Protein AF-A0A925XWY0-F1 (afdb_monomer_lite)

Radius of gyration: 43.87 Å; chains: 1; bounding box: 144×49×118 Å

Foldseek 3Di:
DDDDDDDDDDDDDDDDDDDDDDDDDDDDDDDDDDDDPDQWADAWAPWDWDAALFKIKTFTDDRPQFQAKWKWKAWAPRDTHTDDDPRHHDRIDIDGHPHLQTKMKMKMKTAHPVRDIYIDDIDIDRHDDADFWPPWDWDAPEAQKIKTFTDDDGQFQWKFKDWAPADPVGDIGRDRMDIDHPGDAAKMKMWMWGAHPPRDIDPPPTDMDIFGHFYQDDADDFLQPPAGLDDLVLLVLLLLLVLVVLDDPDPDPDLFCSLVSVCSVDQVPFPDVPSVVPVDPPWDWFWFWFAQLLFQQWTKTKTKTWDQDPPFGIKIKMKIWTFFDAAPDPNRSPRARRQVRRVQVHRTAKMWMWMQTPVAIGIFIWGQAPDDDDGRPSSRIHTPQWDRRHPVGTGGPPSSVCQQQPADQDSVSSHGPLGADFQDQLQSTGFDPDCRDSVNRQLSSLVRLVSRLVSVGQPLSVQVNCQQQVNCSVPGPGGGDHLDDQPLCPVPSVLCSLACVRFNQRRLSSYDPQRSPSHLVSVLSCLVVCLCCCQPNNCPPNGPSSSCCLRGPCPDNDNNQCVSQVSNVHRGRD

Structure (mmCIF, N/CA/C/O backbone):
data_AF-A0A925XWY0-F1
#
_entry.id   AF-A0A925XWY0-F1
#
loop_
_atom_site.group_PDB
_atom_site.id
_atom_site.type_symbol
_atom_site.label_atom_id
_atom_site.label_alt_id
_atom_site.label_comp_id
_atom_site.label_asym_id
_atom_site.label_entity_id
_atom_site.label_seq_id
_atom_site.pdbx_PDB_ins_code
_atom_site.Cartn_x
_atom_site.Cartn_y
_atom_site.Cartn_z
_atom_site.occupancy
_atom_site.B_iso_or_equiv
_atom_site.auth_seq_id
_atom_site.auth_comp_id
_atom_site.auth_asym_id
_atom_site.auth_atom_id
_atom_site.pdbx_PDB_model_num
ATOM 1 N N . SER A 1 1 ? 74.855 10.775 -7.266 1.00 40.25 1 SER A N 1
ATOM 2 C CA . SER A 1 1 ? 76.285 11.132 -7.312 1.00 40.25 1 SER A CA 1
ATOM 3 C C . SER A 1 1 ? 76.887 10.555 -8.585 1.00 40.25 1 SER A C 1
ATOM 5 O O . SER A 1 1 ? 77.003 9.343 -8.674 1.00 40.25 1 SER A O 1
ATOM 7 N N . LEU A 1 2 ? 77.170 11.389 -9.592 1.00 43.62 2 LEU A N 1
ATOM 8 C CA . LEU A 1 2 ? 78.105 11.065 -10.691 1.00 43.62 2 LEU A CA 1
ATOM 9 C C . LEU A 1 2 ? 79.550 11.180 -10.157 1.00 43.62 2 LEU A C 1
ATOM 11 O O . LEU A 1 2 ? 79.733 11.899 -9.169 1.00 43.62 2 LEU A O 1
ATOM 15 N N . PRO A 1 3 ? 80.549 10.481 -10.737 1.00 46.50 3 PRO A N 1
ATOM 16 C CA . PRO A 1 3 ? 81.458 11.111 -11.731 1.00 46.50 3 PRO A CA 1
ATOM 17 C C . PRO A 1 3 ? 81.876 10.152 -12.891 1.00 46.50 3 PRO A C 1
ATOM 19 O O . PRO A 1 3 ? 81.766 8.943 -12.733 1.00 46.50 3 PRO A O 1
ATOM 22 N N . VAL A 1 4 ? 82.129 10.554 -14.152 1.00 35.38 4 VAL A N 1
ATOM 23 C CA . VAL A 1 4 ? 83.161 11.397 -14.838 1.00 35.38 4 VAL A CA 1
ATOM 24 C C . VAL A 1 4 ? 84.404 10.627 -15.374 1.00 35.38 4 VAL A C 1
ATOM 26 O O . VAL A 1 4 ? 85.178 10.069 -14.610 1.00 35.38 4 VAL A O 1
ATOM 29 N N . LEU A 1 5 ? 84.524 10.671 -16.719 1.00 38.75 5 LEU A N 1
ATOM 30 C CA . LEU A 1 5 ? 85.652 10.706 -17.695 1.00 38.75 5 LEU A CA 1
ATOM 31 C C . LEU A 1 5 ? 87.136 10.539 -17.272 1.00 38.75 5 LEU A C 1
ATOM 33 O O . LEU A 1 5 ? 87.562 11.165 -16.310 1.00 38.75 5 LEU A O 1
ATOM 37 N N . ALA A 1 6 ? 87.964 9.922 -18.150 1.00 33.78 6 ALA A N 1
ATOM 38 C CA . ALA A 1 6 ? 88.954 10.603 -19.038 1.00 33.78 6 ALA A CA 1
ATOM 39 C C . ALA A 1 6 ? 89.940 9.645 -19.783 1.00 33.78 6 ALA A C 1
ATOM 41 O O . ALA A 1 6 ? 90.215 8.540 -19.330 1.00 33.78 6 ALA A O 1
ATOM 42 N N . VAL A 1 7 ? 90.456 10.111 -20.935 1.00 41.44 7 VAL A N 1
ATOM 43 C CA . VAL A 1 7 ? 91.384 9.498 -21.937 1.00 41.44 7 VAL A CA 1
ATOM 44 C C . VAL A 1 7 ? 92.865 9.846 -21.621 1.00 41.44 7 VAL A C 1
ATOM 46 O O . VAL A 1 7 ? 93.070 10.782 -20.847 1.00 41.44 7 VAL A O 1
ATOM 49 N N . PRO A 1 8 ? 93.905 9.163 -22.177 1.00 46.50 8 PRO A N 1
ATOM 50 C CA . PRO A 1 8 ? 94.731 9.764 -23.264 1.00 46.50 8 PRO A CA 1
ATOM 51 C C . PRO A 1 8 ? 95.393 8.775 -24.289 1.00 46.50 8 PRO A C 1
ATOM 53 O O . PRO A 1 8 ? 95.435 7.567 -24.076 1.00 46.50 8 PRO A O 1
ATOM 56 N N . ALA A 1 9 ? 95.927 9.318 -25.405 1.00 35.44 9 ALA A N 1
ATOM 57 C CA . ALA A 1 9 ? 96.818 8.702 -26.436 1.00 35.44 9 ALA A CA 1
ATOM 58 C C . ALA A 1 9 ? 98.334 8.886 -26.066 1.00 35.44 9 ALA A C 1
ATOM 60 O O . ALA A 1 9 ? 98.522 9.535 -25.032 1.00 35.44 9 ALA A O 1
ATOM 61 N N . PRO A 1 10 ? 99.418 8.429 -26.792 1.00 46.53 10 PRO A N 1
ATOM 62 C CA . PRO A 1 10 ? 99.744 8.736 -28.222 1.00 46.53 10 PRO A CA 1
ATOM 63 C C . PRO A 1 10 ? 100.681 7.771 -29.065 1.00 46.53 10 PRO A C 1
ATOM 65 O O . PRO A 1 10 ? 101.366 6.908 -28.536 1.00 46.53 10 PRO A O 1
ATOM 68 N N . VAL A 1 11 ? 100.696 7.993 -30.404 1.00 32.97 11 VAL A N 1
ATOM 69 C CA . VAL A 1 11 ? 101.787 8.095 -31.447 1.00 32.97 11 VAL A CA 1
ATOM 70 C C . VAL A 1 11 ? 102.965 7.090 -31.587 1.00 32.97 11 VAL A C 1
ATOM 72 O O . VAL A 1 11 ? 103.704 6.934 -30.631 1.00 32.97 11 VAL A O 1
ATOM 75 N N . VAL A 1 12 ? 103.263 6.633 -32.839 1.00 33.75 12 VAL A N 1
ATOM 76 C CA . VAL A 1 12 ? 104.601 6.619 -33.540 1.00 33.75 12 VAL A CA 1
ATOM 77 C C . VAL A 1 12 ? 104.445 6.583 -35.097 1.00 33.75 12 VAL A C 1
ATOM 79 O O . VAL A 1 12 ? 103.547 5.928 -35.618 1.00 33.75 12 VAL A O 1
ATOM 82 N N . THR A 1 13 ? 105.325 7.304 -35.818 1.00 32.78 13 THR A N 1
ATOM 83 C CA . THR A 1 13 ? 105.519 7.550 -37.285 1.00 32.78 13 THR A CA 1
ATOM 84 C C . THR A 1 13 ? 106.698 6.706 -37.877 1.00 32.78 13 THR A C 1
ATOM 86 O O . THR A 1 13 ? 107.512 6.237 -37.095 1.00 32.78 13 THR A O 1
ATOM 89 N N . LEU A 1 14 ? 106.869 6.365 -39.181 1.00 34.25 14 LEU A N 1
ATOM 90 C CA . LEU A 1 14 ? 107.403 7.145 -40.339 1.00 34.25 14 LEU A CA 1
ATOM 91 C C . LEU A 1 14 ? 107.574 6.262 -41.635 1.00 34.25 14 LEU A C 1
ATOM 93 O O . LEU A 1 14 ? 108.108 5.166 -41.528 1.00 34.25 14 LEU A O 1
ATOM 97 N N . ALA A 1 15 ? 107.146 6.792 -42.808 1.00 32.31 15 ALA A N 1
ATOM 98 C CA . ALA A 1 15 ? 107.682 6.884 -44.217 1.00 32.31 15 ALA A CA 1
ATOM 99 C C . ALA A 1 15 ? 108.723 5.887 -44.857 1.00 32.31 15 ALA A C 1
ATOM 101 O O . ALA A 1 15 ? 109.374 5.173 -44.105 1.00 32.31 15 ALA A O 1
ATOM 102 N N . PRO A 1 16 ? 109.073 5.931 -46.193 1.00 47.94 16 PRO A N 1
ATOM 103 C CA . PRO A 1 16 ? 108.448 6.508 -47.425 1.00 47.94 16 PRO A CA 1
ATOM 104 C C . PRO A 1 16 ? 108.480 5.642 -48.748 1.00 47.94 16 PRO A C 1
ATOM 106 O O . PRO A 1 16 ? 109.242 4.697 -48.883 1.00 47.94 16 PRO A O 1
ATOM 109 N N . SER A 1 17 ? 107.654 6.068 -49.731 1.00 39.12 17 SER A N 1
ATOM 110 C CA . SER A 1 17 ? 107.714 6.121 -51.236 1.00 39.12 17 SER A CA 1
ATOM 111 C C . SER A 1 17 ? 108.791 5.390 -52.096 1.00 39.12 17 SER A C 1
ATOM 113 O O . SER A 1 17 ? 109.926 5.249 -51.652 1.00 39.12 17 SER A O 1
ATOM 115 N N . PRO A 1 18 ? 108.506 5.047 -53.388 1.00 42.56 18 PRO A N 1
ATOM 116 C CA . PRO A 1 18 ? 108.578 6.054 -54.476 1.00 42.56 18 PRO A CA 1
ATOM 117 C C . PRO A 1 18 ? 107.593 5.903 -55.670 1.00 42.56 18 PRO A C 1
ATOM 119 O O . PRO A 1 18 ? 106.987 4.859 -55.892 1.00 42.56 18 PRO A O 1
ATOM 122 N N . ALA A 1 19 ? 107.498 6.972 -56.474 1.00 41.66 19 ALA A N 1
ATOM 123 C CA . ALA A 1 19 ? 106.891 7.040 -57.817 1.00 41.66 19 ALA A CA 1
ATOM 124 C C . ALA A 1 19 ? 107.981 7.210 -58.907 1.00 41.66 19 ALA A C 1
ATOM 126 O O . ALA A 1 19 ? 109.112 7.567 -58.562 1.00 41.66 19 ALA A O 1
ATOM 127 N N . PRO A 1 20 ? 107.664 7.022 -60.211 1.00 45.75 20 PRO A N 1
ATOM 128 C CA . PRO A 1 20 ? 107.614 8.200 -61.098 1.00 45.75 20 PRO A CA 1
ATOM 129 C C . PRO A 1 20 ? 106.542 8.196 -62.232 1.00 45.75 20 PRO A C 1
ATOM 131 O O . PRO A 1 20 ? 105.929 7.189 -62.561 1.00 45.75 20 PRO A O 1
ATOM 134 N N . ASN A 1 21 ? 106.364 9.408 -62.779 1.00 35.00 21 ASN A N 1
ATOM 135 C CA . ASN A 1 21 ? 105.441 10.033 -63.768 1.00 35.00 21 ASN A CA 1
ATOM 136 C C . ASN A 1 21 ? 105.652 9.620 -65.268 1.00 35.00 21 ASN A C 1
ATOM 138 O O . ASN A 1 21 ? 106.578 8.843 -65.493 1.00 35.00 21 ASN A O 1
ATOM 142 N N . PRO A 1 22 ? 105.022 10.225 -66.331 1.00 50.53 22 PRO A N 1
ATOM 143 C CA . PRO A 1 22 ? 103.818 11.095 -66.459 1.00 50.53 22 PRO A CA 1
ATOM 144 C C . PRO A 1 22 ? 102.896 10.890 -67.726 1.00 50.53 22 PRO A C 1
ATOM 146 O O . PRO A 1 22 ? 103.255 10.242 -68.701 1.00 50.53 22 PRO A O 1
ATOM 149 N N . ALA A 1 23 ? 101.757 11.616 -67.728 1.00 32.19 23 ALA A N 1
ATOM 150 C CA . ALA A 1 23 ? 101.014 12.272 -68.841 1.00 32.19 23 ALA A CA 1
ATOM 151 C C . ALA A 1 23 ? 100.272 11.479 -69.957 1.00 32.19 23 ALA A C 1
ATOM 153 O O . ALA A 1 23 ? 100.897 10.937 -70.859 1.00 32.19 23 ALA A O 1
ATOM 154 N N . ARG A 1 24 ? 98.935 11.664 -70.065 1.00 32.84 24 ARG A N 1
ATOM 155 C CA . ARG A 1 24 ? 98.267 12.570 -71.046 1.00 32.84 24 ARG A CA 1
ATOM 156 C C . ARG A 1 24 ? 96.738 12.652 -70.837 1.00 32.84 24 ARG A C 1
ATOM 158 O O . ARG A 1 24 ? 96.097 11.692 -70.441 1.00 32.84 24 ARG A O 1
ATOM 165 N N . SER A 1 25 ? 96.199 13.838 -71.119 1.00 39.72 25 SER A N 1
ATOM 166 C CA . SER A 1 25 ? 94.800 14.293 -71.013 1.00 39.72 25 SER A CA 1
ATOM 167 C C . SER A 1 25 ? 93.788 13.506 -71.863 1.00 39.72 25 SER A C 1
ATOM 169 O O . SER A 1 25 ? 94.098 13.187 -73.009 1.00 39.72 25 SER A O 1
ATOM 171 N N . THR A 1 26 ? 92.562 13.293 -71.354 1.00 34.44 26 THR A N 1
ATOM 172 C CA . THR A 1 26 ? 91.295 13.706 -72.014 1.00 34.44 26 THR A CA 1
ATOM 173 C C . THR A 1 26 ? 90.043 13.428 -71.157 1.00 34.44 26 THR A C 1
ATOM 175 O O . THR A 1 26 ? 89.883 12.352 -70.599 1.00 34.44 26 THR A O 1
ATOM 178 N N . ALA A 1 27 ? 89.163 14.437 -71.124 1.00 35.53 27 ALA A N 1
ATOM 179 C CA . ALA A 1 27 ? 87.696 14.411 -71.006 1.00 35.53 27 ALA A CA 1
ATOM 180 C C . ALA A 1 27 ? 86.997 13.693 -69.825 1.00 35.53 27 ALA A C 1
ATOM 182 O O . ALA A 1 27 ? 86.885 12.475 -69.750 1.00 35.53 27 ALA A O 1
ATOM 183 N N . THR A 1 28 ? 86.374 14.509 -68.973 1.00 43.28 28 THR A N 1
ATOM 184 C CA . THR A 1 28 ? 85.329 14.157 -68.001 1.00 43.28 28 THR A CA 1
ATOM 185 C C . THR A 1 28 ? 84.065 13.641 -68.696 1.00 43.28 28 THR A C 1
ATOM 187 O O . THR A 1 28 ? 83.592 14.314 -69.605 1.00 43.28 28 THR A O 1
ATOM 190 N N . LEU A 1 29 ? 83.457 12.549 -68.206 1.00 38.84 29 LEU A N 1
ATOM 191 C CA . LEU A 1 29 ? 82.004 12.305 -68.262 1.00 38.84 29 LEU A CA 1
ATOM 192 C C . LEU A 1 29 ? 81.562 11.199 -67.273 1.00 38.84 29 LEU A C 1
ATOM 194 O O . LEU A 1 29 ? 82.117 10.108 -67.255 1.00 38.84 29 LEU A O 1
ATOM 198 N N . ALA A 1 30 ? 80.507 11.536 -66.520 1.00 37.22 30 ALA A N 1
ATOM 199 C CA . ALA A 1 30 ? 79.507 10.696 -65.844 1.00 37.22 30 ALA A CA 1
ATOM 200 C C . ALA A 1 30 ? 79.929 9.754 -64.691 1.00 37.22 30 ALA A C 1
ATOM 202 O O . ALA A 1 30 ? 80.356 8.623 -64.888 1.00 37.22 30 ALA A O 1
ATOM 203 N N . ASN A 1 31 ? 79.628 10.196 -63.463 1.00 38.28 31 ASN A N 1
ATOM 204 C CA . ASN A 1 31 ? 79.498 9.347 -62.280 1.00 38.28 31 ASN A CA 1
ATOM 205 C C . ASN A 1 31 ? 77.997 9.078 -62.043 1.00 38.28 31 ASN A C 1
ATOM 207 O O . ASN A 1 31 ? 77.262 9.983 -61.644 1.00 38.28 31 ASN A O 1
ATOM 211 N N . THR A 1 32 ? 77.513 7.869 -62.331 1.00 42.22 32 THR A N 1
ATOM 212 C CA . THR A 1 32 ? 76.154 7.425 -61.975 1.00 42.22 32 THR A CA 1
ATOM 213 C C . THR A 1 32 ? 76.103 7.045 -60.499 1.00 42.22 32 THR A C 1
ATOM 215 O O . THR A 1 32 ? 76.713 6.064 -60.079 1.00 42.22 32 THR A O 1
ATOM 218 N N . ALA A 1 33 ? 75.356 7.825 -59.717 1.00 45.09 33 ALA A N 1
ATOM 219 C CA . ALA A 1 33 ? 74.984 7.499 -58.345 1.00 45.09 33 ALA A CA 1
ATOM 220 C C . ALA A 1 33 ? 74.021 6.287 -58.297 1.00 45.09 33 ALA A C 1
ATOM 222 O O . ALA A 1 33 ? 73.229 6.102 -59.226 1.00 45.09 33 ALA A O 1
ATOM 223 N N . PRO A 1 34 ? 74.045 5.472 -57.224 1.00 45.91 34 PRO A N 1
ATOM 224 C CA . PRO A 1 34 ? 73.106 4.368 -57.043 1.00 45.91 34 PRO A CA 1
ATOM 225 C C . PRO A 1 34 ? 71.670 4.888 -56.846 1.00 45.91 34 PRO A C 1
ATOM 227 O O . PRO A 1 34 ? 71.439 5.865 -56.134 1.00 45.91 34 PRO A O 1
ATOM 230 N N . LEU A 1 35 ? 70.703 4.227 -57.488 1.00 37.91 35 LEU A N 1
ATOM 231 C CA . LEU A 1 35 ? 69.275 4.561 -57.461 1.00 37.91 35 LEU A CA 1
ATOM 232 C C . LEU A 1 35 ? 68.711 4.556 -56.025 1.00 37.91 35 LEU A C 1
ATOM 234 O O . LEU A 1 35 ? 68.699 3.520 -55.362 1.00 37.91 35 LEU A O 1
ATOM 238 N N . GLN A 1 36 ? 68.181 5.695 -55.567 1.00 49.84 36 GLN A N 1
ATOM 239 C CA . GLN A 1 36 ? 67.268 5.745 -54.419 1.00 49.84 36 GLN A CA 1
ATOM 240 C C . GLN A 1 36 ? 65.910 5.115 -54.790 1.00 49.84 36 GLN A C 1
ATOM 242 O O . GLN A 1 36 ? 65.443 5.300 -55.919 1.00 49.84 36 GLN A O 1
ATOM 247 N N . PRO A 1 37 ? 65.231 4.407 -53.865 1.00 42.88 37 PRO A N 1
ATOM 248 C CA . PRO A 1 37 ? 63.886 3.901 -54.107 1.00 42.88 37 PRO A CA 1
ATOM 249 C C . PRO A 1 37 ? 62.904 5.060 -54.331 1.00 42.88 37 PRO A C 1
ATOM 251 O O . PRO A 1 37 ? 62.885 6.047 -53.597 1.00 42.88 37 PRO A O 1
ATOM 254 N N . ARG A 1 38 ? 62.086 4.921 -55.377 1.00 50.34 38 ARG A N 1
ATOM 255 C CA . ARG A 1 38 ? 61.114 5.912 -55.854 1.00 50.34 38 ARG A CA 1
ATOM 256 C C . ARG A 1 38 ? 60.092 6.257 -54.746 1.00 50.34 38 ARG A C 1
ATOM 258 O O . ARG A 1 38 ? 59.419 5.345 -54.259 1.00 50.34 38 ARG A O 1
ATOM 265 N N . PRO A 1 39 ? 59.932 7.533 -54.343 1.00 51.91 39 PRO A N 1
ATOM 266 C CA . PRO A 1 39 ? 58.926 7.935 -53.361 1.00 51.91 39 PRO A CA 1
ATOM 267 C C . PRO A 1 39 ? 57.525 7.849 -53.988 1.00 51.91 39 PRO A C 1
ATOM 269 O O . PRO A 1 39 ? 57.146 8.728 -54.751 1.00 51.91 39 PRO A O 1
ATOM 272 N N . GLY A 1 40 ? 56.767 6.787 -53.689 1.00 57.59 40 GLY A N 1
ATOM 273 C CA . GLY A 1 40 ? 55.387 6.640 -54.187 1.00 57.59 40 GLY A CA 1
ATOM 274 C C . GLY A 1 40 ? 54.778 5.232 -54.193 1.00 57.59 40 GLY A C 1
ATOM 275 O O . GLY A 1 40 ? 53.647 5.080 -54.608 1.00 57.59 40 GLY A O 1
ATOM 276 N N . THR A 1 41 ? 55.460 4.172 -53.748 1.00 67.75 41 THR A N 1
ATOM 277 C CA . THR A 1 41 ? 54.960 2.787 -53.959 1.00 67.75 41 THR A CA 1
ATOM 278 C C . THR A 1 41 ? 54.714 1.981 -52.682 1.00 67.75 41 THR A C 1
ATOM 280 O O . THR A 1 41 ? 54.603 0.757 -52.729 1.00 67.75 41 THR A O 1
ATOM 283 N N . ARG A 1 42 ? 54.621 2.626 -51.513 1.00 86.38 42 ARG A N 1
ATOM 284 C CA . ARG A 1 42 ? 54.481 1.900 -50.241 1.00 86.38 42 ARG A CA 1
ATOM 285 C C . ARG A 1 42 ? 53.013 1.602 -49.929 1.00 86.38 42 ARG A C 1
ATOM 287 O O . ARG A 1 42 ? 52.201 2.512 -49.870 1.00 86.38 42 ARG A O 1
ATOM 294 N N . ALA A 1 43 ? 52.677 0.341 -49.676 1.00 89.50 43 ALA A N 1
ATOM 295 C CA . ALA A 1 43 ? 51.334 -0.025 -49.229 1.00 89.50 43 ALA A CA 1
ATOM 296 C C . ALA A 1 43 ? 51.020 0.566 -47.836 1.00 89.50 43 ALA A C 1
ATOM 298 O O . ALA A 1 43 ? 51.944 0.680 -47.019 1.00 89.50 43 ALA A O 1
ATOM 299 N N . PRO A 1 44 ? 49.751 0.915 -47.542 1.00 94.38 44 PRO A N 1
ATOM 300 C CA . PRO A 1 44 ? 49.324 1.307 -46.201 1.00 94.38 44 PRO A CA 1
ATOM 301 C C . PRO A 1 44 ? 49.753 0.308 -45.119 1.00 94.38 44 PRO A C 1
ATOM 303 O O . PRO A 1 44 ? 49.621 -0.904 -45.295 1.00 94.38 44 PRO A O 1
ATOM 306 N N . THR A 1 45 ? 50.258 0.814 -43.993 1.00 93.94 45 THR A N 1
ATOM 307 C CA . THR A 1 45 ? 50.604 0.016 -42.804 1.00 93.94 45 THR A CA 1
ATOM 308 C C . THR A 1 45 ? 49.622 0.269 -41.665 1.00 93.94 45 THR A C 1
ATOM 310 O O . THR A 1 45 ? 48.780 1.165 -41.749 1.00 93.94 45 THR A O 1
ATOM 313 N N . GLY A 1 46 ? 49.684 -0.559 -40.617 1.00 93.50 46 GLY A N 1
ATOM 314 C CA . GLY A 1 46 ? 48.832 -0.392 -39.436 1.00 93.50 46 GLY A CA 1
ATOM 315 C C . GLY A 1 46 ? 47.340 -0.592 -39.717 1.00 93.50 46 GLY A C 1
ATOM 316 O O . GLY A 1 46 ? 46.511 -0.108 -38.951 1.00 93.50 46 GLY A O 1
ATOM 317 N N . VAL A 1 47 ? 46.988 -1.271 -40.818 1.00 96.12 47 VAL A N 1
ATOM 318 C CA . VAL A 1 47 ? 45.592 -1.534 -41.180 1.00 96.12 47 VAL A CA 1
ATOM 319 C C . VAL A 1 47 ? 44.970 -2.444 -40.124 1.00 96.12 47 VAL A C 1
ATOM 321 O O . VAL A 1 47 ? 45.369 -3.597 -39.970 1.00 96.12 47 VAL A O 1
ATOM 324 N N . ALA A 1 48 ? 43.978 -1.921 -39.414 1.00 96.19 48 ALA A N 1
ATOM 325 C CA . ALA A 1 48 ? 43.206 -2.646 -38.418 1.00 96.19 48 ALA A CA 1
ATOM 326 C C . ALA A 1 48 ? 41.713 -2.474 -38.698 1.00 96.19 48 ALA A C 1
ATOM 328 O O . ALA A 1 48 ? 41.275 -1.420 -39.165 1.00 96.19 48 ALA A O 1
ATOM 329 N N . VAL A 1 49 ? 40.935 -3.514 -38.396 1.00 96.69 49 VAL A N 1
ATOM 330 C CA . VAL A 1 49 ? 39.476 -3.483 -38.481 1.00 96.69 49 VAL A CA 1
ATOM 331 C C . VAL A 1 49 ? 38.867 -4.023 -37.190 1.00 96.69 49 VAL A C 1
ATOM 333 O O . VAL A 1 49 ? 39.242 -5.084 -36.697 1.00 96.69 49 VAL A O 1
ATOM 336 N N . SER A 1 50 ? 37.949 -3.257 -36.616 1.00 94.88 50 SER A N 1
ATOM 337 C CA . SER A 1 50 ? 37.121 -3.620 -35.459 1.00 94.88 50 SER A CA 1
ATOM 338 C C . SER A 1 50 ? 35.752 -2.965 -35.627 1.00 94.88 50 SER A C 1
ATOM 340 O O . SER A 1 50 ? 35.524 -2.322 -36.645 1.00 94.88 50 SER A O 1
ATOM 342 N N . GLY A 1 51 ? 34.804 -3.116 -34.704 1.00 93.44 51 GLY A N 1
ATOM 343 C CA . GLY A 1 51 ? 33.521 -2.444 -34.891 1.00 93.44 51 GLY A CA 1
ATOM 344 C C . GLY A 1 51 ? 32.384 -2.941 -34.022 1.00 93.44 51 GLY A C 1
ATOM 345 O O . GLY A 1 51 ? 32.585 -3.690 -33.070 1.00 93.44 51 GLY A O 1
ATOM 346 N N . THR A 1 52 ? 31.184 -2.499 -34.380 1.00 94.06 52 THR A N 1
ATOM 347 C CA . THR A 1 52 ? 29.914 -3.004 -33.847 1.00 94.06 52 THR A CA 1
ATOM 348 C C . THR A 1 52 ? 29.350 -4.046 -34.820 1.00 94.06 52 THR A C 1
ATOM 350 O O . THR A 1 52 ? 29.900 -4.214 -35.911 1.00 94.06 52 THR A O 1
ATOM 353 N N . PRO A 1 53 ? 28.256 -4.755 -34.491 1.00 94.62 53 PRO A N 1
ATOM 354 C CA . PRO A 1 53 ? 27.728 -5.799 -35.369 1.00 94.62 53 PRO A CA 1
ATOM 355 C C . PRO A 1 53 ? 27.454 -5.348 -36.815 1.00 94.62 53 PRO A C 1
ATOM 357 O O . PRO A 1 53 ? 27.675 -6.116 -37.749 1.00 94.62 53 PRO A O 1
ATOM 360 N N . LEU A 1 54 ? 27.013 -4.101 -37.018 1.00 94.31 54 LEU A N 1
ATOM 361 C CA . LEU A 1 54 ? 26.635 -3.562 -38.334 1.00 94.31 54 LEU A CA 1
ATOM 362 C C . LEU A 1 54 ? 27.582 -2.460 -38.841 1.00 94.31 54 LEU A C 1
ATOM 364 O O . LEU A 1 54 ? 27.350 -1.924 -39.921 1.00 94.31 54 LEU A O 1
ATOM 368 N N . VAL A 1 55 ? 28.641 -2.110 -38.102 1.00 93.19 55 VAL A N 1
ATOM 369 C CA . VAL A 1 55 ? 29.584 -1.051 -38.501 1.00 93.19 55 VAL A CA 1
ATOM 370 C C . VAL A 1 55 ? 31.020 -1.523 -38.325 1.00 93.19 55 VAL A C 1
ATOM 372 O O . VAL A 1 55 ? 31.475 -1.703 -37.196 1.00 93.19 55 VAL A O 1
ATOM 375 N N . ALA A 1 56 ? 31.746 -1.653 -39.435 1.00 95.56 56 ALA A N 1
ATOM 376 C CA . ALA A 1 56 ? 33.181 -1.899 -39.461 1.00 95.56 56 ALA A CA 1
ATOM 377 C C . ALA A 1 56 ? 33.946 -0.568 -39.402 1.00 95.56 56 ALA A C 1
ATOM 379 O O . ALA A 1 56 ? 33.802 0.292 -40.269 1.00 95.56 56 ALA A O 1
ATOM 380 N N . ARG A 1 57 ? 34.786 -0.404 -38.386 1.00 96.19 57 ARG A N 1
ATOM 381 C CA . ARG A 1 57 ? 35.733 0.696 -38.211 1.00 96.19 57 ARG A CA 1
ATOM 382 C C . ARG A 1 57 ? 37.105 0.264 -38.706 1.00 96.19 57 ARG A C 1
ATOM 384 O O . ARG A 1 57 ? 37.780 -0.538 -38.060 1.00 96.19 57 ARG A O 1
ATOM 391 N N . LEU A 1 58 ? 37.516 0.819 -39.839 1.00 97.62 58 LEU A N 1
ATOM 392 C CA . LEU A 1 58 ? 38.846 0.635 -40.405 1.00 97.62 58 LEU A CA 1
ATOM 393 C C . LEU A 1 58 ? 39.746 1.798 -40.029 1.00 97.62 58 LEU A C 1
ATOM 395 O O . LEU A 1 58 ? 39.328 2.944 -40.158 1.00 97.62 58 LEU A O 1
ATOM 399 N N . THR A 1 59 ? 40.984 1.509 -39.639 1.00 97.75 59 THR A N 1
ATOM 400 C CA . THR A 1 59 ? 42.024 2.515 -39.374 1.00 97.75 59 THR A CA 1
ATOM 401 C C . THR A 1 59 ? 43.345 2.106 -40.007 1.00 97.75 59 THR A C 1
ATOM 403 O O . THR A 1 59 ? 43.632 0.913 -40.080 1.00 97.75 59 THR A O 1
ATOM 406 N N . TRP A 1 60 ? 44.151 3.074 -40.446 1.00 97.25 60 TRP A N 1
ATOM 407 C CA . TRP A 1 60 ? 45.486 2.838 -41.009 1.00 97.25 60 TRP A CA 1
ATOM 408 C C . TRP A 1 60 ? 46.434 4.017 -40.764 1.00 97.25 60 TRP A C 1
ATOM 410 O O . TRP A 1 60 ? 46.007 5.136 -40.464 1.00 97.25 60 TRP A O 1
ATOM 420 N N . ASP A 1 61 ? 47.734 3.769 -40.912 1.00 95.69 61 ASP A N 1
ATOM 421 C CA . ASP A 1 61 ? 48.761 4.794 -40.748 1.00 95.69 61 ASP A CA 1
ATOM 422 C C . ASP A 1 61 ? 48.743 5.814 -41.895 1.00 95.69 61 ASP A C 1
ATOM 424 O O . ASP A 1 61 ? 48.402 5.511 -43.041 1.00 95.69 61 ASP A O 1
ATOM 428 N N . ALA A 1 62 ? 49.173 7.045 -41.602 1.00 92.69 62 ALA A N 1
ATOM 429 C CA . ALA A 1 62 ? 49.399 8.037 -42.648 1.00 92.69 62 ALA A CA 1
ATOM 430 C C . ALA A 1 62 ? 50.563 7.611 -43.551 1.00 92.69 62 ALA A C 1
ATOM 432 O O . ALA A 1 62 ? 51.684 7.418 -43.080 1.00 92.69 62 ALA A O 1
ATOM 433 N N . MET A 1 63 ? 50.315 7.560 -44.855 1.00 92.75 63 MET A N 1
ATOM 434 C CA . MET A 1 63 ? 51.337 7.275 -45.852 1.00 92.75 63 MET A CA 1
ATOM 435 C C . MET A 1 63 ? 51.965 8.573 -46.376 1.00 92.75 63 MET A C 1
ATOM 437 O O . MET A 1 63 ? 51.237 9.453 -46.845 1.00 92.75 63 MET A O 1
ATOM 441 N N . PRO A 1 64 ? 53.305 8.714 -46.340 1.00 90.12 64 PRO A N 1
ATOM 442 C CA . PRO A 1 64 ? 53.980 9.882 -46.896 1.00 90.12 64 PRO A CA 1
ATOM 443 C C . PRO A 1 64 ? 53.625 10.082 -48.371 1.00 90.12 64 PRO A C 1
ATOM 445 O O . PRO A 1 64 ? 53.722 9.140 -49.152 1.00 90.12 64 PRO A O 1
ATOM 448 N N . ASN A 1 65 ? 53.252 11.307 -48.748 1.00 89.00 65 ASN A N 1
ATOM 449 C CA . ASN A 1 65 ? 52.902 11.721 -50.115 1.00 89.00 65 ASN A CA 1
ATOM 450 C C . ASN A 1 65 ? 51.643 11.070 -50.726 1.00 89.00 65 ASN A C 1
ATOM 452 O O . ASN A 1 65 ? 51.370 11.296 -51.910 1.00 89.00 65 ASN A O 1
ATOM 456 N N . ALA A 1 66 ? 50.865 10.296 -49.959 1.00 92.38 66 ALA A N 1
ATOM 457 C CA . ALA A 1 66 ? 49.582 9.783 -50.431 1.00 92.38 66 ALA A CA 1
ATOM 458 C C . ALA A 1 66 ? 48.584 10.937 -50.613 1.00 92.38 66 ALA A C 1
ATOM 460 O O . ALA A 1 66 ? 48.383 11.747 -49.710 1.00 92.38 66 ALA A O 1
ATOM 461 N N . GLN A 1 67 ? 47.965 11.004 -51.789 1.00 94.38 67 GLN A N 1
ATOM 462 C CA . GLN A 1 67 ? 46.998 12.042 -52.155 1.00 94.38 67 GLN A CA 1
ATOM 463 C C . GLN A 1 67 ? 45.572 11.665 -51.750 1.00 94.38 67 GLN A C 1
ATOM 465 O O . GLN A 1 67 ? 44.764 12.534 -51.445 1.00 94.38 67 GLN A O 1
ATOM 470 N N . ARG A 1 68 ? 45.259 10.366 -51.749 1.00 95.31 68 ARG A N 1
ATOM 471 C CA . ARG A 1 68 ? 43.970 9.810 -51.321 1.00 95.31 68 ARG A CA 1
ATOM 472 C C . ARG A 1 68 ? 44.118 8.338 -50.948 1.00 95.31 68 ARG A C 1
ATOM 474 O O . ARG A 1 68 ? 45.070 7.674 -51.368 1.00 95.31 68 ARG A O 1
ATOM 481 N N . TYR A 1 69 ? 43.124 7.827 -50.238 1.00 97.06 69 TYR A N 1
ATOM 482 C CA . TYR A 1 69 ? 42.949 6.411 -49.954 1.00 97.06 69 TYR A CA 1
ATOM 483 C C . TYR A 1 69 ? 41.683 5.887 -50.632 1.00 97.06 69 TYR A C 1
ATOM 485 O O . TYR A 1 69 ? 40.676 6.590 -50.715 1.00 97.06 69 TYR A O 1
ATOM 493 N N . ALA A 1 70 ? 41.741 4.641 -51.092 1.00 97.12 70 ALA A N 1
ATOM 494 C CA . ALA A 1 70 ? 40.585 3.873 -51.519 1.00 97.12 70 ALA A CA 1
ATOM 495 C C . ALA A 1 70 ? 40.430 2.652 -50.610 1.00 97.12 70 ALA A C 1
ATOM 497 O O . ALA A 1 70 ? 41.304 1.786 -50.577 1.00 97.12 70 ALA A O 1
ATOM 498 N N . VAL A 1 71 ? 39.325 2.569 -49.867 1.00 97.75 71 VAL A N 1
ATOM 499 C CA . VAL A 1 71 ? 38.989 1.354 -49.107 1.00 97.75 71 VAL A CA 1
ATOM 500 C C . VAL A 1 71 ? 38.096 0.489 -49.975 1.00 97.75 71 VAL A C 1
ATOM 502 O O . VAL A 1 71 ? 37.042 0.949 -50.416 1.00 97.75 71 VAL A O 1
ATOM 505 N N . ARG A 1 72 ? 38.491 -0.762 -50.217 1.00 97.31 72 ARG A N 1
ATOM 506 C CA . ARG A 1 72 ? 37.683 -1.725 -50.975 1.00 97.31 72 ARG A CA 1
ATOM 507 C C . ARG A 1 72 ? 37.213 -2.856 -50.073 1.00 97.31 72 ARG A C 1
ATOM 509 O O . ARG A 1 72 ? 37.994 -3.360 -49.271 1.00 97.31 72 ARG A O 1
ATOM 516 N N . ARG A 1 73 ? 35.953 -3.266 -50.232 1.00 97.25 73 ARG A N 1
ATOM 517 C CA . ARG A 1 73 ? 35.297 -4.337 -49.472 1.00 97.25 73 ARG A CA 1
ATOM 518 C C . ARG A 1 73 ? 34.779 -5.435 -50.387 1.00 97.25 73 ARG A C 1
ATOM 520 O O . ARG A 1 73 ? 34.156 -5.140 -51.402 1.00 97.25 73 ARG A O 1
ATOM 527 N N . GLY A 1 74 ? 34.983 -6.684 -49.993 1.00 95.94 74 GLY A N 1
ATOM 528 C CA . GLY A 1 74 ? 34.386 -7.868 -50.598 1.00 95.94 74 GLY A CA 1
ATOM 529 C C . GLY A 1 74 ? 33.489 -8.567 -49.585 1.00 95.94 74 GLY A C 1
ATOM 530 O O . GLY A 1 74 ? 33.885 -8.760 -48.434 1.00 95.94 74 GLY A O 1
ATOM 531 N N . ASP A 1 75 ? 32.294 -8.951 -50.016 1.00 93.31 75 ASP A N 1
ATOM 532 C CA . ASP A 1 75 ? 31.281 -9.575 -49.162 1.00 93.31 75 ASP A CA 1
ATOM 533 C C . ASP A 1 75 ? 31.455 -11.101 -49.269 1.00 93.31 75 ASP A C 1
ATOM 535 O O . ASP A 1 75 ? 31.234 -11.683 -50.334 1.00 93.31 75 ASP A O 1
ATOM 539 N N . GLY A 1 76 ? 31.951 -11.760 -48.216 1.00 88.44 76 GLY A N 1
ATOM 540 C CA . GLY A 1 76 ? 32.344 -13.171 -48.281 1.00 88.44 76 GLY A CA 1
ATOM 541 C C . GLY A 1 76 ? 33.491 -13.401 -49.271 1.00 88.44 76 GLY A C 1
ATOM 542 O O . GLY A 1 76 ? 34.581 -12.859 -49.089 1.00 88.44 76 GLY A O 1
ATOM 543 N N . ALA A 1 77 ? 33.241 -14.180 -50.332 1.00 87.06 77 ALA A N 1
ATOM 544 C CA . ALA A 1 77 ? 34.185 -14.441 -51.429 1.00 87.06 77 ALA A CA 1
ATOM 545 C C . ALA A 1 77 ? 34.012 -13.494 -52.644 1.00 87.06 77 ALA A C 1
ATOM 547 O O . ALA A 1 77 ? 34.851 -13.477 -53.546 1.00 87.06 77 ALA A O 1
ATOM 548 N N . ASN A 1 78 ? 32.997 -12.619 -52.649 1.00 91.56 78 ASN A N 1
ATOM 549 C CA . ASN A 1 78 ? 32.683 -11.716 -53.772 1.00 91.56 78 ASN A CA 1
ATOM 550 C C . ASN A 1 78 ? 33.728 -10.619 -53.979 1.00 91.56 78 ASN A C 1
ATOM 552 O O . ASN A 1 78 ? 34.267 -10.131 -52.994 1.00 91.56 78 ASN A O 1
ATOM 556 N N . ALA A 1 79 ? 33.986 -10.200 -55.221 1.00 92.12 79 ALA A N 1
ATOM 557 C CA . ALA A 1 79 ? 35.033 -9.232 -55.573 1.00 92.12 79 ALA A CA 1
ATOM 558 C C . ALA A 1 79 ? 35.054 -7.947 -54.710 1.00 92.12 79 ALA A C 1
ATOM 560 O O . ALA A 1 79 ? 34.022 -7.470 -54.241 1.00 92.12 79 ALA A O 1
ATOM 561 N N . LEU A 1 80 ? 36.254 -7.384 -54.524 1.00 94.12 80 LEU A N 1
ATOM 562 C CA . LEU A 1 80 ? 36.489 -6.156 -53.759 1.00 94.12 80 LEU A CA 1
ATOM 563 C C . LEU A 1 80 ? 35.955 -4.927 -54.519 1.00 94.12 80 LEU A C 1
ATOM 565 O O . LEU A 1 80 ? 36.391 -4.657 -55.636 1.00 94.12 80 LEU A O 1
ATOM 569 N N . VAL A 1 81 ? 35.062 -4.157 -53.894 1.00 96.19 81 VAL A N 1
ATOM 570 C CA . VAL A 1 81 ? 34.460 -2.928 -54.440 1.00 96.19 81 VAL A CA 1
ATOM 571 C C . VAL A 1 81 ? 34.787 -1.736 -53.545 1.00 96.19 81 VAL A C 1
ATOM 573 O O . VAL A 1 81 ? 34.731 -1.844 -52.322 1.00 96.19 81 VAL A O 1
ATOM 576 N N . GLU A 1 82 ? 35.124 -0.593 -54.141 1.00 96.69 82 GLU A N 1
ATOM 577 C CA . GLU A 1 82 ? 35.465 0.635 -53.411 1.00 96.69 82 GLU A CA 1
ATOM 578 C C . GLU A 1 82 ? 34.268 1.206 -52.622 1.00 96.69 82 GLU A C 1
ATOM 580 O O . GLU A 1 82 ? 33.141 1.240 -53.117 1.00 96.69 82 GLU A O 1
ATOM 585 N N . ARG A 1 83 ? 34.511 1.624 -51.372 1.00 96.62 83 ARG A N 1
ATOM 586 C CA . ARG A 1 83 ? 33.517 2.174 -50.425 1.00 96.62 83 ARG A CA 1
ATOM 587 C C . ARG A 1 83 ? 33.748 3.644 -50.079 1.00 96.62 83 ARG A C 1
ATOM 589 O O . ARG A 1 83 ? 32.869 4.294 -49.525 1.00 96.62 83 ARG A O 1
ATOM 596 N N . THR A 1 84 ? 34.917 4.174 -50.406 1.00 96.69 84 THR A N 1
ATOM 597 C CA . THR A 1 84 ? 35.288 5.571 -50.172 1.00 96.69 84 THR A CA 1
ATOM 598 C C . THR A 1 84 ? 34.921 6.469 -51.356 1.00 96.69 84 THR A C 1
ATOM 600 O O . THR A 1 84 ? 34.983 6.021 -52.500 1.00 96.69 84 THR A O 1
ATOM 603 N N . PRO A 1 85 ? 34.624 7.759 -51.126 1.00 94.38 85 PRO A N 1
ATOM 604 C CA . PRO A 1 85 ? 34.548 8.757 -52.191 1.00 94.38 85 PRO A CA 1
ATOM 605 C C . PRO A 1 85 ? 35.877 8.942 -52.945 1.00 94.38 85 PRO A C 1
ATOM 607 O O . PRO A 1 85 ? 36.960 8.670 -52.422 1.00 94.38 85 PRO A O 1
ATOM 610 N N . ALA A 1 86 ? 35.806 9.518 -54.149 1.00 90.06 86 ALA A N 1
ATOM 611 C CA . ALA A 1 86 ? 36.957 9.685 -55.042 1.00 90.06 86 ALA A CA 1
ATOM 612 C C . ALA A 1 86 ? 38.120 10.523 -54.467 1.00 90.06 86 ALA A C 1
ATOM 614 O O . ALA A 1 86 ? 39.246 10.334 -54.896 1.00 90.06 86 ALA A O 1
ATOM 615 N N . ASN A 1 87 ? 37.897 11.397 -53.479 1.00 92.56 87 ASN A N 1
ATOM 616 C CA . ASN A 1 87 ? 38.938 12.250 -52.875 1.00 92.56 87 ASN A CA 1
ATOM 617 C C . ASN A 1 87 ? 39.099 12.006 -51.365 1.00 92.56 87 ASN A C 1
ATOM 619 O O . ASN A 1 87 ? 39.346 12.929 -50.594 1.00 92.56 87 ASN A O 1
ATOM 623 N N . PHE A 1 88 ? 38.890 10.770 -50.912 1.00 96.25 88 PHE A N 1
ATOM 624 C CA . PHE A 1 88 ? 38.939 10.434 -49.493 1.00 96.25 88 PHE A CA 1
ATOM 625 C C . PHE A 1 88 ? 40.372 10.476 -48.935 1.00 96.25 88 PHE A C 1
ATOM 627 O O . PHE A 1 88 ? 41.233 9.709 -49.359 1.00 96.25 88 PHE A O 1
ATOM 634 N N . THR A 1 89 ? 40.635 11.360 -47.971 1.00 95.75 89 THR A N 1
ATOM 635 C CA . THR A 1 89 ? 41.970 11.566 -47.367 1.00 95.75 89 THR A CA 1
ATOM 636 C C . THR A 1 89 ? 42.044 11.198 -45.886 1.00 95.75 89 THR A C 1
ATOM 638 O O . THR A 1 89 ? 43.131 11.201 -45.305 1.00 95.75 89 THR A O 1
ATOM 641 N N . ALA A 1 90 ? 40.908 10.870 -45.264 1.00 96.50 90 ALA A N 1
ATOM 642 C CA . ALA A 1 90 ? 40.875 10.436 -43.874 1.00 96.50 90 ALA A CA 1
ATOM 643 C C . ALA A 1 90 ? 41.601 9.092 -43.693 1.00 96.50 90 ALA A C 1
ATOM 645 O O . ALA A 1 90 ? 41.837 8.355 -44.647 1.00 96.50 90 ALA A O 1
ATOM 646 N N . ARG A 1 91 ? 41.963 8.795 -42.443 1.00 95.75 91 ARG A N 1
ATOM 647 C CA . ARG A 1 91 ? 42.694 7.578 -42.031 1.00 95.75 91 ARG A CA 1
ATOM 648 C C . ARG A 1 91 ? 41.821 6.591 -41.263 1.00 95.75 91 ARG A C 1
ATOM 650 O O . ARG A 1 91 ? 42.310 5.671 -40.614 1.00 95.75 91 ARG A O 1
ATOM 657 N N . GLU A 1 92 ? 40.525 6.852 -41.298 1.00 97.12 92 GLU A N 1
ATOM 658 C CA . GLU A 1 92 ? 39.500 6.072 -40.647 1.00 97.12 92 GLU A CA 1
ATOM 659 C C . GLU A 1 92 ? 38.280 6.028 -41.556 1.00 97.12 92 GLU A C 1
ATOM 661 O O . GLU A 1 92 ? 37.877 7.067 -42.078 1.00 97.12 92 GLU A O 1
ATOM 666 N N . LEU A 1 93 ? 37.681 4.849 -41.710 1.00 97.12 93 LEU A N 1
ATOM 667 C CA . LEU A 1 93 ? 36.384 4.677 -42.354 1.00 97.12 93 LEU A CA 1
ATOM 668 C C . LEU A 1 93 ? 35.451 3.897 -41.427 1.00 97.12 93 LEU A C 1
ATOM 670 O O . LEU A 1 93 ? 35.815 2.826 -40.945 1.00 97.12 93 LEU A O 1
ATOM 674 N N . LEU A 1 94 ? 34.236 4.412 -41.235 1.00 95.44 94 LEU A N 1
ATOM 675 C CA . LEU A 1 94 ? 33.118 3.663 -40.667 1.00 95.44 94 LEU A CA 1
ATOM 676 C C . LEU A 1 94 ? 32.253 3.152 -41.821 1.00 95.44 94 LEU A C 1
ATOM 678 O O . LEU A 1 94 ? 31.537 3.928 -42.451 1.00 95.44 94 LEU A O 1
ATOM 682 N N . ASP A 1 95 ? 32.346 1.861 -42.120 1.00 94.69 95 ASP A N 1
ATOM 683 C CA . ASP A 1 95 ? 31.560 1.209 -43.165 1.00 94.69 95 ASP A CA 1
ATOM 684 C C . ASP A 1 95 ? 30.383 0.448 -42.545 1.00 94.69 95 ASP A C 1
ATOM 686 O O . ASP A 1 95 ? 30.576 -0.440 -41.714 1.00 94.69 95 ASP A O 1
ATOM 690 N N . THR A 1 96 ? 29.155 0.790 -42.944 1.00 92.25 96 THR A N 1
ATOM 691 C CA . THR A 1 96 ? 27.966 0.028 -42.534 1.00 92.25 96 THR A CA 1
ATOM 692 C C . THR A 1 96 ? 27.864 -1.230 -43.388 1.00 92.25 96 THR A C 1
ATOM 694 O O . THR A 1 96 ? 27.793 -1.158 -44.620 1.00 92.25 96 THR A O 1
ATOM 697 N N . VAL A 1 97 ? 27.849 -2.391 -42.741 1.00 93.00 97 VAL A N 1
ATOM 698 C CA . VAL A 1 97 ? 27.771 -3.680 -43.431 1.00 93.00 97 VAL A CA 1
ATOM 699 C C . VAL A 1 97 ? 26.314 -4.136 -43.586 1.00 93.00 97 VAL A C 1
ATOM 701 O O . VAL A 1 97 ? 25.518 -3.898 -42.682 1.00 93.00 97 VAL A O 1
ATOM 704 N N . PRO A 1 98 ? 25.921 -4.777 -44.705 1.00 90.62 98 PRO A N 1
ATOM 705 C CA . PRO A 1 98 ? 24.517 -5.143 -44.932 1.00 90.62 98 PRO A CA 1
ATOM 706 C C . PRO A 1 98 ? 23.988 -6.281 -44.050 1.00 90.62 98 PRO A C 1
ATOM 708 O O . PRO A 1 98 ? 22.797 -6.322 -43.757 1.00 90.62 98 PRO A O 1
ATOM 711 N N . ASP A 1 99 ? 24.849 -7.228 -43.670 1.00 91.69 99 ASP A N 1
ATOM 712 C CA . ASP A 1 99 ? 24.467 -8.428 -42.918 1.00 91.69 99 ASP A CA 1
ATOM 713 C C . ASP A 1 99 ? 25.573 -8.820 -41.917 1.00 91.69 99 ASP A C 1
ATOM 715 O O . ASP A 1 99 ? 26.693 -9.114 -42.350 1.00 91.69 99 ASP A O 1
ATOM 719 N N . PRO A 1 100 ? 25.301 -8.865 -40.598 1.00 92.12 100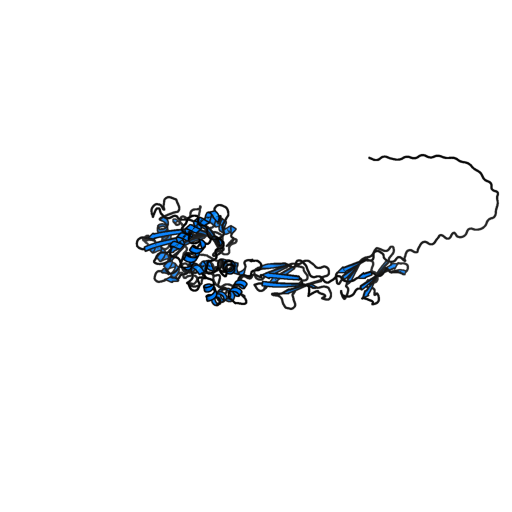 PRO A N 1
ATOM 720 C CA . PRO A 1 100 ? 26.294 -9.243 -39.588 1.00 92.12 100 PRO A CA 1
ATOM 721 C C . PRO A 1 100 ? 26.719 -10.718 -39.642 1.00 92.12 100 PRO A C 1
ATOM 723 O O . PRO A 1 100 ? 27.650 -11.120 -38.955 1.00 92.12 100 PRO A O 1
ATOM 726 N N . ARG A 1 101 ? 26.041 -11.567 -40.420 1.00 90.00 101 ARG A N 1
ATOM 727 C CA . ARG A 1 101 ? 26.357 -13.004 -40.520 1.00 90.00 101 ARG A CA 1
ATOM 728 C C . ARG A 1 101 ? 27.435 -13.301 -41.561 1.00 90.00 101 ARG A C 1
ATOM 730 O O . ARG A 1 101 ? 27.878 -14.441 -41.677 1.00 90.00 101 ARG A O 1
ATOM 737 N N . VAL A 1 102 ? 27.831 -12.296 -42.338 1.00 93.06 102 VAL A N 1
ATOM 738 C CA . VAL A 1 102 ? 28.832 -12.414 -43.399 1.00 93.06 102 VAL A CA 1
ATOM 739 C C . VAL A 1 102 ? 30.174 -11.903 -42.884 1.00 93.06 102 VAL A C 1
ATOM 741 O O . VAL A 1 102 ? 30.253 -10.823 -42.308 1.00 93.06 102 VAL A O 1
ATOM 744 N N . THR A 1 103 ? 31.251 -12.652 -43.127 1.00 95.19 103 THR A N 1
ATOM 745 C CA . THR A 1 103 ? 32.615 -12.136 -42.948 1.00 95.19 103 THR A CA 1
ATOM 746 C C . THR A 1 103 ? 33.004 -11.314 -44.172 1.00 95.19 103 THR A C 1
ATOM 748 O O . THR A 1 103 ? 32.955 -11.795 -45.307 1.00 95.19 103 THR A O 1
ATOM 751 N N . TYR A 1 104 ? 33.413 -10.072 -43.944 1.00 96.06 104 TYR A N 1
ATOM 752 C CA . TYR A 1 104 ? 33.839 -9.144 -44.986 1.00 96.06 104 TYR A CA 1
ATOM 753 C C . TYR A 1 104 ? 35.356 -9.120 -45.080 1.00 96.06 104 TYR A C 1
ATOM 755 O O . TYR A 1 104 ? 36.053 -9.251 -44.076 1.00 96.06 104 TYR A O 1
ATOM 763 N N . ARG A 1 105 ? 35.880 -8.904 -46.284 1.00 96.50 105 ARG A N 1
ATOM 764 C CA . ARG A 1 105 ? 37.307 -8.652 -46.496 1.00 96.50 105 ARG A CA 1
ATOM 765 C C . ARG A 1 105 ? 37.520 -7.223 -46.948 1.00 96.50 105 ARG A C 1
ATOM 767 O O . ARG A 1 105 ? 36.835 -6.764 -47.860 1.00 96.50 105 ARG A O 1
ATOM 774 N N . TYR A 1 106 ? 38.477 -6.545 -46.336 1.00 97.31 106 TYR A N 1
ATOM 775 C CA . TYR A 1 106 ? 38.814 -5.168 -46.649 1.00 97.31 106 TYR A CA 1
ATOM 776 C C . TYR A 1 106 ? 40.272 -5.029 -47.036 1.00 97.31 106 TYR A C 1
ATOM 778 O O . TYR A 1 106 ? 41.136 -5.688 -46.472 1.00 97.31 106 TYR A O 1
ATOM 786 N N . THR A 1 107 ? 40.539 -4.112 -47.951 1.00 96.62 107 THR A N 1
ATOM 787 C CA . THR A 1 107 ? 41.885 -3.661 -48.294 1.00 96.62 107 THR A CA 1
ATOM 788 C C . THR A 1 107 ? 41.906 -2.140 -48.395 1.00 96.62 107 THR A C 1
ATOM 790 O O . THR A 1 107 ? 40.888 -1.517 -48.720 1.00 96.62 107 THR A O 1
ATOM 793 N N . VAL A 1 108 ? 43.061 -1.542 -48.111 1.00 97.69 108 VAL A N 1
ATOM 794 C CA . VAL A 1 108 ? 43.284 -0.099 -48.229 1.00 97.69 108 VAL A CA 1
ATOM 795 C C . VAL A 1 108 ? 44.334 0.135 -49.305 1.00 97.69 108 VAL A C 1
ATOM 797 O O . VAL A 1 108 ? 45.435 -0.412 -49.244 1.00 97.69 108 VAL A O 1
ATOM 800 N N . VAL A 1 109 ? 43.996 0.970 -50.283 1.00 96.25 109 VAL A N 1
ATOM 801 C CA . VAL A 1 109 ? 44.878 1.369 -51.379 1.00 96.25 109 VAL A CA 1
ATOM 802 C C . VAL A 1 109 ? 45.275 2.829 -51.180 1.00 96.25 109 VAL A C 1
ATOM 804 O O . VAL A 1 109 ? 44.405 3.690 -51.068 1.00 96.25 109 VAL A O 1
ATOM 807 N N . ALA A 1 110 ? 46.573 3.127 -51.146 1.00 96.12 110 ALA A N 1
ATOM 808 C CA . ALA A 1 110 ? 47.074 4.500 -51.217 1.00 96.12 110 ALA A CA 1
ATOM 809 C C . ALA A 1 110 ? 47.320 4.884 -52.678 1.00 96.12 110 ALA A C 1
ATOM 811 O O . ALA A 1 110 ? 47.954 4.125 -53.411 1.00 96.12 110 ALA A O 1
ATOM 812 N N . HIS A 1 111 ? 46.847 6.062 -53.088 1.00 94.50 111 HIS A N 1
ATOM 813 C CA . HIS A 1 111 ? 47.126 6.640 -54.405 1.00 94.50 111 HIS A CA 1
ATOM 814 C C . HIS A 1 111 ? 48.029 7.868 -54.274 1.00 94.50 111 HIS A C 1
ATOM 816 O O . HIS A 1 111 ? 47.827 8.703 -53.386 1.00 94.50 111 HIS A O 1
ATOM 822 N N . TYR A 1 112 ? 48.992 7.999 -55.183 1.00 93.06 112 TYR A N 1
ATOM 823 C CA . TYR A 1 112 ? 50.058 8.997 -55.131 1.00 93.06 112 TYR A CA 1
ATOM 824 C C . TYR A 1 112 ? 49.990 9.982 -56.300 1.00 93.06 112 TYR A C 1
ATOM 826 O O . TYR A 1 112 ? 49.382 9.716 -57.336 1.00 93.06 112 TYR A O 1
ATOM 834 N N . GLY A 1 113 ? 50.621 11.147 -56.124 1.00 87.06 113 GLY A N 1
ATOM 835 C CA . GLY A 1 113 ? 50.590 12.235 -57.109 1.00 87.06 113 GLY A CA 1
ATOM 836 C C . GLY A 1 113 ? 51.312 11.917 -58.423 1.00 87.06 113 GLY A C 1
ATOM 837 O O . GLY A 1 113 ? 51.071 12.582 -59.423 1.00 87.06 113 GLY A O 1
ATOM 838 N N . ASP A 1 114 ? 52.157 10.886 -58.439 1.00 85.94 114 ASP A N 1
ATOM 839 C CA . ASP A 1 114 ? 52.840 10.382 -59.636 1.00 85.94 114 ASP A CA 1
ATOM 840 C C . ASP A 1 114 ? 51.994 9.368 -60.436 1.00 85.94 114 ASP A C 1
ATOM 842 O O . ASP A 1 114 ? 52.489 8.757 -61.384 1.00 85.94 114 ASP A O 1
ATOM 846 N N . GLY A 1 115 ? 50.727 9.176 -60.050 1.00 86.00 115 GLY A N 1
ATOM 847 C CA . GLY A 1 115 ? 49.787 8.249 -60.678 1.00 86.00 115 GLY A CA 1
ATOM 848 C C . GLY A 1 115 ? 49.925 6.798 -60.213 1.00 86.00 115 GLY A C 1
ATOM 849 O O . GLY A 1 115 ? 49.155 5.948 -60.658 1.00 86.00 115 GLY A O 1
ATOM 850 N N . THR A 1 116 ? 50.871 6.490 -59.320 1.00 90.31 116 THR A N 1
ATOM 851 C CA . THR A 1 116 ? 51.041 5.134 -58.784 1.00 90.31 116 THR A CA 1
ATOM 852 C C . THR A 1 116 ? 50.096 4.855 -57.610 1.00 90.31 116 THR A C 1
ATOM 854 O O . THR A 1 116 ? 49.530 5.763 -56.991 1.00 90.31 116 THR A O 1
ATOM 857 N N . SER A 1 117 ? 49.890 3.572 -57.305 1.00 92.88 117 SER A N 1
ATOM 858 C CA . SER A 1 117 ? 49.111 3.132 -56.147 1.00 92.88 117 SER A CA 1
ATOM 859 C C . SER A 1 117 ? 49.683 1.864 -55.533 1.00 92.88 117 SER A C 1
ATOM 861 O O . SER A 1 117 ? 50.225 1.025 -56.254 1.00 92.88 117 SER A O 1
ATOM 863 N N . ALA A 1 118 ? 49.504 1.696 -54.227 1.00 93.19 118 ALA A N 1
ATOM 864 C CA . ALA A 1 118 ? 49.924 0.502 -53.504 1.00 93.19 118 ALA A CA 1
ATOM 865 C C . ALA A 1 118 ? 48.816 0.009 -52.568 1.00 93.19 118 ALA A C 1
ATOM 867 O O . ALA A 1 118 ? 48.183 0.800 -51.867 1.00 93.19 118 ALA A O 1
ATOM 868 N N . GLU A 1 119 ? 48.590 -1.302 -52.570 1.00 95.12 119 GLU A N 1
ATOM 869 C CA . GLU A 1 119 ? 47.505 -1.973 -51.853 1.00 95.12 119 GLU A CA 1
ATOM 870 C C . GLU A 1 119 ? 48.045 -2.741 -50.640 1.00 95.12 119 GLU A C 1
ATOM 872 O O . GLU A 1 119 ? 49.047 -3.451 -50.740 1.00 95.12 119 GLU A O 1
ATOM 877 N N . ALA A 1 120 ? 47.396 -2.580 -49.488 1.00 96.00 120 ALA A N 1
ATOM 878 C CA . ALA A 1 120 ? 47.720 -3.326 -48.277 1.00 96.00 120 ALA A CA 1
ATOM 879 C C . ALA A 1 120 ? 47.193 -4.775 -48.336 1.00 96.00 120 ALA A C 1
ATOM 881 O O . ALA A 1 120 ? 46.229 -5.055 -49.048 1.00 96.00 120 ALA A O 1
ATOM 882 N N . PRO A 1 121 ? 47.769 -5.715 -47.564 1.00 94.31 121 PRO A N 1
ATOM 883 C CA . PRO A 1 121 ? 47.167 -7.031 -47.378 1.00 94.31 121 PRO A CA 1
ATOM 884 C C . PRO A 1 121 ? 45.724 -6.923 -46.871 1.00 94.31 121 PRO A C 1
ATOM 886 O O . PRO A 1 121 ? 45.411 -6.068 -46.040 1.00 94.31 121 PRO A O 1
ATOM 889 N N . ALA A 1 122 ? 44.853 -7.809 -47.355 1.00 93.88 122 ALA A N 1
ATOM 890 C CA . ALA A 1 122 ? 43.458 -7.802 -46.944 1.00 93.88 122 ALA A CA 1
ATOM 891 C C . ALA A 1 122 ? 43.302 -8.216 -45.470 1.00 93.88 122 ALA A C 1
ATOM 893 O O . ALA A 1 122 ? 43.905 -9.190 -45.019 1.00 93.88 122 ALA A O 1
ATOM 894 N N . VAL A 1 123 ? 42.437 -7.509 -44.746 1.00 96.06 123 VAL A N 1
ATOM 895 C CA . VAL A 1 123 ? 42.010 -7.843 -43.382 1.00 96.06 123 VAL A CA 1
ATOM 896 C C . VAL A 1 123 ? 40.572 -8.351 -43.398 1.00 96.06 123 VAL A C 1
ATOM 898 O O . VAL A 1 123 ? 39.737 -7.866 -44.165 1.00 96.06 123 VAL A O 1
ATOM 901 N N . ALA A 1 124 ? 40.272 -9.343 -42.562 1.00 96.00 124 ALA A N 1
ATOM 902 C CA . ALA A 1 124 ? 38.923 -9.873 -42.413 1.00 96.00 124 ALA A CA 1
ATOM 903 C C . ALA A 1 124 ? 38.196 -9.179 -41.255 1.00 96.00 124 ALA A C 1
ATOM 905 O O . ALA A 1 124 ? 38.761 -9.000 -40.178 1.00 96.00 124 ALA A O 1
ATOM 906 N N . PHE A 1 125 ? 36.931 -8.834 -41.469 1.00 96.44 125 PHE A N 1
ATOM 907 C CA . PHE A 1 125 ? 36.012 -8.365 -40.444 1.00 96.44 125 PHE A CA 1
ATOM 908 C C . PHE A 1 125 ? 34.871 -9.366 -40.301 1.00 96.44 125 PHE A C 1
ATOM 910 O O . PHE A 1 125 ? 34.036 -9.510 -41.196 1.00 96.44 125 PHE A O 1
ATOM 917 N N . THR A 1 126 ? 34.842 -10.049 -39.164 1.00 94.88 126 THR A N 1
ATOM 918 C CA . THR A 1 126 ? 33.678 -10.814 -38.721 1.00 94.88 126 THR A CA 1
ATOM 919 C C . THR A 1 126 ? 32.941 -9.962 -37.706 1.00 94.88 126 THR A C 1
ATOM 921 O O . THR A 1 126 ? 33.533 -9.560 -36.701 1.00 94.88 126 THR A O 1
ATOM 924 N N . SER A 1 127 ? 31.671 -9.671 -37.974 1.00 94.31 127 SER A N 1
ATOM 925 C CA . SER A 1 127 ? 30.860 -8.866 -37.069 1.00 94.31 127 SER A CA 1
ATOM 926 C C . SER A 1 127 ? 30.791 -9.502 -35.678 1.00 94.31 127 SER A C 1
ATOM 928 O O . SER A 1 127 ? 30.581 -10.714 -35.562 1.00 94.31 127 SER A O 1
ATOM 930 N N . PRO A 1 128 ? 30.924 -8.702 -34.607 1.00 93.88 128 PRO A N 1
ATOM 931 C CA . PRO A 1 128 ? 30.580 -9.155 -33.268 1.00 93.88 128 PRO A CA 1
ATOM 932 C C . PRO A 1 128 ? 29.117 -9.611 -33.193 1.00 93.88 128 PRO A C 1
ATOM 934 O O . PRO A 1 128 ? 28.273 -9.164 -33.974 1.00 93.88 128 PRO A O 1
ATOM 937 N N . ALA A 1 129 ? 28.805 -10.470 -32.220 1.00 92.56 129 ALA A N 1
ATOM 938 C CA . ALA A 1 129 ? 27.433 -10.896 -31.967 1.00 92.56 129 ALA A CA 1
ATOM 939 C C . ALA A 1 129 ? 26.527 -9.704 -31.612 1.00 92.56 129 ALA A C 1
ATOM 941 O O . ALA A 1 129 ? 26.969 -8.729 -30.999 1.00 92.56 129 ALA A O 1
ATOM 942 N N . LEU A 1 130 ? 25.244 -9.803 -31.969 1.00 95.00 130 LEU A N 1
ATOM 943 C CA . LEU A 1 130 ? 24.228 -8.858 -31.513 1.00 95.00 130 LEU A CA 1
ATOM 944 C C . LEU A 1 130 ? 24.088 -8.990 -29.994 1.00 95.00 130 LEU A C 1
ATOM 946 O O . LEU A 1 130 ? 23.913 -10.091 -29.480 1.00 95.00 130 LEU A O 1
ATOM 950 N N . VAL A 1 131 ? 24.167 -7.870 -29.281 1.00 95.38 131 VAL A N 1
ATOM 951 C CA . VAL A 1 131 ? 24.020 -7.834 -27.821 1.00 95.38 131 VAL A CA 1
ATOM 952 C C . VAL A 1 131 ? 22.832 -6.968 -27.421 1.00 95.38 131 VAL A C 1
ATOM 954 O O . VAL A 1 131 ? 22.542 -5.964 -28.076 1.00 95.38 131 VAL A O 1
ATOM 957 N N . ASN A 1 132 ? 22.147 -7.357 -26.346 1.00 96.88 132 ASN A N 1
ATOM 958 C CA . ASN A 1 132 ? 21.046 -6.597 -25.756 1.00 96.88 132 ASN A CA 1
ATOM 959 C C . ASN A 1 132 ? 21.507 -5.772 -24.543 1.00 96.88 132 ASN A C 1
ATOM 961 O O . ASN A 1 132 ? 22.564 -6.056 -23.974 1.00 96.88 132 ASN A O 1
ATOM 965 N N . PRO A 1 133 ? 20.739 -4.743 -24.137 1.00 96.88 133 PRO A N 1
ATOM 966 C CA . PRO A 1 133 ? 21.142 -3.834 -23.067 1.00 96.88 133 PRO A CA 1
ATOM 967 C C . PRO A 1 133 ? 21.257 -4.526 -21.715 1.00 96.88 133 PRO A C 1
ATOM 969 O O . PRO A 1 133 ? 20.319 -5.175 -21.257 1.00 96.88 133 PRO A O 1
ATOM 972 N N . THR A 1 134 ? 22.363 -4.327 -21.014 1.00 96.62 134 THR A N 1
ATOM 973 C CA . THR A 1 134 ? 22.490 -4.713 -19.606 1.00 96.62 134 THR A CA 1
ATOM 974 C C . THR A 1 134 ? 21.899 -3.646 -18.681 1.00 96.62 134 THR A C 1
ATOM 976 O O . THR A 1 134 ? 21.677 -2.497 -19.073 1.00 96.62 134 THR A O 1
ATOM 979 N N . GLY A 1 135 ? 21.620 -4.027 -17.431 1.00 95.75 135 GLY A N 1
ATOM 980 C CA . GLY A 1 135 ? 21.138 -3.092 -16.410 1.00 95.75 135 GLY A CA 1
ATOM 981 C C . GLY A 1 135 ? 19.722 -2.560 -16.647 1.00 95.75 135 GLY A C 1
ATOM 982 O O . GLY A 1 135 ? 19.422 -1.462 -16.189 1.00 95.75 135 GLY A O 1
ATOM 983 N N . LEU A 1 136 ? 18.867 -3.305 -17.360 1.00 97.81 136 LEU A N 1
ATOM 984 C CA . LEU A 1 136 ? 17.448 -2.970 -17.472 1.00 97.81 136 LEU A CA 1
ATOM 985 C C . LEU A 1 136 ? 16.805 -2.974 -16.081 1.00 97.81 136 LEU A C 1
ATOM 987 O O . LEU A 1 136 ? 16.695 -4.018 -15.439 1.00 97.81 136 LEU A O 1
ATOM 991 N N . ALA A 1 137 ? 16.350 -1.806 -15.647 1.00 97.06 137 ALA A N 1
ATOM 992 C CA . ALA A 1 137 ? 15.633 -1.610 -14.400 1.00 97.06 137 ALA A CA 1
ATOM 993 C C . ALA A 1 137 ? 14.258 -0.999 -14.676 1.00 97.06 137 ALA A C 1
ATOM 995 O O . ALA A 1 137 ? 14.118 -0.133 -15.542 1.00 97.06 137 ALA A O 1
ATOM 996 N N . ALA A 1 138 ? 13.260 -1.431 -13.909 1.00 96.06 138 ALA A N 1
ATOM 997 C CA . ALA A 1 138 ? 11.922 -0.861 -13.885 1.00 96.06 138 ALA A CA 1
ATOM 998 C C . ALA A 1 138 ? 11.641 -0.341 -12.476 1.00 96.06 138 ALA A C 1
ATOM 1000 O O . ALA A 1 138 ? 11.846 -1.049 -11.491 1.00 96.06 138 ALA A O 1
ATOM 1001 N N . LYS A 1 139 ? 11.177 0.901 -12.382 1.00 94.19 139 LYS A N 1
ATOM 1002 C CA . LYS A 1 139 ? 10.805 1.550 -11.130 1.00 94.19 139 LYS A CA 1
ATOM 1003 C C . LYS A 1 139 ? 9.348 1.974 -11.204 1.00 94.19 139 LYS A C 1
ATOM 1005 O O . LYS A 1 139 ? 8.995 2.801 -12.044 1.00 94.19 139 LYS A O 1
ATOM 1010 N N . ASP A 1 140 ? 8.525 1.426 -10.318 1.00 92.06 140 ASP A N 1
ATOM 1011 C CA . ASP A 1 140 ? 7.166 1.923 -10.107 1.00 92.06 140 ASP A CA 1
ATOM 1012 C C . ASP A 1 140 ? 7.228 3.348 -9.535 1.00 92.06 140 ASP A C 1
ATOM 1014 O O . ASP A 1 140 ? 8.020 3.642 -8.635 1.00 92.06 140 ASP A O 1
ATOM 1018 N N . LEU A 1 141 ? 6.445 4.247 -10.122 1.00 89.75 141 LEU A N 1
ATOM 1019 C CA . LEU A 1 141 ? 6.314 5.639 -9.698 1.00 89.75 141 LEU A CA 1
ATOM 1020 C C . LEU A 1 141 ? 4.919 5.925 -9.116 1.00 89.75 141 LEU A C 1
ATOM 1022 O O . LEU A 1 141 ? 4.583 7.091 -8.917 1.00 89.75 141 LEU A O 1
ATOM 1026 N N . GLY A 1 142 ? 4.114 4.886 -8.867 1.00 85.88 142 GLY A N 1
ATOM 1027 C CA . GLY A 1 142 ? 2.709 4.998 -8.495 1.00 85.88 142 GLY A CA 1
ATOM 1028 C C . GLY A 1 142 ? 1.792 5.408 -9.653 1.00 85.88 142 GLY A C 1
ATOM 1029 O O . GLY A 1 142 ? 2.235 5.807 -10.732 1.00 85.88 142 GLY A O 1
ATOM 1030 N N . GLU A 1 143 ? 0.481 5.294 -9.424 1.00 84.62 143 GLU A N 1
ATOM 1031 C CA . GLU A 1 143 ? -0.576 5.678 -10.378 1.00 84.62 143 GLU A CA 1
ATOM 1032 C C . GLU A 1 143 ? -0.433 5.027 -11.768 1.00 84.62 143 GLU A C 1
ATOM 1034 O O . GLU A 1 143 ? -0.782 5.618 -12.792 1.00 84.62 143 GLU A O 1
ATOM 1039 N N . GLY A 1 144 ? 0.117 3.810 -11.826 1.00 89.50 144 GLY A N 1
ATOM 1040 C CA . GLY A 1 144 ? 0.316 3.096 -13.091 1.00 89.50 144 GLY A CA 1
ATOM 1041 C C . GLY A 1 144 ? 1.413 3.705 -13.967 1.00 89.50 144 GLY A C 1
ATOM 1042 O O . GLY A 1 144 ? 1.412 3.503 -15.185 1.00 89.50 144 GLY A O 1
ATOM 1043 N N . LYS A 1 145 ? 2.333 4.476 -13.374 1.00 93.00 145 LYS A N 1
ATOM 1044 C CA . LYS A 1 145 ? 3.518 5.017 -14.044 1.00 93.00 145 LYS A CA 1
ATOM 1045 C C . LYS A 1 145 ? 4.734 4.160 -13.718 1.00 93.00 145 LYS A C 1
ATOM 1047 O O . LYS A 1 145 ? 5.029 3.905 -12.553 1.00 93.00 145 LYS A O 1
ATOM 1052 N N . VAL A 1 146 ? 5.484 3.762 -14.742 1.00 96.25 146 VAL A N 1
ATOM 1053 C CA . VAL A 1 146 ? 6.699 2.947 -14.582 1.00 96.25 146 VAL A CA 1
ATOM 1054 C C . VAL A 1 146 ? 7.837 3.577 -15.364 1.00 96.25 146 VAL A C 1
ATOM 1056 O O . VAL A 1 146 ? 7.720 3.806 -16.567 1.00 96.25 146 VAL A O 1
ATOM 1059 N N . ARG A 1 147 ? 8.951 3.853 -14.686 1.00 97.00 147 ARG A N 1
ATOM 1060 C CA . ARG A 1 147 ? 10.178 4.346 -15.314 1.00 97.00 147 ARG A CA 1
ATOM 1061 C C . ARG A 1 147 ? 11.129 3.200 -15.594 1.00 97.00 147 ARG A C 1
ATOM 1063 O O . ARG A 1 147 ? 11.499 2.468 -14.682 1.00 97.00 147 ARG A O 1
ATOM 1070 N N . PHE A 1 148 ? 11.580 3.122 -16.834 1.00 98.12 148 PHE A N 1
ATOM 1071 C CA . PHE A 1 148 ? 12.582 2.180 -17.299 1.00 98.12 148 PHE A CA 1
ATOM 1072 C C . PHE A 1 148 ? 13.898 2.899 -17.560 1.00 98.12 148 PHE A C 1
ATOM 1074 O O . PHE A 1 148 ? 13.902 4.031 -18.050 1.00 98.12 148 PHE A O 1
ATOM 1081 N N . GLN A 1 149 ? 15.005 2.238 -17.236 1.00 98.31 149 GLN A N 1
ATOM 1082 C CA . GLN A 1 149 ? 16.364 2.696 -17.528 1.00 98.31 149 GLN A CA 1
ATOM 1083 C C . GLN A 1 149 ? 17.243 1.499 -17.894 1.00 98.31 149 GLN A C 1
ATOM 1085 O O . GLN A 1 149 ? 17.057 0.414 -17.345 1.00 98.31 149 GLN A O 1
ATOM 1090 N N . TRP A 1 150 ? 18.182 1.690 -18.820 1.00 98.38 150 TRP A N 1
ATOM 1091 C CA . TRP A 1 150 ? 19.139 0.665 -19.248 1.00 98.38 150 TRP A CA 1
ATOM 1092 C C . TRP A 1 150 ? 20.454 1.283 -19.733 1.00 98.38 150 TRP A C 1
ATOM 1094 O O . TRP A 1 150 ? 20.570 2.497 -19.904 1.00 98.38 150 TRP A O 1
ATOM 1104 N N . GLN A 1 151 ? 21.471 0.448 -19.949 1.00 98.25 151 GLN A N 1
ATOM 1105 C CA . GLN A 1 151 ? 22.754 0.889 -20.497 1.00 98.25 151 GLN A CA 1
ATOM 1106 C C . GLN A 1 151 ? 22.712 0.970 -22.027 1.00 98.25 151 GLN A C 1
ATOM 1108 O O . GLN A 1 151 ? 22.132 0.110 -22.691 1.00 98.25 151 GLN A O 1
ATOM 1113 N N . ALA A 1 152 ? 23.350 1.998 -22.595 1.00 97.25 152 ALA A N 1
ATOM 1114 C CA . ALA A 1 152 ? 23.487 2.126 -24.042 1.00 97.25 152 ALA A CA 1
ATOM 1115 C C . ALA A 1 152 ? 24.291 0.952 -24.621 1.00 97.25 152 ALA A C 1
ATOM 1117 O O . ALA A 1 152 ? 25.272 0.495 -24.037 1.00 97.25 152 ALA A O 1
ATOM 1118 N N . VAL A 1 153 ? 23.889 0.507 -25.807 1.00 96.88 153 VAL A N 1
ATOM 1119 C CA . VAL A 1 153 ? 24.520 -0.591 -26.543 1.00 96.88 153 VAL A CA 1
ATOM 1120 C C . VAL A 1 153 ? 25.229 -0.021 -27.770 1.00 96.88 153 VAL A C 1
ATOM 1122 O O . VAL A 1 153 ? 24.562 0.579 -28.617 1.00 96.88 153 VAL A O 1
ATOM 1125 N N . PRO A 1 154 ? 26.555 -0.203 -27.908 1.00 93.88 154 PRO A N 1
ATOM 1126 C CA . PRO A 1 154 ? 27.289 0.267 -29.076 1.00 93.88 154 PRO A CA 1
ATOM 1127 C C . PRO A 1 154 ? 26.720 -0.281 -30.391 1.00 93.88 154 PRO A C 1
ATOM 1129 O O . PRO A 1 154 ? 26.627 -1.489 -30.592 1.00 93.88 154 PRO A O 1
ATOM 1132 N N . GLY A 1 155 ? 26.371 0.620 -31.311 1.00 92.31 155 GLY A N 1
ATOM 1133 C CA . GLY A 1 155 ? 25.842 0.272 -32.634 1.00 92.31 155 GLY A CA 1
ATOM 1134 C C . GLY A 1 155 ? 24.331 0.036 -32.695 1.00 92.31 155 GLY A C 1
ATOM 1135 O O . GLY A 1 155 ? 23.811 -0.123 -33.798 1.00 92.31 155 GLY A O 1
ATOM 1136 N N . ALA A 1 156 ? 23.623 0.048 -31.562 1.00 95.81 156 ALA A N 1
ATOM 1137 C CA . ALA A 1 156 ? 22.165 0.081 -31.561 1.00 95.81 156 ALA A CA 1
ATOM 1138 C C . ALA A 1 156 ? 21.667 1.466 -32.010 1.00 95.81 156 ALA A C 1
ATOM 1140 O O . ALA A 1 156 ? 22.224 2.489 -31.614 1.00 95.81 156 ALA A O 1
ATOM 1141 N N . VAL A 1 157 ? 20.619 1.492 -32.831 1.00 95.12 157 VAL A N 1
ATOM 1142 C CA . VAL A 1 157 ? 19.971 2.725 -33.315 1.00 95.12 157 VAL A CA 1
ATOM 1143 C C . VAL A 1 157 ? 18.701 3.065 -32.539 1.00 95.12 157 VAL A C 1
ATOM 1145 O O . VAL A 1 157 ? 18.305 4.224 -32.506 1.00 95.12 157 VAL A O 1
ATOM 1148 N N . GLN A 1 158 ? 18.074 2.066 -31.915 1.00 97.06 158 GLN A N 1
ATOM 1149 C CA . GLN A 1 158 ? 16.937 2.213 -31.006 1.00 97.06 158 GLN A CA 1
ATOM 1150 C C . GLN A 1 158 ? 16.759 0.935 -30.179 1.00 97.06 158 GLN A C 1
ATOM 1152 O O . GLN A 1 158 ? 17.421 -0.081 -30.417 1.00 97.06 158 GLN A O 1
ATOM 1157 N N . TYR A 1 159 ? 15.826 0.970 -29.236 1.00 97.94 159 TYR A N 1
ATOM 1158 C CA . TYR A 1 159 ? 15.441 -0.169 -28.415 1.00 97.94 159 TYR A CA 1
ATOM 1159 C C . TYR A 1 159 ? 13.958 -0.461 -28.572 1.00 97.94 159 TYR A C 1
ATOM 1161 O O . TYR A 1 159 ? 13.144 0.454 -28.637 1.00 97.94 159 TYR A O 1
ATOM 1169 N N . ARG A 1 160 ? 13.602 -1.741 -28.599 1.00 97.12 160 ARG A N 1
ATOM 1170 C CA . ARG A 1 160 ? 12.214 -2.192 -28.574 1.00 97.12 160 ARG A CA 1
ATOM 1171 C C . ARG A 1 160 ? 11.881 -2.698 -27.179 1.00 97.12 160 ARG A C 1
ATOM 1173 O O . ARG A 1 160 ? 12.530 -3.629 -26.703 1.00 97.12 160 ARG A O 1
ATOM 1180 N N . LEU A 1 161 ? 10.884 -2.088 -26.551 1.00 97.81 161 LEU A N 1
ATOM 1181 C CA . LEU A 1 161 ? 10.309 -2.515 -25.282 1.00 97.81 161 LEU A CA 1
ATOM 1182 C C . LEU A 1 161 ? 8.986 -3.245 -25.550 1.00 97.81 161 LEU A C 1
ATOM 1184 O O . LEU A 1 161 ? 8.082 -2.696 -26.176 1.00 97.81 161 LEU A O 1
ATOM 1188 N N . ASP A 1 162 ? 8.859 -4.471 -25.059 1.00 96.88 162 ASP A N 1
ATOM 1189 C CA . ASP A 1 162 ? 7.640 -5.281 -25.117 1.00 96.88 162 ASP A CA 1
ATOM 1190 C C . ASP A 1 162 ? 7.214 -5.653 -23.692 1.00 96.88 162 ASP A C 1
ATOM 1192 O O . ASP A 1 162 ? 8.066 -5.835 -22.823 1.00 96.88 162 ASP A O 1
ATOM 1196 N N . GLY A 1 163 ? 5.916 -5.807 -23.423 1.00 95.75 163 GLY A N 1
ATOM 1197 C CA . GLY A 1 163 ? 5.439 -6.282 -22.120 1.00 95.75 163 GLY A CA 1
ATOM 1198 C C . GLY A 1 163 ? 4.069 -5.751 -21.715 1.00 95.75 163 GLY A C 1
ATOM 1199 O O . GLY A 1 163 ? 3.304 -5.254 -22.540 1.00 95.75 163 GLY A O 1
ATOM 1200 N N . THR A 1 164 ? 3.752 -5.873 -20.426 1.00 94.69 164 THR A N 1
ATOM 1201 C CA . THR A 1 164 ? 2.460 -5.452 -19.865 1.00 94.69 164 THR A CA 1
ATOM 1202 C C . THR A 1 164 ? 2.181 -3.970 -20.134 1.00 94.69 164 THR A C 1
ATOM 1204 O O . THR A 1 164 ? 3.038 -3.114 -19.916 1.00 94.69 164 THR A O 1
ATOM 1207 N N . GLY A 1 165 ? 0.962 -3.654 -20.579 1.00 91.19 165 GLY A N 1
ATOM 1208 C CA . GLY A 1 165 ? 0.539 -2.279 -20.869 1.00 91.19 165 GLY A CA 1
ATOM 1209 C C . GLY A 1 165 ? 1.033 -1.717 -22.208 1.00 91.19 165 GLY A C 1
ATOM 1210 O O . GLY A 1 165 ? 0.741 -0.566 -22.509 1.00 91.19 165 GLY A O 1
ATOM 1211 N N . LEU A 1 166 ? 1.745 -2.509 -23.017 1.00 95.19 166 LEU A N 1
ATOM 1212 C CA . LEU A 1 166 ? 2.232 -2.114 -24.340 1.00 95.19 166 LEU A CA 1
ATOM 1213 C C . LEU A 1 166 ? 1.495 -2.861 -25.464 1.00 95.19 166 LEU A C 1
ATOM 1215 O O . LEU A 1 166 ? 0.998 -3.970 -25.246 1.00 95.19 166 LEU A O 1
ATOM 1219 N N . PRO A 1 167 ? 1.421 -2.286 -26.679 1.00 92.94 167 PRO A N 1
ATOM 1220 C CA . PRO A 1 167 ? 0.889 -2.992 -27.839 1.00 92.94 167 PRO A CA 1
ATOM 1221 C C . PRO A 1 167 ? 1.790 -4.172 -28.234 1.00 92.94 167 PRO A C 1
ATOM 1223 O O . PRO A 1 167 ? 2.999 -4.149 -28.019 1.00 92.94 167 PRO A O 1
ATOM 1226 N N . ASN A 1 168 ? 1.222 -5.173 -28.916 1.00 89.19 168 ASN A N 1
ATOM 1227 C CA . ASN A 1 168 ? 1.970 -6.344 -29.411 1.00 89.19 168 ASN A CA 1
ATOM 1228 C C . ASN A 1 168 ? 3.082 -5.991 -30.423 1.00 89.19 168 ASN A C 1
ATOM 1230 O O . ASN A 1 168 ? 3.947 -6.815 -30.716 1.00 89.19 168 ASN A O 1
ATOM 1234 N N . THR A 1 169 ? 3.058 -4.778 -30.980 1.00 90.31 169 THR A N 1
ATOM 1235 C CA . THR A 1 169 ? 4.117 -4.241 -31.846 1.00 90.31 169 THR A CA 1
ATOM 1236 C C . THR A 1 169 ? 5.346 -3.761 -31.070 1.00 90.31 169 THR A C 1
ATOM 1238 O O . THR A 1 169 ? 6.346 -3.412 -31.693 1.00 90.31 169 THR A O 1
ATOM 1241 N N . GLY A 1 170 ? 5.277 -3.741 -29.737 1.00 92.25 170 GLY A N 1
ATOM 1242 C CA . GLY A 1 170 ? 6.262 -3.104 -28.873 1.00 92.25 170 GLY A CA 1
ATOM 1243 C C . GLY A 1 170 ? 6.220 -1.577 -28.970 1.00 92.25 170 GLY A C 1
ATOM 1244 O O . GLY A 1 170 ? 5.513 -0.996 -29.800 1.00 92.25 170 GLY A O 1
ATOM 1245 N N . GLN A 1 171 ? 6.997 -0.931 -28.108 1.00 95.31 171 GLN A N 1
ATOM 1246 C CA . GLN A 1 171 ? 7.260 0.504 -28.115 1.00 95.31 171 GLN A CA 1
ATOM 1247 C C . GLN A 1 171 ? 8.737 0.742 -28.449 1.00 95.31 171 GLN A C 1
ATOM 1249 O O . GLN A 1 171 ? 9.613 0.085 -27.886 1.00 95.31 171 GLN A O 1
ATOM 1254 N N . MET A 1 172 ? 9.003 1.647 -29.394 1.00 96.50 172 MET A N 1
ATOM 1255 C CA . MET A 1 172 ? 10.360 1.965 -29.843 1.00 96.50 172 MET A CA 1
ATOM 1256 C C . MET A 1 172 ? 10.897 3.183 -29.111 1.00 96.50 172 MET A C 1
ATOM 1258 O O . MET A 1 172 ? 10.271 4.239 -29.110 1.00 96.50 172 MET A O 1
ATOM 1262 N N . GLU A 1 173 ? 12.087 3.033 -28.546 1.00 97.06 173 GLU A N 1
ATOM 1263 C CA . GLU A 1 173 ? 12.744 4.036 -27.726 1.00 97.06 173 GLU A CA 1
ATOM 1264 C C . GLU A 1 173 ? 14.124 4.371 -28.298 1.00 97.06 173 GLU A C 1
ATOM 1266 O O . GLU A 1 173 ? 15.009 3.510 -28.304 1.00 97.06 173 GLU A O 1
ATOM 1271 N N . PRO A 1 174 ? 14.352 5.608 -28.777 1.00 96.12 174 PRO A N 1
ATOM 1272 C CA . PRO A 1 174 ? 15.665 6.019 -29.274 1.00 96.12 174 PRO A CA 1
ATOM 1273 C C . PRO A 1 174 ? 16.660 6.295 -28.134 1.00 96.12 174 PRO A C 1
ATOM 1275 O O . PRO A 1 174 ? 17.868 6.316 -28.354 1.00 96.12 174 PRO A O 1
ATOM 1278 N N . GLY A 1 175 ? 16.162 6.542 -26.919 1.00 95.94 175 GLY A N 1
ATOM 1279 C CA . GLY A 1 175 ? 16.970 6.823 -25.734 1.00 95.94 175 GLY A CA 1
ATOM 1280 C C . GLY A 1 175 ? 17.226 5.592 -24.867 1.00 95.94 175 GLY A C 1
ATOM 1281 O O . GLY A 1 175 ? 16.871 4.472 -25.213 1.00 95.94 175 GLY A O 1
ATOM 1282 N N . THR A 1 176 ? 17.825 5.812 -23.697 1.00 97.75 176 THR A N 1
ATOM 1283 C CA . THR A 1 176 ? 18.117 4.762 -22.702 1.00 97.75 176 THR A CA 1
ATOM 1284 C C . THR A 1 176 ? 17.201 4.793 -21.477 1.00 97.75 176 THR A C 1
ATOM 1286 O O . THR A 1 176 ? 17.467 4.147 -20.460 1.00 97.75 176 THR A O 1
ATOM 1289 N N . SER A 1 177 ? 16.124 5.574 -21.548 1.00 97.44 177 SER A N 1
ATOM 1290 C CA . SER A 1 177 ? 15.099 5.631 -20.515 1.00 97.44 177 SER A CA 1
ATOM 1291 C C . SER A 1 177 ? 13.756 6.032 -21.098 1.00 97.44 177 SER A C 1
ATOM 1293 O O . SER A 1 177 ? 13.708 6.905 -21.962 1.00 97.44 177 SER A O 1
ATOM 1295 N N . VAL A 1 178 ? 12.680 5.491 -20.537 1.00 97.50 178 VAL A N 1
ATOM 1296 C CA . VAL A 1 178 ? 11.305 5.880 -20.861 1.00 97.50 178 VAL A CA 1
ATOM 1297 C C . VAL A 1 178 ? 10.442 5.806 -19.606 1.00 97.50 178 VAL A C 1
ATOM 1299 O O . VAL A 1 178 ? 10.721 5.028 -18.697 1.00 97.50 178 VAL A O 1
ATOM 1302 N N . THR A 1 179 ? 9.399 6.630 -19.521 1.00 97.31 179 THR A N 1
ATOM 1303 C CA . THR A 1 179 ? 8.353 6.473 -18.501 1.00 97.31 179 THR A CA 1
ATOM 1304 C C . THR A 1 179 ? 7.042 6.114 -19.183 1.00 97.31 179 THR A C 1
ATOM 1306 O O . THR A 1 179 ? 6.513 6.908 -19.956 1.00 97.31 179 THR A O 1
ATOM 1309 N N . LEU A 1 180 ? 6.524 4.924 -18.890 1.00 95.12 180 LEU A N 1
ATOM 1310 C CA . LEU A 1 180 ? 5.195 4.500 -19.318 1.00 95.12 180 LEU A CA 1
ATOM 1311 C C . LEU A 1 180 ? 4.149 5.016 -18.336 1.00 95.12 180 LEU A C 1
ATOM 1313 O O . LEU A 1 180 ? 4.424 5.145 -17.144 1.00 95.12 180 LEU A O 1
ATOM 1317 N N . SER A 1 181 ? 2.954 5.294 -18.843 1.00 93.50 181 SER A N 1
ATOM 1318 C CA . SER A 1 181 ? 1.776 5.669 -18.056 1.00 93.50 181 SER A CA 1
ATOM 1319 C C . SER A 1 181 ? 0.614 4.749 -18.414 1.00 93.50 181 SER A C 1
ATOM 1321 O O . SER A 1 181 ? 0.570 4.224 -19.524 1.00 93.50 181 SER A O 1
ATOM 1323 N N . GLY A 1 182 ? -0.331 4.566 -17.491 1.00 90.69 182 GLY A N 1
ATOM 1324 C CA . GLY A 1 182 ? -1.488 3.694 -17.719 1.00 90.69 182 GLY A CA 1
ATOM 1325 C C . GLY A 1 182 ? -1.138 2.205 -17.735 1.00 90.69 182 GLY A C 1
ATOM 1326 O O . GLY A 1 182 ? -1.862 1.407 -18.326 1.00 90.69 182 GLY A O 1
ATOM 1327 N N . VAL A 1 183 ? -0.030 1.821 -17.099 1.00 93.12 183 VAL A N 1
ATOM 1328 C CA . VAL A 1 183 ? 0.340 0.418 -16.938 1.00 93.12 183 VAL A CA 1
ATOM 1329 C C . VAL A 1 183 ? -0.654 -0.246 -15.968 1.00 93.12 183 VAL A C 1
ATOM 1331 O O . VAL A 1 183 ? -0.866 0.290 -14.876 1.00 93.12 183 VAL A O 1
ATOM 1334 N N . PRO A 1 184 ? -1.271 -1.389 -16.333 1.00 91.00 184 PRO A N 1
ATOM 1335 C CA . PRO A 1 184 ? -2.184 -2.115 -15.452 1.00 91.00 184 PRO A CA 1
ATOM 1336 C C . PRO A 1 184 ? -1.556 -2.460 -14.100 1.00 91.00 184 PRO A C 1
ATOM 1338 O O . PRO A 1 184 ? -0.371 -2.786 -14.030 1.00 91.00 184 PRO A O 1
ATOM 1341 N N . ALA A 1 185 ? -2.360 -2.421 -13.037 1.00 90.06 185 ALA A N 1
ATOM 1342 C CA . ALA A 1 185 ? -1.905 -2.760 -11.696 1.00 90.06 185 ALA A CA 1
ATOM 1343 C C . ALA A 1 185 ? -1.555 -4.254 -11.566 1.00 90.06 185 ALA A C 1
ATOM 1345 O O . ALA A 1 185 ? -2.163 -5.116 -12.205 1.00 90.06 185 ALA A O 1
ATOM 1346 N N . GLY A 1 186 ? -0.602 -4.555 -10.687 1.00 90.06 186 GLY A N 1
ATOM 1347 C CA . GLY A 1 186 ? -0.174 -5.908 -10.354 1.00 90.06 186 GLY A CA 1
ATOM 1348 C C . GLY A 1 186 ? 1.186 -6.309 -10.926 1.00 90.06 186 GLY A C 1
ATOM 1349 O O . GLY A 1 186 ? 1.949 -5.459 -11.390 1.00 90.06 186 GLY A O 1
ATOM 1350 N N . PRO A 1 187 ? 1.545 -7.603 -10.829 1.00 90.69 187 PRO A N 1
ATOM 1351 C CA . PRO A 1 187 ? 2.800 -8.114 -11.365 1.00 90.69 187 PRO A CA 1
ATOM 1352 C C . PRO A 1 187 ? 2.860 -7.922 -12.880 1.00 90.69 187 PRO A C 1
ATOM 1354 O O . PRO A 1 187 ? 1.972 -8.358 -13.613 1.00 90.69 187 PRO A O 1
ATOM 1357 N N . ALA A 1 188 ? 3.930 -7.294 -13.346 1.00 92.50 188 ALA A N 1
ATOM 1358 C CA . ALA A 1 188 ? 4.155 -7.002 -14.747 1.00 92.50 188 ALA A CA 1
ATOM 1359 C C . ALA A 1 188 ? 5.589 -7.352 -15.145 1.00 92.50 188 ALA A C 1
ATOM 1361 O O . ALA A 1 188 ? 6.512 -7.299 -14.326 1.00 92.50 188 ALA A O 1
ATOM 1362 N N . SER A 1 189 ? 5.767 -7.710 -16.414 1.00 94.94 189 SER A N 1
ATOM 1363 C CA . SER A 1 189 ? 7.060 -8.100 -16.969 1.00 94.94 189 SER A CA 1
ATOM 1364 C C . SER A 1 189 ? 7.262 -7.465 -18.334 1.00 94.94 189 SER A C 1
ATOM 1366 O O . SER A 1 189 ? 6.329 -7.380 -19.138 1.00 94.94 189 SER A O 1
ATOM 1368 N N . TRP A 1 190 ? 8.502 -7.063 -18.599 1.00 97.19 190 TRP A N 1
ATOM 1369 C CA . TRP A 1 190 ? 8.917 -6.468 -19.862 1.00 97.19 190 TRP A CA 1
ATOM 1370 C C . TRP A 1 190 ? 10.197 -7.097 -20.386 1.00 97.19 190 TRP A C 1
ATOM 1372 O O . TRP A 1 190 ? 11.021 -7.613 -19.625 1.00 97.19 190 TRP A O 1
ATOM 1382 N N . LYS A 1 191 ? 10.346 -7.023 -21.705 1.00 97.62 191 LYS A N 1
ATOM 1383 C CA . LYS A 1 191 ? 11.529 -7.415 -22.460 1.00 97.62 191 LYS A CA 1
ATOM 1384 C C . LYS A 1 191 ? 12.049 -6.206 -23.224 1.00 97.62 191 LYS A C 1
ATOM 1386 O O . LYS A 1 191 ? 11.258 -5.467 -23.801 1.00 97.62 191 LYS A O 1
ATOM 1391 N N . LEU A 1 192 ? 13.362 -6.029 -23.241 1.00 98.25 192 LEU A N 1
ATOM 1392 C CA . LEU A 1 192 ? 14.043 -4.990 -23.997 1.00 98.25 192 LEU A CA 1
ATOM 1393 C C . LEU A 1 192 ? 15.027 -5.628 -24.977 1.00 98.25 192 LEU A C 1
ATOM 1395 O O . LEU A 1 192 ? 15.864 -6.450 -24.592 1.00 98.25 192 LEU A O 1
ATOM 1399 N N . THR A 1 193 ? 14.955 -5.203 -26.233 1.00 98.00 193 THR A N 1
ATOM 1400 C CA . THR A 1 193 ? 15.835 -5.674 -27.303 1.00 98.00 193 THR A CA 1
ATOM 1401 C C . THR A 1 193 ? 16.498 -4.489 -27.997 1.00 98.00 193 THR A C 1
ATOM 1403 O O . THR A 1 193 ? 15.830 -3.521 -28.358 1.00 98.00 193 THR A O 1
ATOM 1406 N N . ALA A 1 194 ? 17.815 -4.555 -28.194 1.00 97.69 194 ALA A N 1
ATOM 1407 C CA . ALA A 1 194 ? 18.541 -3.578 -28.997 1.00 97.69 194 ALA A CA 1
ATOM 1408 C C . ALA A 1 194 ? 18.298 -3.840 -30.486 1.00 97.69 194 ALA A C 1
ATOM 1410 O O . ALA A 1 194 ? 18.441 -4.969 -30.959 1.00 97.69 194 ALA A O 1
ATOM 1411 N N . GLN A 1 195 ? 17.955 -2.788 -31.225 1.00 95.75 195 GLN A N 1
ATOM 1412 C CA . GLN A 1 195 ? 17.814 -2.842 -32.673 1.00 95.75 195 GLN A CA 1
ATOM 1413 C C . GLN A 1 195 ? 18.979 -2.125 -33.343 1.00 95.75 195 GLN A C 1
ATOM 1415 O O . GLN A 1 195 ? 19.318 -0.991 -33.005 1.00 95.75 195 GLN A O 1
ATOM 1420 N N . TYR A 1 196 ? 19.579 -2.805 -34.309 1.00 94.62 196 TYR A N 1
ATOM 1421 C CA . TYR A 1 196 ? 20.697 -2.340 -35.119 1.00 94.62 196 TYR A CA 1
ATOM 1422 C C . TYR A 1 196 ? 20.180 -1.888 -36.500 1.00 94.62 196 TYR A C 1
ATOM 1424 O O . TYR A 1 196 ? 19.036 -2.201 -36.857 1.00 94.62 196 TYR A O 1
ATOM 1432 N N . PRO A 1 197 ? 20.982 -1.149 -37.295 1.00 90.94 197 PRO A N 1
ATOM 1433 C CA . PRO A 1 197 ? 20.603 -0.759 -38.654 1.00 90.94 197 PRO A CA 1
ATOM 1434 C C . PRO A 1 197 ? 20.064 -1.944 -39.462 1.00 90.94 197 PRO A C 1
ATOM 1436 O O . PRO A 1 197 ? 20.573 -3.052 -39.338 1.00 90.94 197 PRO A O 1
ATOM 1439 N N . GLY A 1 198 ? 19.026 -1.731 -40.274 1.00 87.50 198 GLY A N 1
ATOM 1440 C CA . GLY A 1 198 ? 18.382 -2.817 -41.027 1.00 87.50 198 GLY A CA 1
ATOM 1441 C C . GLY A 1 198 ? 17.454 -3.715 -40.196 1.00 87.50 198 GLY A C 1
ATOM 1442 O O . GLY A 1 198 ? 17.084 -4.787 -40.661 1.00 87.50 198 GLY A O 1
ATOM 1443 N N . ASN A 1 199 ? 17.057 -3.282 -38.991 1.00 88.25 199 ASN A N 1
ATOM 1444 C CA . ASN A 1 199 ? 16.168 -4.003 -38.067 1.00 88.25 199 ASN A CA 1
ATOM 1445 C C . ASN A 1 199 ? 16.725 -5.346 -37.561 1.00 88.25 199 ASN A C 1
ATOM 1447 O O . ASN A 1 199 ? 15.962 -6.204 -37.108 1.00 88.25 199 ASN A O 1
ATOM 1451 N N . PHE A 1 200 ? 18.048 -5.533 -37.602 1.00 93.25 200 PHE A N 1
ATOM 1452 C CA . PHE A 1 200 ? 18.689 -6.683 -36.968 1.00 93.25 200 PHE A CA 1
ATOM 1453 C C . PHE A 1 200 ? 18.590 -6.572 -35.446 1.00 93.25 200 PHE A C 1
ATOM 1455 O O . PHE A 1 200 ? 18.820 -5.508 -34.871 1.00 93.25 200 PHE A O 1
ATOM 1462 N N . ALA A 1 201 ? 18.250 -7.679 -34.796 1.00 95.12 201 ALA A N 1
ATOM 1463 C CA . ALA A 1 201 ? 18.073 -7.769 -33.355 1.00 95.12 201 ALA A CA 1
ATOM 1464 C C . ALA A 1 201 ? 18.171 -9.232 -32.905 1.00 95.12 201 ALA A C 1
ATOM 1466 O O . ALA A 1 201 ? 17.807 -10.138 -33.658 1.00 95.12 201 ALA A O 1
ATOM 1467 N N . ASP A 1 202 ? 18.618 -9.456 -31.671 1.00 95.06 202 ASP A N 1
ATOM 1468 C CA . ASP A 1 202 ? 18.535 -10.764 -31.021 1.00 95.06 202 ASP A CA 1
ATOM 1469 C C . ASP A 1 202 ? 17.342 -10.790 -30.057 1.00 95.06 202 ASP A C 1
ATOM 1471 O O . ASP A 1 202 ? 17.427 -10.348 -28.912 1.00 95.06 202 ASP A O 1
ATOM 1475 N N . TYR A 1 203 ? 16.205 -11.303 -30.525 1.00 92.81 203 TYR A N 1
ATOM 1476 C CA . TYR A 1 203 ? 14.995 -11.425 -29.706 1.00 92.81 203 TYR A CA 1
ATOM 1477 C C . TYR A 1 203 ? 15.043 -12.593 -28.710 1.00 92.81 203 TYR A C 1
ATOM 1479 O O . TYR A 1 203 ? 14.258 -12.613 -27.760 1.00 92.81 203 TYR A O 1
ATOM 1487 N N . ASN A 1 204 ? 15.945 -13.561 -28.901 1.00 93.12 204 ASN A N 1
ATOM 1488 C CA . ASN A 1 204 ? 16.033 -14.743 -28.042 1.00 93.12 204 ASN A CA 1
ATOM 1489 C C . ASN A 1 204 ? 16.752 -14.427 -26.728 1.00 93.12 204 ASN A C 1
ATOM 1491 O O . ASN A 1 204 ? 16.391 -14.971 -25.687 1.00 93.12 204 ASN A O 1
ATOM 1495 N N . ALA A 1 205 ? 17.724 -13.514 -26.765 1.00 94.44 205 ALA A N 1
ATOM 1496 C CA . ALA A 1 205 ? 18.477 -13.065 -25.597 1.00 94.44 205 ALA A CA 1
ATOM 1497 C C . ALA A 1 205 ? 17.993 -11.709 -25.047 1.00 94.44 205 ALA A C 1
ATOM 1499 O O . ALA A 1 205 ? 18.802 -10.916 -24.561 1.00 94.44 205 ALA A O 1
ATOM 1500 N N . ALA A 1 206 ? 16.701 -11.386 -25.182 1.00 96.50 206 ALA A N 1
ATOM 1501 C CA . ALA A 1 206 ? 16.154 -10.105 -24.730 1.00 96.50 206 ALA A CA 1
ATOM 1502 C C . ALA A 1 206 ? 16.348 -9.898 -23.218 1.00 96.50 206 ALA A C 1
ATOM 1504 O O . ALA A 1 206 ? 16.139 -10.813 -22.419 1.00 96.50 206 ALA A O 1
ATOM 1505 N N . SER A 1 207 ? 16.687 -8.674 -22.820 1.00 97.81 207 SER A N 1
ATOM 1506 C CA . SER A 1 207 ? 16.846 -8.314 -21.411 1.00 97.81 207 SER A CA 1
ATOM 1507 C C . SER A 1 207 ? 15.482 -8.226 -20.749 1.00 97.81 207 SER A C 1
ATOM 1509 O O . SER A 1 207 ? 14.591 -7.564 -21.272 1.00 97.81 207 SER A O 1
ATOM 1511 N N . THR A 1 208 ? 15.296 -8.875 -19.603 1.00 97.25 208 THR A N 1
ATOM 1512 C CA . THR A 1 208 ? 13.986 -8.948 -18.946 1.00 97.25 208 THR A CA 1
ATOM 1513 C C . THR A 1 208 ? 13.985 -8.250 -17.601 1.00 97.25 208 THR A C 1
ATOM 1515 O O . THR A 1 208 ? 14.945 -8.365 -16.844 1.00 97.25 208 THR A O 1
ATOM 1518 N N . VAL A 1 209 ? 12.872 -7.609 -17.262 1.00 96.94 209 VAL A N 1
ATOM 1519 C CA . VAL A 1 209 ? 12.634 -7.055 -15.928 1.00 96.94 209 VAL A CA 1
ATOM 1520 C C . VAL A 1 209 ? 11.191 -7.302 -15.520 1.00 96.94 209 VAL A C 1
ATOM 1522 O O . VAL A 1 209 ? 10.300 -7.343 -16.367 1.00 96.94 209 VAL A O 1
ATOM 1525 N N . SER A 1 210 ? 10.960 -7.487 -14.225 1.00 94.62 210 SER A N 1
ATOM 1526 C CA . SER A 1 210 ? 9.614 -7.555 -13.660 1.00 94.62 210 SER A CA 1
ATOM 1527 C C . SER A 1 210 ? 9.471 -6.540 -12.542 1.00 94.62 210 SER A C 1
ATOM 1529 O O . SER A 1 210 ? 10.434 -6.267 -11.829 1.00 94.62 210 SER A O 1
ATOM 1531 N N . GLN A 1 211 ? 8.271 -5.988 -12.406 1.00 93.38 211 GLN A N 1
ATOM 1532 C CA . GLN A 1 211 ? 7.926 -5.036 -11.361 1.00 93.38 211 GLN A CA 1
ATOM 1533 C C . GLN A 1 211 ? 6.463 -5.215 -10.969 1.00 93.38 211 GLN A C 1
ATOM 1535 O O . GLN A 1 211 ? 5.623 -5.557 -11.800 1.00 93.38 211 GLN A O 1
ATOM 1540 N N . VAL A 1 212 ? 6.153 -4.967 -9.699 1.00 93.06 212 VAL A N 1
ATOM 1541 C CA . VAL A 1 212 ? 4.766 -4.813 -9.257 1.00 93.06 212 VAL A CA 1
ATOM 1542 C C . VAL A 1 212 ? 4.342 -3.368 -9.478 1.00 93.06 212 VAL A C 1
ATOM 1544 O O . VAL A 1 212 ? 4.918 -2.452 -8.891 1.00 93.06 212 VAL A O 1
ATOM 1547 N N . VAL A 1 213 ? 3.338 -3.184 -10.328 1.00 92.56 213 VAL A N 1
ATOM 1548 C CA . VAL A 1 213 ? 2.782 -1.879 -10.680 1.00 92.56 213 VAL A CA 1
ATOM 1549 C C . VAL A 1 213 ? 1.658 -1.543 -9.724 1.00 92.56 213 VAL A C 1
ATOM 1551 O O . VAL A 1 213 ? 0.746 -2.348 -9.515 1.00 92.56 213 VAL A O 1
ATOM 1554 N N . ARG A 1 214 ? 1.716 -0.354 -9.134 1.00 91.31 214 ARG A N 1
ATOM 1555 C CA . ARG A 1 214 ? 0.776 0.054 -8.093 1.00 91.31 214 ARG A CA 1
ATOM 1556 C C . ARG A 1 214 ? -0.073 1.218 -8.566 1.00 91.31 214 ARG A C 1
ATOM 1558 O O . ARG A 1 214 ? 0.411 2.221 -9.088 1.00 91.31 214 ARG A O 1
ATOM 1565 N N . VAL A 1 215 ? -1.376 1.063 -8.386 1.00 90.12 215 VAL A N 1
ATOM 1566 C CA . VAL A 1 215 ? -2.386 2.043 -8.775 1.00 90.12 215 VAL A CA 1
ATOM 1567 C C . VAL A 1 215 ? -3.315 2.199 -7.592 1.00 90.12 215 VAL A C 1
ATOM 1569 O O . VAL A 1 215 ? -3.806 1.198 -7.077 1.00 90.12 215 VAL A O 1
ATOM 1572 N N . LEU A 1 216 ? -3.561 3.441 -7.180 1.00 90.44 216 LEU A N 1
ATOM 1573 C CA . LEU A 1 216 ? -4.648 3.737 -6.263 1.00 90.44 216 LEU A CA 1
ATOM 1574 C C . LEU A 1 216 ? -5.952 3.751 -7.070 1.00 90.44 216 LEU A C 1
ATOM 1576 O O . LEU A 1 216 ? -6.117 4.631 -7.921 1.00 90.44 216 LEU A O 1
ATOM 1580 N N . PRO A 1 217 ? -6.868 2.794 -6.870 1.00 89.50 217 PRO A N 1
ATOM 1581 C CA . PRO A 1 217 ? -8.119 2.811 -7.601 1.00 89.50 217 PRO A CA 1
ATOM 1582 C C . PRO A 1 217 ? -9.053 3.906 -7.079 1.00 89.50 217 PRO A C 1
ATOM 1584 O O . PRO A 1 217 ? -8.939 4.371 -5.944 1.00 89.50 217 PRO A O 1
ATOM 1587 N N . SER A 1 218 ? -10.034 4.277 -7.905 1.00 88.25 218 SER A N 1
ATOM 1588 C CA . SER A 1 218 ? -11.167 5.093 -7.464 1.00 88.25 218 SER A CA 1
ATOM 1589 C C . SER A 1 218 ? -11.878 4.421 -6.290 1.00 88.25 218 SER A C 1
ATOM 1591 O O . SER A 1 218 ? -12.131 3.215 -6.344 1.00 88.25 218 SER A O 1
ATOM 1593 N N . HIS A 1 219 ? -12.267 5.201 -5.289 1.00 86.88 219 HIS A N 1
ATOM 1594 C CA . HIS A 1 219 ? -12.956 4.708 -4.102 1.00 86.88 219 HIS A CA 1
ATOM 1595 C C . HIS A 1 219 ? -14.332 5.365 -3.935 1.00 86.88 219 HIS A C 1
ATOM 1597 O O . HIS A 1 219 ? -14.600 6.445 -4.464 1.00 86.88 219 HIS A O 1
ATOM 1603 N N . GLY A 1 220 ? -15.218 4.687 -3.202 1.00 82.00 220 GLY A N 1
ATOM 1604 C CA . GLY A 1 220 ? -16.443 5.293 -2.666 1.00 82.00 220 GLY A CA 1
ATOM 1605 C C . GLY A 1 220 ? -16.165 6.089 -1.387 1.00 82.00 220 GLY A C 1
ATOM 1606 O O . GLY A 1 220 ? -15.023 6.162 -0.948 1.00 82.00 220 GLY A O 1
ATOM 1607 N N . ARG A 1 221 ? -17.202 6.652 -0.753 1.00 86.56 221 ARG A N 1
ATOM 1608 C CA . ARG A 1 221 ? -16.986 7.461 0.457 1.00 86.56 221 ARG A CA 1
ATOM 1609 C C . ARG A 1 221 ? -16.373 6.679 1.621 1.00 86.56 221 ARG A C 1
ATOM 1611 O O . ARG A 1 221 ? -16.742 5.523 1.842 1.00 86.56 221 ARG A O 1
ATOM 1618 N N . TRP A 1 222 ? -15.491 7.327 2.375 1.00 88.62 222 TRP A N 1
ATOM 1619 C CA . TRP A 1 222 ? -14.834 6.770 3.554 1.00 88.62 222 TRP A CA 1
ATOM 1620 C C . TRP A 1 222 ? -15.783 6.711 4.749 1.00 88.62 222 TRP A C 1
ATOM 1622 O O . TRP A 1 222 ? -16.624 7.594 4.941 1.00 88.62 222 TRP A O 1
ATOM 1632 N N . LEU A 1 223 ? -15.621 5.674 5.578 1.00 84.62 223 LEU A N 1
ATOM 1633 C CA . LEU A 1 223 ? -16.296 5.530 6.878 1.00 84.62 223 LEU A CA 1
ATOM 1634 C C . LEU A 1 223 ? -17.831 5.729 6.822 1.00 84.62 223 LEU A C 1
ATOM 1636 O O . LEU A 1 223 ? -18.427 6.297 7.735 1.00 84.62 223 LEU A O 1
ATOM 1640 N N . ASN A 1 224 ? -18.478 5.280 5.742 1.00 75.50 224 ASN A N 1
ATOM 1641 C CA . ASN A 1 224 ? -19.914 5.425 5.487 1.00 75.50 224 ASN A CA 1
ATOM 1642 C C . ASN A 1 224 ? -20.718 4.100 5.495 1.00 75.50 224 ASN A C 1
ATOM 1644 O O . ASN A 1 224 ? -21.948 4.128 5.463 1.00 75.50 224 ASN A O 1
ATOM 1648 N N . LYS A 1 225 ? -20.072 2.933 5.525 1.00 69.25 225 LYS A N 1
ATOM 1649 C CA . LYS A 1 225 ? -20.687 1.599 5.639 1.00 69.25 225 LYS A CA 1
ATOM 1650 C C . LYS A 1 225 ? -20.717 1.188 7.115 1.00 69.25 225 LYS A C 1
ATOM 1652 O O . LYS A 1 225 ? -19.765 1.436 7.836 1.00 69.25 225 LYS A O 1
ATOM 1657 N N . ALA A 1 226 ? -21.736 0.539 7.673 1.00 63.56 226 ALA A N 1
ATOM 1658 C CA . ALA A 1 226 ? -23.094 0.218 7.226 1.00 63.56 226 ALA A CA 1
ATOM 1659 C C . ALA A 1 226 ? -24.140 1.275 7.662 1.00 63.56 226 ALA A C 1
ATOM 1661 O O . ALA A 1 226 ? -25.339 1.029 7.570 1.00 63.56 226 ALA A O 1
ATOM 1662 N N . ASN A 1 227 ? -23.688 2.428 8.174 1.00 67.62 227 ASN A N 1
ATOM 1663 C CA . ASN A 1 227 ? -24.516 3.364 8.945 1.00 67.62 227 ASN A CA 1
ATOM 1664 C C . ASN A 1 227 ? -24.612 4.781 8.334 1.00 67.62 227 ASN A C 1
ATOM 1666 O O . ASN A 1 227 ? -25.271 5.649 8.903 1.00 67.62 227 ASN A O 1
ATOM 1670 N N . GLY A 1 228 ? -23.988 5.021 7.175 1.00 67.75 228 GLY A N 1
ATOM 1671 C CA . GLY A 1 228 ? -23.919 6.327 6.513 1.00 67.75 228 GLY A CA 1
ATOM 1672 C C . GLY A 1 228 ? -22.920 7.296 7.167 1.00 67.75 228 GLY A C 1
ATOM 1673 O O . GLY A 1 228 ? -22.321 6.970 8.188 1.00 67.75 228 GLY A O 1
ATOM 1674 N N . PRO A 1 229 ? -22.749 8.514 6.615 1.00 69.56 229 PRO A N 1
ATOM 1675 C CA . PRO A 1 229 ? -21.899 9.562 7.205 1.00 69.56 229 PRO A CA 1
ATOM 1676 C C . PRO A 1 229 ? -22.461 10.158 8.516 1.00 69.56 229 PRO A C 1
ATOM 1678 O O . PRO A 1 229 ? -21.847 11.048 9.108 1.00 69.56 229 PRO A O 1
ATOM 1681 N N . GLY A 1 230 ? -23.632 9.681 8.947 1.00 76.94 230 GLY A N 1
ATOM 1682 C CA . GLY A 1 230 ? -24.450 10.268 9.998 1.00 76.94 230 GLY A CA 1
ATOM 1683 C C . GLY A 1 230 ? -25.350 11.387 9.490 1.00 76.94 230 GLY A C 1
ATOM 1684 O O . GLY A 1 230 ? -25.117 11.976 8.435 1.00 76.94 230 GLY A O 1
ATOM 1685 N N . ASP A 1 231 ? -26.412 11.654 10.245 1.00 83.81 231 ASP A N 1
ATOM 1686 C CA . ASP A 1 231 ? -27.336 12.755 9.993 1.00 83.81 231 ASP A CA 1
ATOM 1687 C C . ASP A 1 231 ? -27.353 13.726 11.191 1.00 83.81 231 ASP A C 1
ATOM 1689 O O . ASP A 1 231 ? -27.178 13.295 12.340 1.00 83.81 231 ASP A O 1
ATOM 1693 N N . PRO A 1 232 ? -27.565 15.036 10.956 1.00 84.81 232 PRO A N 1
ATOM 1694 C CA . PRO A 1 232 ? -27.533 16.032 12.025 1.00 84.81 232 PRO A CA 1
ATOM 1695 C C . PRO A 1 232 ? -28.531 15.778 13.158 1.00 84.81 232 PRO A C 1
ATOM 1697 O O . PRO A 1 232 ? -28.219 16.068 14.310 1.00 84.81 232 PRO A O 1
ATOM 1700 N N . ALA A 1 233 ? -29.714 15.225 12.869 1.00 83.12 233 ALA A N 1
ATOM 1701 C CA . ALA A 1 233 ? -30.760 15.028 13.870 1.00 83.12 233 ALA A CA 1
ATOM 1702 C C . ALA A 1 233 ? -30.430 13.869 14.823 1.00 83.12 233 ALA A C 1
ATOM 1704 O O . ALA A 1 233 ? -30.614 13.985 16.037 1.00 83.12 233 ALA A O 1
ATOM 1705 N N . SER A 1 234 ? -29.922 12.755 14.299 1.00 86.25 234 SER A N 1
ATOM 1706 C CA . SER A 1 234 ? -29.448 11.631 15.110 1.00 86.25 234 SER A CA 1
ATOM 1707 C C . SER A 1 234 ? -28.206 12.002 15.911 1.00 86.25 234 SER A C 1
ATOM 1709 O O . SER A 1 234 ? -28.157 11.687 17.099 1.00 86.25 234 SER A O 1
ATOM 1711 N N . SER A 1 235 ? -27.254 12.728 15.311 1.00 85.94 235 SER A N 1
ATOM 1712 C CA . SER A 1 235 ? -26.091 13.258 16.035 1.00 85.94 235 SER A CA 1
ATOM 1713 C C . SER A 1 235 ? -26.536 14.148 17.193 1.00 85.94 235 SER A C 1
ATOM 1715 O O . SER A 1 235 ? -26.222 13.873 18.350 1.00 85.94 235 SER A O 1
ATOM 1717 N N . PHE A 1 236 ? -27.387 15.139 16.922 1.00 81.19 236 PHE A N 1
ATOM 1718 C CA . PHE A 1 236 ? -27.916 16.033 17.947 1.00 81.19 236 PHE A CA 1
ATOM 1719 C C . PHE A 1 236 ? -28.598 15.278 19.098 1.00 81.19 236 PHE A C 1
ATOM 1721 O O . PHE A 1 236 ? -28.292 15.532 20.264 1.00 81.19 236 PHE A O 1
ATOM 1728 N N . ARG A 1 237 ? -29.480 14.313 18.795 1.00 82.31 237 ARG A N 1
ATOM 1729 C CA . ARG A 1 237 ? -30.145 13.489 19.821 1.00 82.31 237 ARG A CA 1
ATOM 1730 C C . ARG A 1 237 ? -29.155 12.647 20.618 1.00 82.31 237 ARG A C 1
ATOM 1732 O O . ARG A 1 237 ? -29.296 12.547 21.833 1.00 82.31 237 ARG A O 1
ATOM 1739 N N . HIS A 1 238 ? -28.164 12.058 19.952 1.00 86.06 238 HIS A N 1
ATOM 1740 C CA . HIS A 1 238 ? -27.121 11.272 20.606 1.00 86.06 238 HIS A CA 1
ATOM 1741 C C . HIS A 1 238 ? -26.320 12.110 21.604 1.00 86.06 238 HIS A C 1
ATOM 1743 O O . HIS A 1 238 ? -26.163 11.715 22.759 1.00 86.06 238 HIS A O 1
ATOM 1749 N N . TYR A 1 239 ? -25.873 13.295 21.179 1.00 76.69 239 TYR A N 1
ATOM 1750 C CA . TYR A 1 239 ? -25.166 14.227 22.049 1.00 76.69 239 TYR A CA 1
ATOM 1751 C C . TYR A 1 239 ? -26.048 14.681 23.207 1.00 76.69 239 TYR A C 1
ATOM 1753 O O . TYR A 1 239 ? -25.620 14.587 24.351 1.00 76.69 239 TYR A O 1
ATOM 1761 N N . LEU A 1 240 ? -27.295 15.091 22.951 1.00 73.69 240 LEU A N 1
ATOM 1762 C CA . LEU A 1 240 ? -28.225 15.489 24.010 1.00 73.69 240 LEU A CA 1
ATOM 1763 C C . LEU A 1 240 ? -28.403 14.373 25.054 1.00 73.69 240 LEU A C 1
ATOM 1765 O O . LEU A 1 240 ? -28.332 14.636 26.256 1.00 73.69 240 LEU A O 1
ATOM 1769 N N . GLN A 1 241 ? -28.557 13.122 24.614 1.00 78.31 241 GLN A N 1
ATOM 1770 C CA . GLN A 1 241 ? -28.644 11.976 25.517 1.00 78.31 241 GLN A CA 1
ATOM 1771 C C . GLN A 1 241 ? -27.374 11.807 26.359 1.00 78.31 241 GLN A C 1
ATOM 1773 O O . GLN A 1 241 ? -27.457 11.609 27.570 1.00 78.31 241 GLN A O 1
ATOM 1778 N N . ALA A 1 242 ? -26.192 11.931 25.753 1.00 72.31 242 ALA A N 1
ATOM 1779 C CA . ALA A 1 242 ? -24.928 11.878 26.483 1.00 72.31 242 ALA A CA 1
ATOM 1780 C C . ALA A 1 242 ? -24.805 13.011 27.517 1.00 72.31 242 ALA A C 1
ATOM 1782 O O . ALA A 1 242 ? -24.367 12.780 28.645 1.00 72.31 242 ALA A O 1
ATOM 1783 N N . CYS A 1 243 ? -25.266 14.217 27.178 1.00 62.44 243 CYS A N 1
ATOM 1784 C CA . CYS A 1 243 ? -25.235 15.379 28.067 1.00 62.44 243 CYS A CA 1
ATOM 1785 C C . CYS A 1 243 ? -26.204 15.253 29.259 1.00 62.44 243 CYS A C 1
ATOM 1787 O O . CYS A 1 243 ? -25.893 15.733 30.348 1.00 62.44 243 CYS A O 1
ATOM 1789 N N . THR A 1 244 ? -27.378 14.634 29.075 1.00 60.69 244 THR A N 1
ATOM 1790 C CA . THR A 1 244 ? -28.403 14.515 30.133 1.00 60.69 244 THR A CA 1
ATOM 1791 C C . THR A 1 244 ? -28.078 13.434 31.167 1.00 60.69 244 THR A C 1
ATOM 1793 O O . THR A 1 244 ? -28.304 13.623 32.362 1.00 60.69 244 THR A O 1
ATOM 1796 N N . GLU A 1 245 ? -27.501 12.310 30.746 1.00 59.84 245 GLU A N 1
ATOM 1797 C CA . GLU A 1 245 ? -27.202 11.184 31.639 1.00 59.84 245 GLU A CA 1
ATOM 1798 C C . GLU A 1 245 ? -25.889 11.318 32.429 1.00 59.84 245 GLU A C 1
ATOM 1800 O O . GLU A 1 245 ? -25.645 10.583 33.397 1.00 59.84 245 GLU A O 1
ATOM 1805 N N . THR A 1 246 ? -25.032 12.255 32.030 1.00 51.50 246 THR A N 1
ATOM 1806 C CA . THR A 1 246 ? -23.787 12.600 32.730 1.00 51.50 246 THR A CA 1
ATOM 1807 C C . THR A 1 246 ? -24.004 13.483 33.967 1.00 51.50 246 THR A C 1
ATOM 1809 O O . THR A 1 246 ? -23.053 13.760 34.684 1.00 51.50 246 THR A O 1
ATOM 1812 N N . ALA A 1 247 ? -25.263 13.793 34.305 1.00 39.31 247 ALA A N 1
ATOM 1813 C CA . ALA A 1 247 ? -25.712 14.312 35.600 1.00 39.31 247 ALA A CA 1
ATOM 1814 C C . ALA A 1 247 ? -25.055 15.629 36.064 1.00 39.31 247 ALA A C 1
ATOM 1816 O O . ALA A 1 247 ? -24.404 15.684 37.101 1.00 39.31 247 ALA A O 1
ATOM 1817 N N . ILE A 1 248 ? -25.373 16.730 35.377 1.00 33.75 248 ILE A N 1
ATOM 1818 C CA . ILE A 1 248 ? -25.674 18.006 36.049 1.00 33.75 248 ILE A CA 1
ATOM 1819 C C . ILE A 1 248 ? -27.020 18.489 35.500 1.00 33.75 248 ILE A C 1
ATOM 1821 O O . ILE A 1 248 ? -27.208 18.549 34.288 1.00 33.75 248 ILE A O 1
ATOM 1825 N N . ARG A 1 249 ? -27.975 18.821 36.382 1.00 31.53 249 ARG A N 1
ATOM 1826 C CA . ARG A 1 249 ? -29.211 19.524 36.000 1.00 31.53 249 ARG A CA 1
ATOM 1827 C C . ARG A 1 249 ? -28.817 20.863 35.369 1.00 31.53 249 ARG A C 1
ATOM 1829 O O . ARG A 1 249 ? -28.363 21.752 36.083 1.00 31.53 249 ARG A O 1
ATOM 1836 N N . ILE A 1 250 ? -28.971 21.012 34.055 1.00 33.94 250 ILE A N 1
ATOM 1837 C CA . ILE A 1 250 ? -28.759 22.297 33.383 1.00 33.94 250 ILE A CA 1
ATOM 1838 C C . ILE A 1 250 ? -30.072 23.076 33.469 1.00 33.94 250 ILE A C 1
ATOM 1840 O O . ILE A 1 250 ? -31.117 22.596 33.039 1.00 33.94 250 ILE A O 1
ATOM 1844 N N . ALA A 1 251 ? -30.020 24.274 34.049 1.00 32.75 251 ALA A N 1
ATOM 1845 C CA . ALA A 1 251 ? -31.184 25.137 34.229 1.00 32.75 251 ALA A CA 1
ATOM 1846 C C . ALA A 1 251 ? -31.724 25.737 32.917 1.00 32.75 251 ALA A C 1
ATOM 1848 O O . ALA A 1 251 ? -32.767 26.369 32.956 1.00 32.75 251 ALA A O 1
ATOM 1849 N N . ASN A 1 252 ? -31.062 25.544 31.770 1.00 37.88 252 ASN A N 1
ATOM 1850 C CA . ASN A 1 252 ? -31.502 26.031 30.461 1.00 37.88 252 ASN A CA 1
ATOM 1851 C C . ASN A 1 252 ? -30.956 25.118 29.348 1.00 37.88 252 ASN A C 1
ATOM 1853 O O . ASN A 1 252 ? -29.748 24.943 29.243 1.00 37.88 252 ASN A O 1
ATOM 1857 N N . ASN A 1 253 ? -31.836 24.543 28.522 1.00 35.41 253 ASN A N 1
ATOM 1858 C CA . ASN A 1 253 ? -31.552 23.614 27.412 1.00 35.41 253 ASN A CA 1
ATOM 1859 C C . ASN A 1 253 ? -30.616 24.189 26.317 1.00 35.41 253 ASN A C 1
ATOM 1861 O O . ASN A 1 253 ? -31.045 24.431 25.191 1.00 35.41 253 ASN A O 1
ATOM 1865 N N . SER A 1 254 ? -29.335 24.398 26.614 1.00 41.06 254 SER A N 1
ATOM 1866 C CA . SER A 1 254 ? -28.326 24.890 25.672 1.00 41.06 254 SER A CA 1
ATOM 1867 C C . SER A 1 254 ? -27.194 23.873 25.505 1.00 41.06 254 SER A C 1
ATOM 1869 O O . SER A 1 254 ? -26.560 23.469 26.479 1.00 41.06 254 SER A O 1
ATOM 1871 N N . LEU A 1 255 ? -26.891 23.499 24.253 1.00 42.78 255 LEU A N 1
ATOM 1872 C CA . LEU A 1 255 ? -25.729 22.669 23.884 1.00 42.78 255 LEU A CA 1
ATOM 1873 C C . LEU A 1 255 ? -24.389 23.252 24.377 1.00 42.78 255 LEU A C 1
ATOM 1875 O O . LEU A 1 255 ? -23.423 22.507 24.534 1.00 42.78 255 LEU A O 1
ATOM 1879 N N . LEU A 1 256 ? -24.329 24.564 24.642 1.00 42.84 256 LEU A N 1
ATOM 1880 C CA . LEU A 1 256 ? -23.123 25.254 25.112 1.00 42.84 256 LEU A CA 1
ATOM 1881 C C . LEU A 1 256 ? -22.713 24.861 26.545 1.00 42.84 256 LEU A C 1
ATOM 1883 O O . LEU A 1 256 ? -21.551 25.053 26.892 1.00 42.84 256 LEU A O 1
ATOM 1887 N N . ASP A 1 257 ? -23.615 24.286 27.355 1.00 42.59 257 ASP A N 1
ATOM 1888 C CA . ASP A 1 257 ? -23.334 23.864 28.742 1.00 42.59 257 ASP A CA 1
ATOM 1889 C C . ASP A 1 257 ? -23.036 22.358 28.897 1.00 42.59 257 ASP A C 1
ATOM 1891 O O . ASP A 1 257 ? -22.539 21.934 29.942 1.00 42.59 257 ASP A O 1
ATOM 1895 N N . CYS A 1 258 ? -23.237 21.543 27.853 1.00 45.56 258 CYS A N 1
ATOM 1896 C CA . CYS A 1 258 ? -22.829 20.128 27.839 1.00 45.56 258 CYS A CA 1
ATOM 1897 C C . CYS A 1 258 ? -21.335 19.870 28.168 1.00 45.56 258 CYS A C 1
ATOM 1899 O O . CYS A 1 258 ? -21.030 18.871 28.825 1.00 45.56 258 CYS A O 1
ATOM 1901 N N . PRO A 1 259 ? -20.374 20.751 27.809 1.00 47.62 259 PRO A N 1
ATOM 1902 C CA . PRO A 1 259 ? -18.982 20.596 28.234 1.00 47.62 259 PRO A CA 1
ATOM 1903 C C . PRO A 1 259 ? -18.812 20.556 29.762 1.00 47.62 259 PRO A C 1
ATOM 1905 O O . PRO A 1 259 ? -17.917 19.880 30.265 1.00 47.62 259 PRO A O 1
ATOM 1908 N N . ARG A 1 260 ? -19.689 21.226 30.529 1.00 41.97 260 ARG A N 1
ATOM 1909 C CA . ARG A 1 260 ? -19.611 21.262 32.000 1.00 41.97 260 ARG A CA 1
ATOM 1910 C C . ARG A 1 260 ? -20.109 19.975 32.673 1.00 41.97 260 ARG A C 1
ATOM 1912 O O . ARG A 1 260 ? -19.577 19.630 33.724 1.00 41.97 260 ARG A O 1
ATOM 1919 N N . SER A 1 261 ? -21.066 19.236 32.104 1.00 40.47 261 SER A N 1
ATOM 1920 C CA . SER A 1 261 ? -21.509 17.945 32.669 1.00 40.47 261 SER A CA 1
ATOM 1921 C C . SER A 1 261 ? -20.525 16.806 32.400 1.00 40.47 261 SER A C 1
ATOM 1923 O O . SER A 1 261 ? -20.385 15.917 33.235 1.00 40.47 261 SER A O 1
ATOM 1925 N N . ILE A 1 262 ? -19.773 16.849 31.298 1.00 44.94 262 ILE A N 1
ATOM 1926 C CA . ILE A 1 262 ? -18.675 15.894 31.071 1.00 44.94 262 ILE A CA 1
ATOM 1927 C C . ILE A 1 262 ? -17.408 16.325 31.778 1.00 44.94 262 ILE A C 1
ATOM 1929 O O . ILE A 1 262 ? -16.689 15.453 32.252 1.00 44.94 262 ILE A O 1
ATOM 1933 N N . ARG A 1 263 ? -17.211 17.636 32.001 1.00 40.62 263 ARG A N 1
ATOM 1934 C CA . ARG A 1 263 ? -16.363 18.078 33.102 1.00 40.62 263 ARG A CA 1
ATOM 1935 C C . ARG A 1 263 ? -16.823 17.374 34.366 1.00 40.62 263 ARG A C 1
ATOM 1937 O O . ARG A 1 263 ? -15.983 16.715 34.880 1.00 40.62 263 ARG A O 1
ATOM 1944 N N . ALA A 1 264 ? -18.079 17.308 34.799 1.00 38.31 264 ALA A N 1
ATOM 1945 C CA . ALA A 1 264 ? -18.440 16.538 36.008 1.00 38.31 264 ALA A CA 1
ATOM 1946 C C . ALA A 1 264 ? -18.205 15.009 35.941 1.00 38.31 264 ALA A C 1
ATOM 1948 O O . ALA A 1 264 ? -17.734 14.438 36.920 1.00 38.31 264 ALA A O 1
ATOM 1949 N N . LEU A 1 265 ? -18.474 14.351 34.803 1.00 40.44 265 LEU A N 1
ATOM 1950 C CA . LEU A 1 265 ? -18.184 12.918 34.594 1.00 40.44 265 LEU A CA 1
ATOM 1951 C C . LEU A 1 265 ? -16.672 12.612 34.581 1.00 40.44 265 LEU A C 1
ATOM 1953 O O . LEU A 1 265 ? -16.264 11.521 34.964 1.00 40.44 265 LEU A O 1
ATOM 1957 N N . LEU A 1 266 ? -15.860 13.570 34.125 1.00 39.91 266 LEU A N 1
ATOM 1958 C CA . LEU A 1 266 ? -14.402 13.495 34.017 1.00 39.91 266 LEU A CA 1
ATOM 1959 C C . LEU A 1 266 ? -13.679 14.379 35.043 1.00 39.91 266 LEU A C 1
ATOM 1961 O O . LEU A 1 266 ? -12.475 14.366 35.072 1.00 39.91 266 LEU A O 1
ATOM 1965 N N . SER A 1 267 ? -14.346 15.149 35.897 1.00 37.19 267 SER A N 1
ATOM 1966 C CA . SER A 1 267 ? -13.823 16.020 36.979 1.00 37.19 267 SER A CA 1
ATOM 1967 C C . SER A 1 267 ? -14.125 15.406 38.330 1.00 37.19 267 SER A C 1
ATOM 1969 O O . SER A 1 267 ? -13.882 16.013 39.366 1.00 37.19 267 SER A O 1
ATOM 1971 N N . THR A 1 268 ? -14.599 14.168 38.284 1.00 38.16 268 THR A N 1
ATOM 1972 C CA . THR A 1 268 ? -14.057 13.087 39.087 1.00 38.16 268 THR A CA 1
ATOM 1973 C C . THR A 1 268 ? -12.589 12.788 38.780 1.00 38.16 268 THR A C 1
ATOM 1975 O O . THR A 1 268 ? -11.986 12.037 39.533 1.00 38.16 268 THR A O 1
ATOM 1978 N N . GLY A 1 269 ? -12.004 13.396 37.740 1.00 30.81 269 GLY A N 1
ATOM 1979 C CA . GLY A 1 269 ? -10.699 14.014 37.886 1.00 30.81 269 GLY A CA 1
ATOM 1980 C C . GLY A 1 269 ? -10.132 14.776 36.677 1.00 30.81 269 GLY A C 1
ATOM 1981 O O . GLY A 1 269 ? -9.923 14.310 35.557 1.00 30.81 269 GLY A O 1
ATOM 1982 N N . GLY A 1 270 ? -9.795 16.029 36.954 1.00 31.42 270 GLY A N 1
ATOM 1983 C CA . GLY A 1 270 ? -8.815 16.733 36.145 1.00 31.42 270 GLY A CA 1
ATOM 1984 C C . GLY A 1 270 ? -7.442 16.128 36.411 1.00 31.42 270 GLY A C 1
ATOM 1985 O O . GLY A 1 270 ? -7.092 15.861 37.558 1.00 31.42 270 GLY A O 1
ATOM 1986 N N . VAL A 1 271 ? -6.675 15.921 35.347 1.00 36.03 271 VAL A N 1
ATOM 1987 C CA . VAL A 1 271 ? -5.278 15.490 35.397 1.00 36.03 271 VAL A CA 1
ATOM 1988 C C . VAL A 1 271 ? -4.465 16.566 36.119 1.00 36.03 271 VAL A C 1
ATOM 1990 O O . VAL A 1 271 ? -4.123 17.612 35.579 1.00 36.03 271 VAL A O 1
ATOM 1993 N N . GLY A 1 272 ? -4.265 16.301 37.395 1.00 31.22 272 GLY A N 1
ATOM 1994 C CA . GLY A 1 272 ? -3.540 17.039 38.409 1.00 31.22 272 GLY A CA 1
ATOM 1995 C C . GLY A 1 272 ? -3.724 16.154 39.628 1.00 31.22 272 GLY A C 1
ATOM 1996 O O . GLY A 1 272 ? -4.855 15.808 39.960 1.00 31.22 272 GLY A O 1
ATOM 1997 N N . THR A 1 273 ? -2.632 15.665 40.191 1.00 33.12 273 THR A N 1
ATOM 1998 C CA . THR A 1 273 ? -2.535 14.501 41.085 1.00 33.12 273 THR A CA 1
ATOM 1999 C C . THR A 1 273 ? -3.341 14.553 42.395 1.00 33.12 273 THR A C 1
ATOM 2001 O O . THR A 1 273 ? -3.065 13.761 43.281 1.00 33.12 273 THR A O 1
ATOM 2004 N N . GLU A 1 274 ? -4.359 15.404 42.541 1.00 32.19 274 GLU A N 1
ATOM 2005 C CA . GLU A 1 274 ? -5.148 15.546 43.775 1.00 32.19 274 GLU A CA 1
ATOM 2006 C C . GLU A 1 274 ? -6.672 15.731 43.569 1.00 32.19 274 GLU A C 1
ATOM 2008 O O . GLU A 1 274 ? -7.395 15.931 44.537 1.00 32.19 274 GLU A O 1
ATOM 2013 N N . ALA A 1 275 ? -7.211 15.608 42.344 1.00 31.62 275 ALA A N 1
ATOM 2014 C CA . ALA A 1 275 ? -8.667 15.698 42.092 1.00 31.62 275 ALA A CA 1
ATOM 2015 C C . ALA A 1 275 ? -9.328 14.384 41.614 1.00 31.62 275 ALA A C 1
ATOM 2017 O O . ALA A 1 275 ? -10.513 14.377 41.285 1.00 31.62 275 ALA A O 1
ATOM 2018 N N . PHE A 1 276 ? -8.570 13.280 41.599 1.00 32.88 276 PHE A N 1
ATOM 2019 C CA . PHE A 1 276 ? -9.045 11.896 41.413 1.00 32.88 276 PHE A CA 1
ATOM 2020 C C . PHE A 1 276 ? -9.056 11.086 42.724 1.00 32.88 276 PHE A C 1
ATOM 2022 O O . PHE A 1 276 ? -9.424 9.918 42.718 1.00 32.88 276 PHE A O 1
ATOM 2029 N N . SER A 1 277 ? -8.678 11.680 43.859 1.00 31.00 277 SER A N 1
ATOM 2030 C CA . SER A 1 277 ? -8.665 11.016 45.173 1.00 31.00 277 SER A CA 1
ATOM 2031 C C . SER A 1 277 ? -10.062 10.798 45.764 1.00 31.00 277 SER A C 1
ATOM 2033 O O . SER A 1 277 ? -10.222 10.029 46.706 1.00 31.00 277 SER A O 1
ATOM 2035 N N . HIS A 1 278 ? -11.095 11.463 45.235 1.00 31.67 278 HIS A N 1
ATOM 2036 C CA . HIS A 1 278 ? -12.403 11.508 45.898 1.00 31.67 278 HIS A CA 1
ATOM 2037 C C . HIS A 1 278 ? -13.545 10.826 45.143 1.00 31.67 278 HIS A C 1
ATOM 2039 O O . HIS A 1 278 ? -14.658 10.777 45.662 1.00 31.67 278 HIS A O 1
ATOM 2045 N N . LEU A 1 279 ? -13.288 10.231 43.971 1.00 34.81 279 LEU A N 1
ATOM 2046 C CA . LEU A 1 279 ? -14.263 9.382 43.267 1.00 34.81 279 LEU A CA 1
ATOM 2047 C C . LEU A 1 279 ? -13.722 7.969 43.025 1.00 34.81 279 LEU A C 1
ATOM 2049 O O . LEU A 1 279 ? -13.955 7.342 41.996 1.00 34.81 279 LEU A O 1
ATOM 2053 N N . THR A 1 280 ? -13.124 7.478 44.116 1.00 37.00 280 THR A N 1
ATOM 2054 C CA . THR A 1 280 ? -12.437 6.209 44.396 1.00 37.00 280 THR A CA 1
ATOM 2055 C C . THR A 1 280 ? -10.935 6.268 44.147 1.00 37.00 280 THR A C 1
ATOM 2057 O O . THR A 1 280 ? -10.480 6.551 43.044 1.00 37.00 280 THR A O 1
ATOM 2060 N N . GLU A 1 281 ? -10.168 5.962 45.192 1.00 36.66 281 GLU A N 1
ATOM 2061 C CA . GLU A 1 281 ? -8.705 5.835 45.224 1.00 36.66 281 GLU A CA 1
ATOM 2062 C C . GLU A 1 281 ? -8.158 4.717 44.292 1.00 36.66 281 GLU A C 1
ATOM 2064 O O . GLU A 1 281 ? -6.979 4.385 44.352 1.00 36.66 281 GLU A O 1
ATOM 2069 N N . ASP A 1 282 ? -8.977 4.172 43.378 1.00 39.09 282 ASP A N 1
ATOM 2070 C CA . ASP A 1 282 ? -8.753 2.891 42.693 1.00 39.09 282 ASP A CA 1
ATOM 2071 C C . ASP A 1 282 ? -8.680 2.972 41.145 1.00 39.09 282 ASP A C 1
ATOM 2073 O O . ASP A 1 282 ? -8.564 1.943 40.474 1.00 39.09 282 ASP A O 1
ATOM 2077 N N . PHE A 1 283 ? -8.715 4.165 40.529 1.00 44.91 283 PHE A N 1
ATOM 2078 C CA . PHE A 1 283 ? -8.632 4.322 39.060 1.00 44.91 283 PHE A CA 1
ATOM 2079 C C . PHE A 1 283 ? -7.232 4.678 38.566 1.00 44.91 283 PHE A C 1
ATOM 2081 O O . PHE A 1 283 ? -6.854 5.847 38.488 1.00 44.91 283 PHE A O 1
ATOM 2088 N N . LEU A 1 284 ? -6.478 3.669 38.132 1.00 50.97 284 LEU A N 1
ATOM 2089 C CA . LEU A 1 284 ? -5.182 3.854 37.477 1.00 50.97 284 LEU A CA 1
ATOM 2090 C C . LEU A 1 284 ? -5.360 4.174 35.982 1.00 50.97 284 LEU A C 1
ATOM 2092 O O . LEU A 1 284 ? -5.304 3.284 35.134 1.00 50.97 284 LEU A O 1
ATOM 2096 N N . TRP A 1 285 ? -5.552 5.449 35.638 1.00 63.94 285 TRP A N 1
ATOM 2097 C CA . TRP A 1 285 ? -5.529 5.902 34.242 1.00 63.94 285 TRP A CA 1
ATOM 2098 C C . TRP A 1 285 ? -4.116 5.772 33.661 1.00 63.94 285 TRP A C 1
ATOM 2100 O O . TRP A 1 285 ? -3.177 6.412 34.133 1.00 63.94 285 TRP A O 1
ATOM 2110 N N . GLN A 1 286 ? -3.962 4.963 32.613 1.00 68.19 286 GLN A N 1
ATOM 2111 C CA . GLN A 1 286 ? -2.703 4.810 31.884 1.00 68.19 286 GLN A CA 1
ATOM 2112 C C . GLN A 1 286 ? -2.862 5.401 30.486 1.00 68.19 286 GLN A C 1
ATOM 2114 O O . GLN A 1 286 ? -3.647 4.900 29.686 1.00 68.19 286 GLN A O 1
ATOM 2119 N N . GLU A 1 287 ? -2.128 6.477 30.195 1.00 83.69 287 GLU A N 1
ATOM 2120 C CA . GLU A 1 287 ? -2.130 7.098 28.867 1.00 83.69 287 GLU A CA 1
ATOM 2121 C C . GLU A 1 287 ? -0.999 6.533 28.007 1.00 83.69 287 GLU A C 1
ATOM 2123 O O . GLU A 1 287 ? 0.176 6.740 28.320 1.00 83.69 287 GLU A O 1
ATOM 2128 N N . ALA A 1 288 ? -1.353 5.864 26.912 1.00 91.62 288 ALA A N 1
ATOM 2129 C CA . ALA A 1 288 ? -0.416 5.427 25.887 1.00 91.62 288 ALA A CA 1
ATOM 2130 C C . ALA A 1 288 ? -0.304 6.461 24.759 1.00 91.62 288 ALA A C 1
ATOM 2132 O O . ALA A 1 288 ? -1.314 6.990 24.282 1.00 91.62 288 ALA A O 1
ATOM 2133 N N . VAL A 1 289 ? 0.926 6.690 24.301 1.00 92.88 289 VAL A N 1
ATOM 2134 C CA . VAL A 1 289 ? 1.266 7.595 23.198 1.00 92.88 289 VAL A CA 1
ATOM 2135 C C . VAL A 1 289 ? 1.798 6.788 22.018 1.00 92.88 289 VAL A C 1
ATOM 2137 O O . VAL A 1 289 ? 2.740 6.015 22.174 1.00 92.88 289 VAL A O 1
ATOM 2140 N N . TYR A 1 290 ? 1.199 6.946 20.842 1.00 96.19 290 TYR A N 1
ATOM 2141 C CA . TYR A 1 290 ? 1.568 6.198 19.638 1.00 96.19 290 TYR A CA 1
ATOM 2142 C C . TYR A 1 290 ? 1.088 6.915 18.373 1.00 96.19 290 TYR A C 1
ATOM 2144 O O . TYR A 1 290 ? 0.234 7.791 18.433 1.00 96.19 290 TYR A O 1
ATOM 2152 N N . GLY A 1 291 ? 1.609 6.546 17.209 1.00 95.75 291 GLY A N 1
ATOM 2153 C CA . GLY A 1 291 ? 1.020 6.881 15.917 1.00 95.75 291 GLY A CA 1
ATOM 2154 C C . GLY A 1 291 ? 0.204 5.707 15.389 1.00 95.75 291 GLY A C 1
ATOM 2155 O O . GLY A 1 291 ? 0.580 4.546 15.554 1.00 95.75 291 GLY A O 1
ATOM 2156 N N . ASN A 1 292 ? -0.928 6.013 14.765 1.00 90.75 292 ASN A N 1
ATOM 2157 C CA . ASN A 1 292 ? -1.830 5.024 14.194 1.00 90.75 292 ASN A CA 1
ATOM 2158 C C . ASN A 1 292 ? -1.870 5.165 12.668 1.00 90.75 292 ASN A C 1
ATOM 2160 O O . ASN A 1 292 ? -2.765 5.807 12.116 1.00 90.75 292 ASN A O 1
ATOM 2164 N N . THR A 1 293 ? -0.886 4.567 11.999 1.00 87.81 293 THR A N 1
ATOM 2165 C CA . THR A 1 293 ? -0.831 4.468 10.532 1.00 87.81 293 THR A CA 1
ATOM 2166 C C . THR A 1 293 ? -1.655 3.303 9.982 1.00 87.81 293 THR A C 1
ATOM 2168 O O . THR A 1 293 ? -1.895 3.254 8.782 1.00 87.81 293 THR A O 1
ATOM 2171 N N . GLY A 1 294 ? -2.106 2.386 10.844 1.00 80.44 294 GLY A N 1
ATOM 2172 C CA . GLY A 1 294 ? -2.958 1.250 10.485 1.00 80.44 294 GLY A CA 1
ATOM 2173 C C . GLY A 1 294 ? -4.455 1.565 10.411 1.00 80.44 294 GLY A C 1
ATOM 2174 O O . GLY A 1 294 ? -5.204 0.718 9.947 1.00 80.44 294 GLY A O 1
ATOM 2175 N N . ASP A 1 295 ? -4.900 2.758 10.830 1.00 84.06 295 ASP A N 1
ATOM 2176 C CA . ASP A 1 295 ? -6.312 3.168 10.758 1.00 84.06 295 ASP A CA 1
ATOM 2177 C C . ASP A 1 295 ? -6.502 4.587 10.186 1.00 84.06 295 ASP A C 1
ATOM 2179 O O . ASP A 1 295 ? -6.905 4.763 9.040 1.00 84.06 295 ASP A O 1
ATOM 2183 N N . LEU A 1 296 ? -6.268 5.623 11.002 1.00 89.56 296 LEU A N 1
ATOM 2184 C CA . LEU A 1 296 ? -6.729 6.995 10.728 1.00 89.56 296 LEU A CA 1
ATOM 2185 C C . LEU A 1 296 ? -5.590 7.977 10.411 1.00 89.56 296 LEU A C 1
ATOM 2187 O O . LEU A 1 296 ? -5.853 9.135 10.115 1.00 89.56 296 LEU A O 1
ATOM 2191 N N . GLY A 1 297 ? -4.329 7.548 10.503 1.00 93.12 297 GLY A N 1
ATOM 2192 C CA . GLY A 1 297 ? -3.173 8.382 10.162 1.00 93.12 297 GLY A CA 1
ATOM 2193 C C . GLY A 1 297 ? -2.868 9.493 11.168 1.00 93.12 297 GLY A C 1
ATOM 2194 O O . GLY A 1 297 ? -2.298 10.513 10.790 1.00 93.12 297 GLY A O 1
ATOM 2195 N N . PHE A 1 298 ? -3.243 9.320 12.439 1.00 94.81 298 PHE A N 1
ATOM 2196 C CA . PHE A 1 298 ? -3.026 10.323 13.488 1.00 94.81 298 PHE A CA 1
ATOM 2197 C C . PHE A 1 298 ? -2.072 9.846 14.573 1.00 94.81 298 PHE A C 1
ATOM 2199 O O . PHE A 1 298 ? -2.001 8.659 14.899 1.00 94.81 298 PHE A O 1
ATOM 2206 N N . GLY A 1 299 ? -1.420 10.816 15.204 1.00 95.62 299 GLY A N 1
ATOM 2207 C CA . GLY A 1 299 ? -0.790 10.655 16.501 1.00 95.62 299 GLY A CA 1
ATOM 2208 C C . GLY A 1 299 ? -1.878 10.553 17.560 1.00 95.62 299 GLY A C 1
ATOM 2209 O O . GLY A 1 299 ? -2.907 11.219 17.463 1.00 95.62 299 GLY A O 1
ATOM 2210 N N . ARG A 1 300 ? -1.695 9.692 18.550 1.00 92.62 300 ARG A N 1
ATOM 2211 C CA . ARG A 1 300 ? -2.717 9.330 19.523 1.00 92.62 300 ARG A CA 1
ATOM 2212 C C . ARG A 1 300 ? -2.140 9.391 20.922 1.00 92.62 300 ARG A C 1
ATOM 2214 O O . ARG A 1 300 ? -1.122 8.769 21.207 1.00 92.62 300 ARG A O 1
ATOM 2221 N N . ARG A 1 301 ? -2.855 10.087 21.800 1.00 90.94 301 ARG A N 1
ATOM 2222 C CA . ARG A 1 301 ? -2.752 9.939 23.253 1.00 90.94 301 ARG A CA 1
ATOM 2223 C C . ARG A 1 301 ? -4.045 9.322 23.741 1.00 90.94 301 ARG A C 1
ATOM 2225 O O . ARG A 1 301 ? -5.088 9.957 23.631 1.00 90.9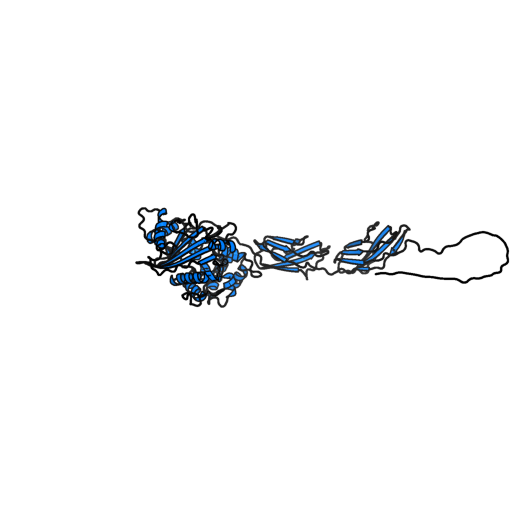4 301 ARG A O 1
ATOM 2232 N N . THR A 1 302 ? -3.999 8.063 24.158 1.00 90.19 302 THR A N 1
ATOM 2233 C CA . THR A 1 302 ? -5.198 7.275 24.477 1.00 90.19 302 THR A CA 1
ATOM 2234 C C . THR A 1 302 ? -5.142 6.780 25.904 1.00 90.19 302 THR A C 1
ATOM 2236 O O . THR A 1 302 ? -4.109 6.276 26.329 1.00 90.19 302 THR A O 1
ATOM 2239 N N . SER A 1 303 ? -6.258 6.876 26.618 1.00 84.12 303 SER A N 1
ATOM 2240 C CA . SER A 1 303 ? -6.385 6.390 27.989 1.00 84.12 303 SER A CA 1
ATOM 2241 C C . SER A 1 303 ? -7.777 5.815 28.226 1.00 84.12 303 SER A C 1
ATOM 2243 O O . SER A 1 303 ? -8.748 6.255 27.606 1.00 84.12 303 SER A O 1
ATOM 2245 N N . CYS A 1 304 ? -7.874 4.831 29.116 1.00 82.44 304 CYS A N 1
ATOM 2246 C CA . CYS A 1 304 ? -9.115 4.142 29.458 1.00 82.44 304 CYS A CA 1
ATOM 2247 C C . CYS A 1 304 ? -9.225 3.909 30.969 1.00 82.44 304 CYS A C 1
ATOM 2249 O O . CYS A 1 304 ? -8.219 3.660 31.632 1.00 82.44 304 CYS A O 1
ATOM 2251 N N . GLY A 1 305 ? -10.455 3.901 31.483 1.00 78.19 305 GLY A N 1
ATOM 2252 C CA . GLY A 1 305 ? -10.791 3.573 32.869 1.00 78.19 305 GLY A CA 1
ATOM 2253 C C . GLY A 1 305 ? -12.163 2.902 32.971 1.00 78.19 305 GLY A C 1
ATOM 2254 O O . GLY A 1 305 ? -13.029 3.111 32.120 1.00 78.19 305 GLY A O 1
ATOM 2255 N N . SER A 1 306 ? -12.375 2.073 33.997 1.00 77.50 306 SER A N 1
ATOM 2256 C CA . SER A 1 306 ? -13.623 1.311 34.193 1.00 77.50 306 SER A CA 1
ATOM 2257 C C . SER A 1 306 ? -14.079 1.245 35.646 1.00 77.50 306 SER A C 1
ATOM 2259 O O . SER A 1 306 ? -13.280 0.866 36.494 1.00 77.50 306 SER A O 1
ATOM 2261 N N . GLY A 1 307 ? -15.345 1.560 35.925 1.00 72.25 307 GLY A N 1
ATOM 2262 C CA . GLY A 1 307 ? -15.923 1.638 37.266 1.00 72.25 307 GLY A CA 1
ATOM 2263 C C . GLY A 1 307 ? -17.353 1.236 37.404 1.00 72.25 307 GLY A C 1
ATOM 2264 O O . GLY A 1 307 ? -17.905 0.625 36.507 1.00 72.25 307 GLY A O 1
ATOM 2265 N N . VAL A 1 308 ? -17.951 1.580 38.540 1.00 71.19 308 VAL A N 1
ATOM 2266 C CA . VAL A 1 308 ? -19.354 1.293 38.831 1.00 71.19 308 VAL A CA 1
ATOM 2267 C C . VAL A 1 308 ? -20.071 2.598 39.140 1.00 71.19 308 VAL A C 1
ATOM 2269 O O . VAL A 1 308 ? -19.695 3.325 40.055 1.00 71.19 308 VAL A O 1
ATOM 2272 N N . LYS A 1 309 ? -21.127 2.896 38.383 1.00 67.12 309 LYS A N 1
ATOM 2273 C CA . LYS A 1 309 ? -22.006 4.041 38.628 1.00 67.12 309 LYS A CA 1
ATOM 2274 C C . LYS A 1 309 ? -23.266 3.562 39.339 1.00 67.12 309 LYS A C 1
ATOM 2276 O O . LYS A 1 309 ? -23.967 2.682 38.836 1.00 67.12 309 LYS A O 1
ATOM 2281 N N . SER A 1 310 ? -23.559 4.141 40.503 1.00 64.50 310 SER A N 1
ATOM 2282 C CA . SER A 1 310 ? -24.750 3.793 41.290 1.00 64.50 310 SER A CA 1
ATOM 2283 C C . SER A 1 310 ? -26.023 3.881 40.438 1.00 64.50 310 SER A C 1
ATOM 2285 O O . SER A 1 310 ? -26.215 4.844 39.695 1.00 64.50 310 SER A O 1
ATOM 2287 N N . GLY A 1 311 ? -26.859 2.842 40.497 1.00 69.56 311 GLY A N 1
ATOM 2288 C CA . GLY A 1 311 ? -28.096 2.728 39.714 1.00 69.56 311 GLY A CA 1
ATOM 2289 C C . GLY A 1 311 ? -27.926 2.396 38.223 1.00 69.56 311 GLY A C 1
ATOM 2290 O O . GLY A 1 311 ? -28.928 2.178 37.552 1.00 69.56 311 GLY A O 1
ATOM 2291 N N . ILE A 1 312 ? -26.696 2.337 37.696 1.00 74.06 312 ILE A N 1
ATOM 2292 C CA . ILE A 1 312 ? -26.410 1.982 36.291 1.00 74.06 312 ILE A CA 1
ATOM 2293 C C . ILE A 1 312 ? -25.570 0.704 36.197 1.00 74.06 312 ILE A C 1
ATOM 2295 O O . ILE A 1 312 ? -25.819 -0.118 35.321 1.00 74.06 312 ILE A O 1
ATOM 2299 N N . GLY A 1 313 ? -24.610 0.508 37.102 1.00 73.50 313 GLY A N 1
ATOM 2300 C CA . GLY A 1 313 ? -23.698 -0.635 37.094 1.00 73.50 313 GLY A CA 1
ATOM 2301 C C . GLY A 1 313 ? -22.342 -0.306 36.456 1.00 73.50 313 GLY A C 1
ATOM 2302 O O . GLY A 1 313 ? -21.890 0.837 36.571 1.00 73.50 313 GLY A O 1
ATOM 2303 N N . PRO A 1 314 ? -21.654 -1.287 35.844 1.00 79.00 314 PRO A N 1
ATOM 2304 C CA . PRO A 1 314 ? -20.297 -1.103 35.343 1.00 79.00 314 PRO A CA 1
ATOM 2305 C C . PRO A 1 314 ? -20.243 -0.137 34.151 1.00 79.00 314 PRO A C 1
ATOM 2307 O O . PRO A 1 314 ? -20.984 -0.284 33.186 1.00 79.00 314 PRO A O 1
ATOM 2310 N N . VAL A 1 315 ? -19.335 0.831 34.193 1.00 79.12 315 VAL A N 1
ATOM 2311 C CA . VAL A 1 315 ? -19.108 1.845 33.161 1.00 79.12 315 VAL A CA 1
ATOM 2312 C C . VAL A 1 315 ? -17.649 1.790 32.744 1.00 79.12 315 VAL A C 1
ATOM 2314 O O . VAL A 1 315 ? -16.770 1.807 33.593 1.00 79.12 315 VAL A O 1
ATOM 2317 N N . THR A 1 316 ? -17.366 1.760 31.449 1.00 84.12 316 THR A N 1
ATOM 2318 C CA . THR A 1 316 ? -16.010 1.926 30.910 1.00 84.12 316 THR A CA 1
ATOM 2319 C C . THR A 1 316 ? -15.961 3.170 30.043 1.00 84.12 316 THR A C 1
ATOM 2321 O O . THR A 1 316 ? -16.855 3.383 29.226 1.00 84.12 316 THR A O 1
ATOM 2324 N N . ALA A 1 317 ? -14.921 3.980 30.200 1.00 82.06 317 ALA A N 1
ATOM 2325 C CA . ALA A 1 317 ? -14.684 5.164 29.396 1.00 82.06 317 ALA A CA 1
ATOM 2326 C C . ALA A 1 317 ? -13.264 5.142 28.833 1.00 82.06 317 ALA A C 1
ATOM 2328 O O . ALA A 1 317 ? -12.309 4.866 29.555 1.00 82.06 317 ALA A O 1
ATOM 2329 N N . CYS A 1 318 ? -13.130 5.475 27.556 1.00 84.69 318 CYS A N 1
ATOM 2330 C CA . CYS A 1 318 ? -11.848 5.723 26.916 1.00 84.69 318 CYS A CA 1
ATOM 2331 C C . CYS A 1 318 ? -11.879 7.082 26.232 1.00 84.69 318 CYS A C 1
ATOM 2333 O O . CYS A 1 318 ? -12.891 7.447 25.631 1.00 84.69 318 CYS A O 1
ATOM 2335 N N . TYR A 1 319 ? -10.766 7.805 26.269 1.00 84.38 319 TYR A N 1
ATOM 2336 C CA . TYR A 1 319 ? -10.572 8.978 25.431 1.00 84.38 319 TYR A CA 1
ATOM 2337 C C . TYR A 1 319 ? -9.318 8.842 24.580 1.00 84.38 319 TYR A C 1
ATOM 2339 O O . TYR A 1 319 ? -8.377 8.130 24.932 1.00 84.38 319 TYR A O 1
ATOM 2347 N N . SER A 1 320 ? -9.315 9.542 23.450 1.00 87.81 320 SER A N 1
ATOM 2348 C CA . SER A 1 320 ? -8.160 9.648 22.574 1.00 87.81 320 SER A CA 1
ATOM 2349 C C . SER A 1 320 ? -8.042 11.051 21.996 1.00 87.81 320 SER A C 1
ATOM 2351 O O . SER A 1 320 ? -8.997 11.561 21.403 1.00 87.81 320 SER A O 1
ATOM 2353 N N . VAL A 1 321 ? -6.870 11.663 22.147 1.00 86.69 321 VAL A N 1
ATOM 2354 C CA . VAL A 1 321 ? -6.524 12.930 21.495 1.00 86.69 321 VAL A CA 1
ATOM 2355 C C . VAL A 1 321 ? -5.806 12.628 20.181 1.00 86.69 321 VAL A C 1
ATOM 2357 O O . VAL A 1 321 ? -4.802 11.913 20.173 1.00 86.69 321 VAL A O 1
ATOM 2360 N N . SER A 1 322 ? -6.332 13.150 19.071 1.00 91.31 322 SER A N 1
ATOM 2361 C CA . SER A 1 322 ? -5.695 13.111 17.749 1.00 91.31 322 SER A CA 1
ATOM 2362 C C . SER A 1 322 ? -4.671 14.239 17.617 1.00 91.31 322 SER A C 1
ATOM 2364 O O . SER A 1 322 ? -5.014 15.399 17.850 1.00 91.31 322 SER A O 1
ATOM 2366 N N . HIS A 1 323 ? -3.466 13.921 17.154 1.00 91.19 323 HIS A N 1
ATOM 2367 C CA . HIS A 1 323 ? -2.370 14.854 16.895 1.00 91.19 323 HIS A CA 1
ATOM 2368 C C . HIS A 1 323 ? -1.850 14.729 15.458 1.00 91.19 323 HIS A C 1
ATOM 2370 O O . HIS A 1 323 ? -1.928 13.656 14.855 1.00 91.19 323 HIS A O 1
ATOM 2376 N N . GLY A 1 324 ? -1.266 15.813 14.942 1.00 92.25 324 GLY A N 1
ATOM 2377 C CA . GLY A 1 324 ? -0.555 15.835 13.660 1.00 92.25 324 GLY A CA 1
ATOM 2378 C C . GLY A 1 324 ? -1.196 16.742 12.611 1.00 92.25 324 GLY A C 1
ATOM 2379 O O . GLY A 1 324 ? -2.003 17.625 12.920 1.00 92.25 324 GLY A O 1
ATOM 2380 N N . SER A 1 325 ? -0.790 16.569 11.357 1.00 92.81 325 SER A N 1
ATOM 2381 C CA . SER A 1 325 ? -1.388 17.255 10.207 1.00 92.81 325 SER A CA 1
ATOM 2382 C C . SER A 1 325 ? -2.830 16.782 9.978 1.00 92.81 325 SER A C 1
ATOM 2384 O O . SER A 1 325 ? -3.161 15.631 10.266 1.00 92.81 325 SER A O 1
ATOM 2386 N N . ALA A 1 326 ? -3.706 17.679 9.527 1.00 90.50 326 ALA A N 1
ATOM 2387 C CA . ALA A 1 326 ? -5.073 17.313 9.174 1.00 90.50 326 ALA A CA 1
ATOM 2388 C C . ALA A 1 326 ? -5.083 16.487 7.873 1.00 90.50 326 ALA A C 1
ATOM 2390 O O . ALA A 1 326 ? -4.134 16.579 7.091 1.00 90.50 326 ALA A O 1
ATOM 2391 N N . PRO A 1 327 ? -6.135 15.697 7.605 1.00 92.44 327 PRO A N 1
ATOM 2392 C CA . PRO A 1 327 ? -6.235 14.972 6.346 1.00 92.44 327 PRO A CA 1
ATOM 2393 C C . PRO A 1 327 ? -6.089 15.894 5.130 1.00 92.44 327 PRO A C 1
ATOM 2395 O O . PRO A 1 327 ? -6.769 16.913 5.031 1.00 92.44 327 PRO A O 1
ATOM 2398 N N . GLY A 1 328 ? -5.189 15.529 4.214 1.00 90.00 328 GLY A N 1
ATOM 2399 C CA . GLY A 1 328 ? -4.876 16.308 3.011 1.00 90.00 328 GLY A CA 1
ATOM 2400 C C . GLY A 1 328 ? -3.804 17.389 3.195 1.00 90.00 328 GLY A C 1
ATOM 2401 O O . GLY A 1 328 ? -3.368 17.963 2.201 1.00 90.00 328 GLY A O 1
ATOM 2402 N N . GLU A 1 329 ? -3.348 17.651 4.423 1.00 93.19 329 GLU A N 1
ATOM 2403 C CA . GLU A 1 329 ? -2.180 18.501 4.686 1.00 93.19 329 GLU A CA 1
ATOM 2404 C C . GLU A 1 329 ? -0.870 17.702 4.562 1.00 93.19 329 GLU A C 1
ATOM 2406 O O . GLU A 1 329 ? -0.822 16.496 4.828 1.00 93.19 329 GLU A O 1
ATOM 2411 N N . ASP A 1 330 ? 0.226 18.395 4.242 1.00 93.00 330 ASP A N 1
ATOM 2412 C CA . ASP A 1 330 ? 1.567 17.805 4.241 1.00 93.00 330 ASP A CA 1
ATOM 2413 C C . ASP A 1 330 ? 1.903 17.182 5.608 1.00 93.00 330 ASP A C 1
ATOM 2415 O O . ASP A 1 330 ? 1.699 17.779 6.674 1.00 93.00 330 ASP A O 1
ATOM 2419 N N . GLY A 1 331 ? 2.432 15.958 5.584 1.00 91.25 331 GLY A N 1
ATOM 2420 C CA . GLY A 1 331 ? 2.744 15.181 6.787 1.00 91.25 331 GLY A CA 1
ATOM 2421 C C . GLY A 1 331 ? 1.549 14.451 7.411 1.00 91.25 331 GLY A C 1
ATOM 2422 O O . GLY A 1 331 ? 1.698 13.861 8.482 1.00 91.25 331 GLY A O 1
ATOM 2423 N N . PHE A 1 332 ? 0.365 14.465 6.785 1.00 93.31 332 PHE A N 1
ATOM 2424 C CA . PHE A 1 332 ? -0.735 13.588 7.196 1.00 93.31 332 PHE A CA 1
ATOM 2425 C C . PHE A 1 332 ? -0.324 12.115 7.066 1.00 93.31 332 PHE A C 1
ATOM 2427 O O . PHE A 1 332 ? 0.233 11.715 6.047 1.00 93.31 332 PHE A O 1
ATOM 2434 N N . ALA A 1 333 ? -0.588 11.322 8.110 1.00 93.62 333 ALA A N 1
ATOM 2435 C CA . ALA A 1 333 ? -0.193 9.916 8.229 1.00 93.62 333 ALA A CA 1
ATOM 2436 C C . ALA A 1 333 ? 1.320 9.614 8.151 1.00 93.62 333 ALA A C 1
ATOM 2438 O O . ALA A 1 333 ? 1.695 8.441 8.198 1.00 93.62 333 ALA A O 1
ATOM 2439 N N . ASP A 1 334 ? 2.195 10.625 8.106 1.00 94.62 334 ASP A N 1
ATOM 2440 C CA . ASP A 1 334 ? 3.643 10.413 8.173 1.00 94.62 334 ASP A CA 1
ATOM 2441 C C . ASP A 1 334 ? 4.035 9.921 9.583 1.00 94.62 334 ASP A C 1
ATOM 2443 O O . ASP A 1 334 ? 3.776 10.629 10.563 1.00 94.62 334 ASP A O 1
ATOM 2447 N N . PRO A 1 335 ? 4.664 8.734 9.724 1.00 94.56 335 PRO A N 1
ATOM 2448 C CA . PRO A 1 335 ? 4.977 8.154 11.027 1.00 94.56 335 PRO A CA 1
ATOM 2449 C C . PRO A 1 335 ? 5.796 9.073 11.938 1.00 94.56 335 PRO A C 1
ATOM 2451 O O . PRO A 1 335 ? 5.543 9.113 13.142 1.00 94.56 335 PRO A O 1
ATOM 2454 N N . ALA A 1 336 ? 6.763 9.813 11.392 1.00 94.12 336 ALA A N 1
ATOM 2455 C CA . ALA A 1 336 ? 7.621 10.693 12.175 1.00 94.12 336 ALA A CA 1
ATOM 2456 C C . ALA A 1 336 ? 6.850 11.937 12.629 1.00 94.12 336 ALA A C 1
ATOM 2458 O O . ALA A 1 336 ? 6.893 12.285 13.808 1.00 94.12 336 ALA A O 1
ATOM 2459 N N . VAL A 1 337 ? 6.079 12.556 11.730 1.00 95.00 337 VAL A N 1
ATOM 2460 C CA . VAL A 1 337 ? 5.273 13.748 12.043 1.00 95.00 337 VAL A CA 1
ATOM 2461 C C . VAL A 1 337 ? 4.223 13.439 13.106 1.00 95.00 337 VAL A C 1
ATOM 2463 O O . VAL A 1 337 ? 4.061 14.194 14.066 1.00 95.00 337 VAL A O 1
ATOM 2466 N N . ILE A 1 338 ? 3.493 12.333 12.952 1.00 95.44 338 ILE A N 1
ATOM 2467 C CA . ILE A 1 338 ? 2.370 12.027 13.841 1.00 95.44 338 ILE A CA 1
ATOM 2468 C C . ILE A 1 338 ? 2.837 11.581 15.230 1.00 95.44 338 ILE A C 1
ATOM 2470 O O . ILE A 1 338 ? 2.203 11.926 16.230 1.00 95.44 338 ILE A O 1
ATOM 2474 N N . THR A 1 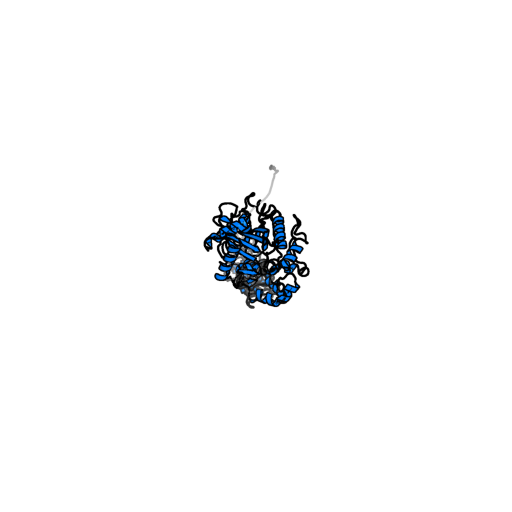339 ? 3.943 10.836 15.314 1.00 95.19 339 THR A N 1
ATOM 2475 C CA . THR A 1 339 ? 4.479 10.374 16.600 1.00 95.19 339 THR A CA 1
ATOM 2476 C C . THR A 1 339 ? 5.151 11.510 17.367 1.00 95.19 339 THR A C 1
ATOM 2478 O O . THR A 1 339 ? 4.925 11.617 18.572 1.00 95.19 339 THR A O 1
ATOM 2481 N N . ASP A 1 340 ? 5.869 12.412 16.686 1.00 93.31 340 ASP A N 1
ATOM 2482 C CA . ASP A 1 340 ? 6.414 13.630 17.295 1.00 93.31 340 ASP A CA 1
ATOM 2483 C C . ASP A 1 340 ? 5.302 14.542 17.833 1.00 93.31 340 ASP A C 1
ATOM 2485 O O . ASP A 1 340 ? 5.329 14.950 18.998 1.00 93.31 340 ASP A O 1
ATOM 2489 N N . ALA A 1 341 ? 4.263 14.792 17.027 1.00 89.69 341 ALA A N 1
ATOM 2490 C CA . ALA A 1 341 ? 3.141 15.630 17.439 1.00 89.69 341 ALA A CA 1
ATOM 2491 C C . ALA A 1 341 ? 2.415 15.064 18.671 1.00 89.69 341 ALA A C 1
ATOM 2493 O O . ALA A 1 341 ? 2.104 15.804 19.607 1.00 89.69 341 ALA A O 1
ATOM 2494 N N . ALA A 1 342 ? 2.188 13.746 18.708 1.00 89.94 342 ALA A N 1
ATOM 2495 C CA . ALA A 1 342 ? 1.609 13.087 19.874 1.00 89.94 342 ALA A CA 1
ATOM 2496 C C . ALA A 1 342 ? 2.532 13.180 21.095 1.00 89.94 342 ALA A C 1
ATOM 2498 O O . ALA A 1 342 ? 2.080 13.560 22.175 1.00 89.94 342 ALA A O 1
ATOM 2499 N N . GLN A 1 343 ? 3.826 12.892 20.946 1.00 88.44 343 GLN A N 1
ATOM 2500 C CA . GLN A 1 343 ? 4.781 12.947 22.054 1.00 88.44 343 GLN A CA 1
ATOM 2501 C C . GLN A 1 343 ? 4.879 14.348 22.664 1.00 88.44 343 GLN A C 1
ATOM 2503 O O . GLN A 1 343 ? 4.862 14.478 23.887 1.00 88.44 343 GLN A O 1
ATOM 2508 N N . ASN A 1 344 ? 4.887 15.389 21.836 1.00 86.00 344 ASN A N 1
ATOM 2509 C CA . ASN A 1 344 ? 5.012 16.778 22.279 1.00 86.00 344 ASN A CA 1
ATOM 2510 C C . ASN A 1 344 ? 3.666 17.441 22.620 1.00 86.00 344 ASN A C 1
ATOM 2512 O O . ASN A 1 344 ? 3.630 18.636 22.910 1.00 86.00 344 ASN A O 1
ATOM 2516 N N . SER A 1 345 ? 2.557 16.691 22.569 1.00 83.19 345 SER A N 1
ATOM 2517 C CA . SER A 1 345 ? 1.191 17.214 22.735 1.00 83.19 345 SER A CA 1
ATOM 2518 C C . SER A 1 345 ? 0.889 18.407 21.820 1.00 83.19 345 SER A C 1
ATOM 2520 O O . SER A 1 345 ? 0.107 19.292 22.168 1.00 83.19 345 SER A O 1
ATOM 2522 N N . SER A 1 346 ? 1.514 18.453 20.646 1.00 83.56 346 SER A N 1
ATOM 2523 C CA . SER A 1 346 ? 1.389 19.557 19.702 1.00 83.56 346 SER A CA 1
ATOM 2524 C C . SER A 1 346 ? 0.362 19.218 18.624 1.00 83.56 346 SER A C 1
ATOM 2526 O O . SER A 1 346 ? 0.011 18.053 18.418 1.00 83.56 346 SER A O 1
ATOM 2528 N N . ARG A 1 347 ? -0.165 20.247 17.947 1.00 84.81 347 ARG A N 1
ATOM 2529 C CA . ARG A 1 347 ? -1.128 20.092 16.839 1.00 84.81 347 ARG A CA 1
ATOM 2530 C C . ARG A 1 347 ? -2.298 19.158 17.181 1.00 84.81 347 ARG A C 1
ATOM 2532 O O . ARG A 1 347 ? -2.684 18.325 16.359 1.00 84.81 347 ARG A O 1
ATOM 2539 N N . ALA A 1 348 ? -2.830 19.252 18.400 1.00 85.12 348 ALA A N 1
ATOM 2540 C CA . ALA A 1 348 ? -4.015 18.487 18.755 1.00 85.12 348 ALA A CA 1
ATOM 2541 C C . ALA A 1 348 ? -5.193 18.966 17.901 1.00 85.12 348 ALA A C 1
ATOM 2543 O O . ALA A 1 348 ? -5.389 20.165 17.706 1.00 85.12 348 ALA A O 1
ATOM 2544 N N . ARG A 1 349 ? -5.959 18.019 17.370 1.00 84.25 349 ARG A N 1
ATOM 2545 C CA . ARG A 1 349 ? -7.056 18.295 16.436 1.00 84.25 349 ARG A CA 1
ATOM 2546 C C . ARG A 1 349 ? -8.407 18.025 17.054 1.00 84.25 349 ARG A C 1
ATOM 2548 O O . ARG A 1 349 ? -9.362 18.758 16.831 1.00 84.25 349 ARG A O 1
ATOM 2555 N N . THR A 1 350 ? -8.509 16.927 17.788 1.00 83.38 350 THR A N 1
ATOM 2556 C CA . THR A 1 350 ? -9.796 16.426 18.250 1.00 83.38 350 THR A CA 1
ATOM 2557 C C . THR A 1 350 ? -9.603 15.530 19.454 1.00 83.38 350 THR A C 1
ATOM 2559 O O . THR A 1 350 ? -8.671 14.728 19.483 1.00 83.38 350 THR A O 1
ATOM 2562 N N . ILE A 1 351 ? -10.519 15.623 20.411 1.00 81.50 351 ILE A N 1
ATOM 2563 C CA . ILE A 1 351 ? -10.641 14.670 21.508 1.00 81.50 351 ILE A CA 1
ATOM 2564 C C . ILE A 1 351 ? -11.880 13.820 21.252 1.00 81.50 351 ILE A C 1
ATOM 2566 O O . ILE A 1 351 ? -12.985 14.347 21.131 1.00 81.50 351 ILE A O 1
ATOM 2570 N N . THR A 1 352 ? -11.699 12.506 21.161 1.00 86.06 352 THR A N 1
ATOM 2571 C CA . THR A 1 352 ? -12.802 11.541 21.068 1.00 86.06 352 THR A CA 1
ATOM 2572 C C . THR A 1 352 ? -12.971 10.862 22.413 1.00 86.06 352 THR A C 1
ATOM 2574 O O . THR A 1 352 ? -11.987 10.404 22.985 1.00 86.06 352 THR A O 1
ATOM 2577 N N . VAL A 1 353 ? -14.201 10.784 22.910 1.00 82.69 353 VAL A N 1
ATOM 2578 C CA . VAL A 1 353 ? -14.553 10.108 24.160 1.00 82.69 353 VAL A CA 1
ATOM 2579 C C . VAL A 1 353 ? -15.606 9.053 23.860 1.00 82.69 353 VAL A C 1
ATOM 2581 O O . VAL A 1 353 ? -16.620 9.333 23.221 1.00 82.69 353 VAL A O 1
ATOM 2584 N N . ILE A 1 354 ? -15.362 7.836 24.330 1.00 88.19 354 ILE A N 1
ATOM 2585 C CA . ILE A 1 354 ? -16.247 6.690 24.163 1.00 88.19 354 ILE A CA 1
ATOM 2586 C C . ILE A 1 354 ? -16.600 6.170 25.548 1.00 88.19 354 ILE A C 1
ATOM 2588 O O . ILE A 1 354 ? -15.709 5.844 26.330 1.00 88.19 354 ILE A O 1
ATOM 2592 N N . VAL A 1 355 ? -17.894 6.078 25.845 1.00 85.25 355 VAL A N 1
ATOM 2593 C CA . VAL A 1 355 ? -18.402 5.579 27.129 1.00 85.25 355 VAL A CA 1
ATOM 2594 C C . VAL A 1 355 ? -19.339 4.415 26.878 1.00 85.25 355 VAL A C 1
ATOM 2596 O O . VAL A 1 355 ? -20.259 4.526 26.072 1.00 85.25 355 VAL A O 1
ATOM 2599 N N . LYS A 1 356 ? -19.131 3.310 27.588 1.00 87.38 356 LYS A N 1
ATOM 2600 C CA . LYS A 1 356 ? -19.968 2.114 27.544 1.00 87.38 356 LYS A CA 1
ATOM 2601 C C . LYS A 1 356 ? -20.495 1.802 28.936 1.00 87.38 356 LYS A C 1
ATOM 2603 O O . LYS A 1 356 ? -19.721 1.723 29.884 1.00 87.38 356 LYS A O 1
ATOM 2608 N N . ASP A 1 357 ? -21.797 1.577 29.035 1.00 86.19 357 ASP A N 1
ATOM 2609 C CA . ASP A 1 357 ? -22.470 1.065 30.231 1.00 86.19 357 ASP A CA 1
ATOM 2610 C C . ASP A 1 357 ? -23.558 0.043 29.817 1.00 86.19 357 ASP A C 1
ATOM 2612 O O . ASP A 1 357 ? -23.717 -0.199 28.613 1.00 86.19 357 ASP A O 1
ATOM 2616 N N 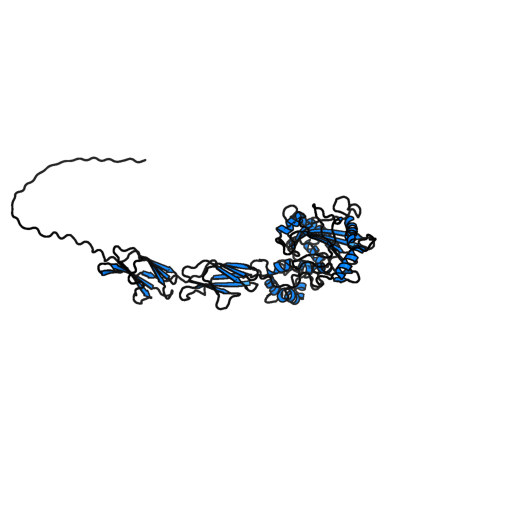. PRO A 1 358 ? -24.309 -0.587 30.746 1.00 87.44 358 PRO A N 1
ATOM 2617 C CA . PRO A 1 358 ? -25.283 -1.626 30.396 1.00 87.44 358 PRO A CA 1
ATOM 2618 C C . PRO A 1 358 ? -26.426 -1.163 29.482 1.00 87.44 358 PRO A C 1
ATOM 2620 O O . PRO A 1 358 ? -27.125 -1.996 28.916 1.00 87.44 358 PRO A O 1
ATOM 2623 N N . ARG A 1 359 ? -26.628 0.149 29.319 1.00 87.88 359 ARG A N 1
ATOM 2624 C CA . ARG A 1 359 ? -27.655 0.740 28.449 1.00 87.88 359 ARG A CA 1
ATOM 2625 C C . ARG A 1 359 ? -27.150 0.971 27.021 1.00 87.88 359 ARG A C 1
ATOM 2627 O O . ARG A 1 359 ? -27.945 1.313 26.148 1.00 87.88 359 ARG A O 1
ATOM 2634 N N . GLY A 1 360 ? -25.846 0.827 26.777 1.00 90.25 360 GLY A N 1
ATOM 2635 C CA . GLY A 1 360 ? -25.218 0.984 25.465 1.00 90.25 360 GLY A CA 1
ATOM 2636 C C . GLY A 1 360 ? -24.039 1.958 25.463 1.00 90.25 360 GLY A C 1
ATOM 2637 O O . GLY A 1 360 ? -23.617 2.482 26.498 1.00 90.25 360 GLY A O 1
ATOM 2638 N N . MET A 1 361 ? -23.512 2.215 24.267 1.00 91.00 361 MET A N 1
ATOM 2639 C CA . MET A 1 361 ? -22.321 3.030 24.038 1.00 91.00 361 MET A CA 1
ATOM 2640 C C . MET A 1 361 ? -22.663 4.444 23.549 1.00 91.00 361 MET A C 1
ATOM 2642 O O . MET A 1 361 ? -23.658 4.661 22.848 1.00 91.00 361 MET A O 1
ATOM 2646 N N . GLN A 1 362 ? -21.834 5.409 23.934 1.00 87.62 362 GLN A N 1
ATOM 2647 C CA . GLN A 1 362 ? -21.909 6.811 23.537 1.00 87.62 362 GLN A CA 1
ATOM 2648 C C . GLN A 1 362 ? -20.571 7.282 22.981 1.00 87.62 362 GLN A C 1
ATOM 2650 O O . GLN A 1 362 ? -19.519 6.939 23.520 1.00 87.62 362 GLN A O 1
ATOM 2655 N N . PHE A 1 363 ? -20.637 8.074 21.914 1.00 88.50 363 PHE A N 1
ATOM 2656 C CA . PHE A 1 363 ? -19.501 8.655 21.215 1.00 88.50 363 PHE A CA 1
ATOM 2657 C C . PHE A 1 363 ? -19.608 10.167 21.259 1.00 88.50 363 PHE A C 1
ATOM 2659 O O . PHE A 1 363 ? -20.610 10.747 20.843 1.00 88.50 363 PHE A O 1
ATOM 2666 N N . MET A 1 364 ? -18.560 10.806 21.752 1.00 83.00 364 MET A N 1
ATOM 2667 C CA . MET A 1 364 ? -18.509 12.249 21.894 1.00 83.00 364 MET A CA 1
ATOM 2668 C C . MET A 1 364 ? -17.202 12.771 21.325 1.00 83.00 364 MET A C 1
ATOM 2670 O O . MET A 1 364 ? -16.161 12.120 21.392 1.00 83.00 364 MET A O 1
ATOM 2674 N N . VAL A 1 365 ? -17.284 13.965 20.757 1.00 81.69 365 VAL A N 1
ATOM 2675 C CA . VAL A 1 365 ? -16.180 14.622 20.064 1.00 81.69 365 VAL A CA 1
ATOM 2676 C C . VAL A 1 365 ? -16.104 16.072 20.511 1.00 81.69 365 VAL A C 1
ATOM 2678 O O . VAL A 1 365 ? -17.135 16.757 20.587 1.00 81.69 365 VAL A O 1
ATOM 2681 N N . TYR A 1 366 ? -14.880 16.504 20.801 1.00 76.25 366 TYR A N 1
ATOM 2682 C CA . TYR A 1 366 ? -14.555 17.835 21.288 1.00 76.25 366 TYR A CA 1
ATOM 2683 C C . TYR A 1 366 ? -13.404 18.449 20.503 1.00 76.25 366 TYR A C 1
ATOM 2685 O O . TYR A 1 366 ? -12.440 17.769 20.136 1.00 76.25 366 TYR A O 1
ATOM 2693 N N . ASP A 1 367 ? -13.499 19.759 20.323 1.00 73.31 367 ASP A N 1
ATOM 2694 C CA . ASP A 1 367 ? -12.374 20.609 19.982 1.00 73.31 367 ASP A CA 1
ATOM 2695 C C . ASP A 1 367 ? -11.497 20.747 21.232 1.00 73.31 367 ASP A C 1
ATOM 2697 O O . ASP A 1 367 ? -12.025 21.053 22.311 1.00 73.31 367 ASP A O 1
ATOM 2701 N N . PRO A 1 368 ? -10.185 20.508 21.123 1.00 63.97 368 PRO A N 1
ATOM 2702 C CA . PRO A 1 368 ? -9.292 20.552 22.268 1.00 63.97 368 PRO A CA 1
ATOM 2703 C C . PRO A 1 368 ? -9.083 21.957 22.879 1.00 63.97 368 PRO A C 1
ATOM 2705 O O . PRO A 1 368 ? -8.427 22.050 23.914 1.00 63.97 368 PRO A O 1
ATOM 2708 N N . GLY A 1 369 ? -9.650 23.030 22.315 1.00 57.19 369 GLY A N 1
ATOM 2709 C CA . GLY A 1 369 ? -9.443 24.408 22.771 1.00 57.19 369 GLY A CA 1
ATOM 2710 C C . GLY A 1 369 ? -8.052 24.947 22.407 1.00 57.19 369 GLY A C 1
ATOM 2711 O O . GLY A 1 369 ? -7.205 24.227 21.878 1.00 57.19 369 GLY A O 1
ATOM 2712 N N . VAL A 1 370 ? -7.789 26.235 22.672 1.00 44.59 370 VAL A N 1
ATOM 2713 C CA . VAL A 1 370 ? -6.444 26.830 22.517 1.00 44.59 370 VAL A CA 1
ATOM 2714 C C . VAL A 1 370 ? -5.513 26.189 23.551 1.00 44.59 370 VAL A C 1
ATOM 2716 O O . VAL A 1 370 ? -5.461 26.616 24.700 1.00 44.59 370 VAL A O 1
ATOM 2719 N N . ILE A 1 371 ? -4.796 25.137 23.158 1.00 43.12 371 ILE A N 1
ATOM 2720 C CA . ILE A 1 371 ? -3.856 24.432 24.034 1.00 43.12 371 ILE A CA 1
ATOM 2721 C C . ILE A 1 371 ? -2.572 25.253 24.144 1.00 43.12 371 ILE A C 1
ATOM 2723 O O . ILE A 1 371 ? -1.683 25.177 23.295 1.00 43.12 371 ILE A O 1
ATOM 2727 N N . ALA A 1 372 ? -2.461 26.024 25.221 1.00 35.59 372 ALA A N 1
ATOM 2728 C CA . ALA A 1 372 ? -1.173 26.412 25.767 1.00 35.59 372 ALA A CA 1
ATOM 2729 C C . ALA A 1 372 ? -0.834 25.422 26.889 1.00 35.59 372 ALA A C 1
ATOM 2731 O O . ALA A 1 372 ? -1.458 25.436 27.945 1.00 35.59 372 ALA A O 1
ATOM 2732 N N . SER A 1 373 ? 0.187 24.597 26.659 1.00 35.47 373 SER A N 1
ATOM 2733 C CA . SER A 1 373 ? 0.780 23.635 27.599 1.00 35.47 373 SER A CA 1
ATOM 2734 C C . SER A 1 373 ? 0.093 22.267 27.739 1.00 35.47 373 SER A C 1
ATOM 2736 O O . SER A 1 373 ? -1.089 22.070 27.487 1.00 35.47 373 SER A O 1
ATOM 2738 N N . SER A 1 374 ? 0.930 21.297 28.088 1.00 39.59 374 SER A N 1
ATOM 2739 C CA . SER A 1 374 ? 0.856 19.836 27.981 1.00 39.59 374 SER A CA 1
ATOM 2740 C C . SER A 1 374 ? -0.259 19.110 28.752 1.00 39.59 374 SER A C 1
ATOM 2742 O O . SER A 1 374 ? -0.121 17.919 29.026 1.00 39.59 374 SER A O 1
ATOM 2744 N N . TYR A 1 375 ? -1.351 19.785 29.105 1.00 42.31 375 TYR A N 1
ATOM 2745 C CA . TYR A 1 375 ? -2.412 19.249 29.954 1.00 42.31 375 TYR A CA 1
ATOM 2746 C C . TYR A 1 375 ? -3.780 19.625 29.378 1.00 42.31 375 TYR A C 1
ATOM 2748 O O . TYR A 1 375 ? -4.224 20.765 29.485 1.00 42.31 375 TYR A O 1
ATOM 2756 N N . THR A 1 376 ? -4.473 18.674 28.746 1.00 40.69 376 THR A N 1
ATOM 2757 C CA . THR A 1 376 ? -5.856 18.883 28.296 1.00 40.69 376 THR A CA 1
ATOM 2758 C C . THR A 1 376 ? -6.782 18.953 29.505 1.00 40.69 376 THR A C 1
ATOM 2760 O O . THR A 1 376 ? -7.270 17.936 30.002 1.00 40.69 376 THR A O 1
ATOM 2763 N N . HIS A 1 377 ? -7.060 20.161 29.983 1.00 44.16 377 HIS A N 1
ATOM 2764 C CA . HIS A 1 377 ? -8.206 20.397 30.845 1.00 44.16 377 HIS A CA 1
ATOM 2765 C C . HIS A 1 377 ? -9.472 20.321 29.984 1.00 44.16 377 HIS A C 1
ATOM 2767 O O . HIS A 1 377 ? -9.819 21.268 29.284 1.00 44.16 377 HIS A O 1
ATOM 2773 N N . PHE A 1 378 ? -10.207 19.203 30.063 1.00 46.50 378 PHE A N 1
ATOM 2774 C CA . PHE A 1 378 ? -11.515 19.038 29.399 1.00 46.50 378 PHE A CA 1
ATOM 2775 C C . PHE A 1 378 ? -12.490 20.202 29.673 1.00 46.50 378 PHE A C 1
ATOM 2777 O O . PHE A 1 378 ? -13.410 20.425 28.891 1.00 46.50 378 PHE A O 1
ATOM 2784 N N . GLY A 1 379 ? -12.275 20.962 30.755 1.00 44.88 379 GLY A N 1
ATOM 2785 C CA . GLY A 1 379 ? -13.055 22.146 31.114 1.00 44.88 379 GLY A CA 1
ATOM 2786 C C . GLY A 1 379 ? -13.037 23.288 30.091 1.00 44.88 379 GLY A C 1
ATOM 2787 O O . GLY A 1 379 ? -13.989 24.064 30.098 1.00 44.88 379 GLY A O 1
ATOM 2788 N N . ASP A 1 380 ? -12.032 23.348 29.210 1.00 47.59 380 ASP A N 1
ATOM 2789 C CA . ASP A 1 380 ? -11.910 24.386 28.171 1.00 47.59 380 ASP A CA 1
ATOM 2790 C C . ASP A 1 380 ? -12.290 23.882 26.764 1.00 47.59 380 ASP A C 1
ATOM 2792 O O . ASP A 1 380 ? -12.358 24.661 25.809 1.00 47.59 380 ASP A O 1
ATOM 2796 N N . SER A 1 381 ? -12.578 22.582 26.632 1.00 55.97 381 SER A N 1
ATOM 2797 C CA . SER A 1 381 ? -12.956 21.946 25.367 1.00 55.97 381 SER A CA 1
ATOM 2798 C C . SER A 1 381 ? -14.415 22.232 24.997 1.00 55.97 381 SER A C 1
ATOM 2800 O O . SER A 1 381 ? -15.291 22.338 25.859 1.00 55.97 381 SER A O 1
ATOM 2802 N N . ARG A 1 382 ? -14.706 22.355 23.698 1.00 60.38 382 ARG A N 1
ATOM 2803 C CA . ARG A 1 382 ? -16.073 22.583 23.194 1.00 60.38 382 ARG A CA 1
ATOM 2804 C C . ARG A 1 382 ? -16.521 21.394 22.369 1.00 60.38 382 ARG A C 1
ATOM 2806 O O . ARG A 1 382 ? -15.761 20.899 21.545 1.00 60.38 382 ARG A O 1
ATOM 2813 N N . SER A 1 383 ? -17.756 20.934 22.564 1.00 65.25 383 SER A N 1
ATOM 2814 C CA . SER A 1 383 ? -18.296 19.896 21.686 1.00 65.25 383 SER A CA 1
ATOM 2815 C C . SER A 1 383 ? -18.424 20.439 20.266 1.00 65.25 383 SER A C 1
ATOM 2817 O O . SER A 1 383 ? -18.990 21.512 20.058 1.00 65.25 383 SER A O 1
ATOM 2819 N N . THR A 1 384 ? -17.898 19.696 19.297 1.00 67.06 384 THR A N 1
ATOM 2820 C CA . THR A 1 384 ? -17.941 20.067 17.874 1.00 67.06 384 THR A CA 1
ATOM 2821 C C . THR A 1 384 ? -19.099 19.414 17.132 1.00 67.06 384 THR A C 1
ATOM 2823 O O . THR A 1 384 ? -19.382 19.787 15.996 1.00 67.06 384 THR A O 1
ATOM 2826 N N . GLY A 1 385 ? -19.732 18.394 17.727 1.00 72.31 385 GLY A N 1
ATOM 2827 C CA . GLY A 1 385 ? -20.781 17.586 17.093 1.00 72.31 385 GLY A CA 1
ATOM 2828 C C . GLY A 1 385 ? -20.335 16.813 15.844 1.00 72.31 385 GLY A C 1
ATOM 2829 O O . GLY A 1 385 ? -21.154 16.151 15.207 1.00 72.31 385 GLY A O 1
ATOM 2830 N N . SER A 1 386 ? -19.060 16.917 15.466 1.00 82.69 386 SER A N 1
ATOM 2831 C CA . SER A 1 386 ? -18.520 16.421 14.206 1.00 82.69 386 SER A CA 1
ATOM 2832 C C . SER A 1 386 ? -17.009 16.194 14.286 1.00 82.69 386 SER A C 1
ATOM 2834 O O . SER A 1 386 ? -16.336 16.745 15.162 1.00 82.69 386 SER A O 1
ATOM 2836 N N . ILE A 1 387 ? -16.485 15.356 13.391 1.00 86.06 387 ILE A N 1
ATOM 2837 C CA . ILE A 1 387 ? -15.080 14.938 13.363 1.00 86.06 387 ILE A CA 1
ATOM 2838 C C . ILE A 1 387 ? -14.557 14.836 11.929 1.00 86.06 387 ILE A C 1
ATOM 2840 O O . ILE A 1 387 ? -15.277 14.395 11.038 1.00 86.06 387 ILE A O 1
ATOM 2844 N N . ILE A 1 388 ? -13.296 15.210 11.705 1.00 89.00 388 ILE A N 1
ATOM 2845 C CA . ILE A 1 388 ? -12.601 15.028 10.423 1.00 89.00 388 ILE A CA 1
ATOM 2846 C C . ILE A 1 388 ? -11.605 13.879 10.593 1.00 89.00 388 ILE A C 1
ATOM 2848 O O . ILE A 1 388 ? -10.680 13.975 11.398 1.00 89.00 388 ILE A O 1
ATOM 2852 N N . LEU A 1 389 ? -11.828 12.782 9.870 1.00 89.56 389 LEU A N 1
ATOM 2853 C CA . LEU A 1 389 ? -11.063 11.532 10.003 1.00 89.56 389 LEU A CA 1
ATOM 2854 C C . LEU A 1 389 ? -10.290 11.144 8.739 1.00 89.56 389 LEU A C 1
ATOM 2856 O O . LEU A 1 389 ? -9.440 10.262 8.793 1.00 89.56 389 LEU A O 1
ATOM 2860 N N . ASP A 1 390 ? -10.599 11.795 7.625 1.00 92.00 390 ASP A N 1
ATOM 2861 C CA . ASP A 1 390 ? -10.082 11.516 6.290 1.00 92.00 390 ASP A CA 1
ATOM 2862 C C . ASP A 1 390 ? -10.268 12.764 5.408 1.00 92.00 390 ASP A C 1
ATOM 2864 O O . ASP A 1 390 ? -10.805 13.791 5.846 1.00 92.00 390 ASP A O 1
ATOM 2868 N N . THR A 1 391 ? -9.804 12.680 4.166 1.00 92.44 391 THR A N 1
ATOM 2869 C CA . THR A 1 391 ? -9.801 13.783 3.197 1.00 92.44 391 THR A CA 1
ATOM 2870 C C . THR A 1 391 ? -11.183 14.189 2.677 1.00 92.44 391 THR A C 1
ATOM 2872 O O . THR A 1 391 ? -11.291 15.208 2.000 1.00 92.44 391 THR A O 1
ATOM 2875 N N . GLU A 1 392 ? -12.263 13.472 3.011 1.00 90.62 392 GLU A N 1
ATOM 2876 C CA . GLU A 1 392 ? -13.629 13.858 2.617 1.00 90.62 392 GLU A CA 1
ATOM 2877 C C . GLU A 1 392 ? -14.267 14.875 3.568 1.00 90.62 392 GLU A C 1
ATOM 2879 O O . GLU A 1 392 ? -15.385 15.341 3.335 1.00 90.62 392 GLU A O 1
ATOM 2884 N N . GLY A 1 393 ? -13.566 15.227 4.644 1.00 88.12 393 GLY A N 1
ATOM 2885 C CA . GLY A 1 393 ? -13.997 16.242 5.590 1.00 88.12 393 GLY A CA 1
ATOM 2886 C C . GLY A 1 393 ? -14.890 15.695 6.701 1.00 88.12 393 GLY A C 1
ATOM 2887 O O . GLY A 1 393 ? -14.717 14.575 7.189 1.00 88.12 393 GLY A O 1
ATOM 2888 N N . SER A 1 394 ? -15.802 16.548 7.166 1.00 87.62 394 SER A N 1
ATOM 2889 C CA . SER A 1 394 ? -16.513 16.353 8.430 1.00 87.62 394 SER A CA 1
ATOM 2890 C C . SER A 1 394 ? -17.544 15.218 8.385 1.00 87.62 394 SER A C 1
ATOM 2892 O O . SER A 1 394 ? -18.311 15.086 7.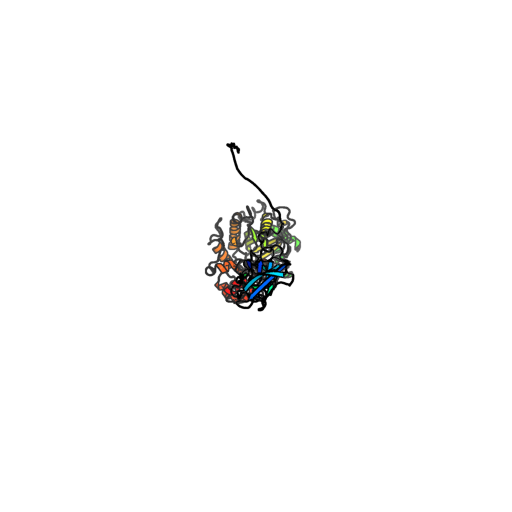431 1.00 87.62 394 SER A O 1
ATOM 2894 N N . LYS A 1 395 ? -17.576 14.415 9.452 1.00 88.31 395 LYS A N 1
ATOM 2895 C CA . LYS A 1 395 ? -18.479 13.278 9.680 1.00 88.31 395 LYS A CA 1
ATOM 2896 C C . LYS A 1 395 ? -19.164 13.408 11.037 1.00 88.31 395 LYS A C 1
ATOM 2898 O O . LYS A 1 395 ? -18.634 14.042 11.952 1.00 88.31 395 LYS A O 1
ATOM 2903 N N . LEU A 1 396 ? -20.342 12.801 11.179 1.00 87.44 396 LEU A N 1
ATOM 2904 C CA . LEU A 1 396 ? -21.189 12.973 12.360 1.00 87.44 396 LEU A CA 1
ATOM 2905 C C . LEU A 1 396 ? -21.222 11.706 13.233 1.00 87.44 396 LEU A C 1
ATOM 2907 O O . LEU A 1 396 ? -21.591 10.629 12.752 1.00 87.44 396 LEU A O 1
ATOM 2911 N N . PRO A 1 397 ? -20.862 11.807 14.525 1.00 88.12 397 PRO A N 1
ATOM 2912 C CA . PRO A 1 397 ? -21.148 10.769 15.507 1.00 88.12 397 PRO A CA 1
ATOM 2913 C C . PRO A 1 397 ? -22.663 10.603 15.725 1.00 88.12 397 PRO A C 1
ATOM 2915 O O . PRO A 1 397 ? -23.410 11.564 15.563 1.00 88.12 397 PRO A O 1
ATOM 2918 N N . PRO A 1 398 ? -23.126 9.417 16.146 1.00 89.56 398 PRO A N 1
ATOM 2919 C CA . PRO A 1 398 ? -22.317 8.227 16.400 1.00 89.56 398 PRO A CA 1
ATOM 2920 C C . PRO A 1 398 ? -21.883 7.483 15.131 1.00 89.56 398 PRO A C 1
ATOM 2922 O O . PRO A 1 398 ? -20.940 6.702 15.198 1.00 89.56 398 PRO A O 1
ATOM 2925 N N . GLN A 1 399 ? -22.527 7.716 13.984 1.00 89.25 399 GLN A N 1
ATOM 2926 C CA . GLN A 1 399 ? -22.358 6.912 12.768 1.00 89.25 399 GLN A CA 1
ATOM 2927 C C . GLN A 1 399 ? -20.911 6.877 12.268 1.00 89.25 399 GLN A C 1
ATOM 2929 O O . GLN A 1 399 ? -20.426 5.797 11.930 1.00 89.25 399 GLN A O 1
ATOM 2934 N N . ALA A 1 400 ? -20.202 8.009 12.328 1.00 87.62 400 ALA A N 1
ATOM 2935 C CA . ALA A 1 400 ? -18.781 8.100 11.984 1.00 87.62 400 ALA A CA 1
ATOM 2936 C C . ALA A 1 400 ? -17.896 7.108 12.765 1.00 87.62 400 ALA A C 1
ATOM 2938 O O . ALA A 1 400 ? -16.881 6.641 12.257 1.00 87.62 400 ALA A O 1
ATOM 2939 N N . CYS A 1 401 ? -18.279 6.770 13.998 1.00 90.50 401 CYS A N 1
ATOM 2940 C CA . CYS A 1 401 ? -17.523 5.872 14.866 1.00 90.50 401 CYS A CA 1
ATOM 2941 C C . CYS A 1 401 ? -17.934 4.400 14.697 1.00 90.50 401 CYS A C 1
ATOM 2943 O O . CYS A 1 401 ? -17.142 3.503 14.989 1.00 90.50 401 CYS A O 1
ATOM 2945 N N . LEU A 1 402 ? -19.147 4.131 14.199 1.00 90.38 402 LEU A N 1
ATOM 2946 C CA . LEU A 1 402 ? -19.666 2.767 14.025 1.00 90.38 402 LEU A CA 1
ATOM 2947 C C . LEU A 1 402 ? -18.927 1.979 12.940 1.00 90.38 402 LEU A C 1
ATOM 2949 O O . LEU A 1 402 ? -18.944 0.751 12.975 1.00 90.38 402 LEU A O 1
ATOM 2953 N N . ALA A 1 403 ? -18.276 2.663 11.994 1.00 86.62 403 ALA A N 1
ATOM 2954 C CA . ALA A 1 403 ? -17.452 2.018 10.972 1.00 86.62 403 ALA A CA 1
ATOM 2955 C C . ALA A 1 403 ? -16.324 1.174 11.594 1.00 86.62 403 ALA A C 1
ATOM 2957 O O . ALA A 1 403 ? -16.038 0.084 11.103 1.00 86.62 403 ALA A O 1
ATOM 2958 N N . CYS A 1 404 ? -15.737 1.649 12.698 1.00 89.44 404 CYS A N 1
ATOM 2959 C CA . CYS A 1 404 ? -14.658 0.951 13.395 1.00 89.44 404 CYS A CA 1
ATOM 2960 C C . CYS A 1 404 ? -15.155 0.185 14.623 1.00 89.44 404 CYS A C 1
ATOM 2962 O O . CYS A 1 404 ? -14.708 -0.924 14.877 1.00 89.44 404 CYS A O 1
ATOM 2964 N N . HIS A 1 405 ? -16.090 0.756 15.386 1.00 92.62 405 HIS A N 1
ATOM 2965 C CA . HIS A 1 405 ? -16.543 0.194 16.663 1.00 92.62 405 HIS A CA 1
ATOM 2966 C C . HIS A 1 405 ? -17.736 -0.766 16.552 1.00 92.62 405 HIS A C 1
ATOM 2968 O O . HIS A 1 405 ? -18.157 -1.341 17.562 1.00 92.62 405 HIS A O 1
ATOM 2974 N N . GLY A 1 406 ? -18.280 -0.944 15.345 1.00 90.88 406 GLY A N 1
ATOM 2975 C CA . GLY A 1 406 ? -19.433 -1.799 15.088 1.00 90.88 406 GLY A CA 1
ATOM 2976 C C . GLY A 1 406 ? -20.719 -1.287 15.740 1.00 90.88 406 GLY A C 1
ATOM 2977 O O . GLY A 1 406 ? -20.851 -0.111 16.077 1.00 90.88 406 GLY A O 1
ATOM 2978 N N . GLY A 1 407 ? -21.680 -2.192 15.924 1.00 91.12 407 GLY A N 1
ATOM 2979 C CA . GLY A 1 407 ? -22.984 -1.887 16.517 1.00 91.12 407 GLY A CA 1
ATOM 2980 C C . GLY A 1 407 ? -23.961 -1.160 15.585 1.00 91.12 407 GLY A C 1
ATOM 2981 O O . GLY A 1 407 ? -23.762 -1.077 14.371 1.00 91.12 407 GLY A O 1
ATOM 2982 N N . TRP A 1 408 ? -25.056 -0.668 16.163 1.00 91.44 408 TRP A N 1
ATOM 2983 C CA . TRP A 1 408 ? -26.096 0.098 15.472 1.00 91.44 408 TRP A CA 1
ATOM 2984 C C . TRP A 1 408 ? -26.643 1.211 16.372 1.00 91.44 408 TRP A C 1
ATOM 2986 O O . TRP A 1 408 ? -26.683 1.067 17.595 1.00 91.44 408 TRP A O 1
ATOM 2996 N N . TYR A 1 409 ? -27.040 2.336 15.776 1.00 92.06 409 TYR A N 1
ATOM 2997 C CA . TYR A 1 409 ? -27.636 3.452 16.511 1.00 92.06 409 TYR A CA 1
ATOM 2998 C C . TYR A 1 409 ? -29.130 3.227 16.737 1.00 92.06 409 TYR A C 1
ATOM 3000 O O . TYR A 1 409 ? -29.887 3.083 15.777 1.00 92.06 409 TYR A O 1
ATOM 3008 N N . ASP A 1 410 ? -29.546 3.254 17.998 1.00 92.75 410 ASP A N 1
ATOM 3009 C CA . ASP A 1 410 ? -30.937 3.176 18.411 1.00 92.75 410 ASP A CA 1
ATOM 3010 C C . ASP A 1 410 ? -31.548 4.576 18.552 1.00 92.75 410 ASP A C 1
ATOM 3012 O O . ASP A 1 410 ? -31.225 5.292 19.505 1.00 92.75 410 ASP A O 1
ATOM 3016 N N . PRO A 1 411 ? -32.454 4.988 17.646 1.00 90.00 411 PRO A N 1
ATOM 3017 C CA . PRO A 1 411 ? -33.075 6.303 17.709 1.00 90.00 411 PRO A CA 1
ATOM 3018 C C . PRO A 1 411 ? -34.062 6.461 18.873 1.00 90.00 411 PRO A C 1
ATOM 3020 O O . PRO A 1 411 ? -34.419 7.601 19.170 1.00 90.00 411 PRO A O 1
ATOM 3023 N N . ALA A 1 412 ? -34.524 5.373 19.504 1.00 91.62 412 ALA A N 1
ATOM 3024 C CA . ALA A 1 412 ? -35.448 5.432 20.636 1.00 91.62 412 ALA A CA 1
ATOM 3025 C C . ALA A 1 412 ? -34.716 5.769 21.939 1.00 91.62 412 ALA A C 1
ATOM 3027 O O . ALA A 1 412 ? -35.188 6.585 22.727 1.00 91.62 412 ALA A O 1
ATOM 3028 N N . THR A 1 413 ? -33.539 5.175 22.144 1.00 90.75 413 THR A N 1
ATOM 3029 C CA . THR A 1 413 ? -32.691 5.450 23.314 1.00 90.75 413 THR A CA 1
ATOM 3030 C C . THR A 1 413 ? -31.630 6.514 23.044 1.00 90.75 413 THR A C 1
ATOM 3032 O O . THR A 1 413 ? -30.996 6.991 23.979 1.00 90.75 413 THR A O 1
ATOM 3035 N N . ALA A 1 414 ? -31.426 6.888 21.778 1.00 89.81 414 ALA A N 1
ATOM 3036 C CA . ALA A 1 414 ? -30.333 7.732 21.304 1.00 89.81 414 ALA A CA 1
ATOM 3037 C C . ALA A 1 414 ? -28.939 7.197 21.689 1.00 89.81 414 ALA A C 1
ATOM 3039 O O . ALA A 1 414 ? -27.997 7.968 21.890 1.00 89.81 414 ALA A O 1
ATOM 3040 N N . ARG A 1 415 ? -28.776 5.869 21.759 1.00 90.56 415 ARG A N 1
ATOM 3041 C CA . ARG A 1 415 ? -27.515 5.188 22.105 1.00 90.56 415 ARG A CA 1
ATOM 3042 C C . ARG A 1 415 ? -27.100 4.201 21.035 1.00 90.56 415 ARG A C 1
ATOM 3044 O O . ARG A 1 415 ? -27.879 3.837 20.165 1.00 90.56 415 ARG A O 1
ATOM 3051 N N . VAL A 1 416 ? -25.855 3.755 21.114 1.00 93.69 416 VAL A N 1
ATOM 3052 C CA . VAL A 1 416 ? -25.340 2.714 20.233 1.00 93.69 416 VAL A CA 1
ATOM 3053 C C . VAL A 1 416 ? -25.399 1.370 20.936 1.00 93.69 416 VAL A C 1
ATOM 3055 O O . VAL A 1 416 ? -24.878 1.213 22.039 1.00 93.69 416 VAL A O 1
ATOM 3058 N N . GLN A 1 417 ? -25.999 0.390 20.275 1.00 93.75 417 GLN A N 1
ATOM 3059 C CA . GLN A 1 417 ? -26.145 -0.968 20.777 1.00 93.75 417 GLN A CA 1
ATOM 3060 C C . GLN A 1 417 ? -25.180 -1.915 20.065 1.00 93.75 417 GLN A C 1
ATOM 3062 O O . GLN A 1 417 ? -24.937 -1.796 18.864 1.00 93.75 417 GLN A O 1
ATOM 3067 N N . GLY A 1 418 ? -24.618 -2.867 20.813 1.00 91.81 418 GLY A N 1
ATOM 3068 C CA . GLY A 1 418 ? -23.728 -3.902 20.273 1.00 91.81 418 GLY A CA 1
ATOM 3069 C C . GLY A 1 418 ? -22.350 -3.423 19.794 1.00 91.81 418 GLY A C 1
ATOM 3070 O O . GLY A 1 418 ? -21.634 -4.209 19.183 1.00 91.81 418 GLY A O 1
ATOM 3071 N N . ALA A 1 419 ? -21.972 -2.167 20.049 1.00 94.12 419 ALA A N 1
ATOM 3072 C CA . ALA A 1 419 ? -20.631 -1.664 19.753 1.00 94.12 419 ALA A CA 1
ATOM 3073 C C . ALA A 1 419 ? -19.606 -2.080 20.822 1.00 94.12 419 ALA A C 1
ATOM 3075 O O . ALA A 1 419 ? -19.956 -2.440 21.952 1.00 94.12 419 ALA A O 1
ATOM 3076 N N . THR A 1 420 ? -18.323 -2.015 20.467 1.00 95.25 420 THR A N 1
ATOM 3077 C CA . THR A 1 420 ? -17.217 -2.430 21.337 1.00 95.25 420 THR A CA 1
ATOM 3078 C C . THR A 1 420 ? -16.035 -1.469 21.271 1.00 95.25 420 THR A C 1
ATOM 3080 O O . THR A 1 420 ? -15.810 -0.797 20.266 1.00 95.25 420 THR A O 1
ATOM 3083 N N . PHE A 1 421 ? -15.231 -1.433 22.335 1.00 95.69 421 PHE A N 1
ATOM 3084 C CA . PHE A 1 421 ? -13.886 -0.869 22.259 1.00 95.69 421 PHE A CA 1
ATOM 3085 C C . PHE A 1 421 ? -12.975 -1.775 21.423 1.00 95.69 421 PHE A C 1
ATOM 3087 O O . PHE A 1 421 ? -13.194 -2.990 21.356 1.00 95.69 421 PHE A O 1
ATOM 3094 N N . LEU A 1 422 ? -11.968 -1.165 20.799 1.00 94.94 422 LEU A N 1
ATOM 3095 C CA . LEU A 1 422 ? -10.991 -1.836 19.948 1.00 94.94 422 LEU A CA 1
ATOM 3096 C C . LEU A 1 422 ? -9.686 -2.068 20.712 1.00 94.94 422 LEU A C 1
ATOM 3098 O O . LEU A 1 422 ? -9.269 -1.167 21.440 1.00 94.94 422 LEU A O 1
ATOM 3102 N N . PRO A 1 423 ? -9.042 -3.236 20.555 1.00 95.62 423 PRO A N 1
ATOM 3103 C CA . PRO A 1 423 ? -7.752 -3.500 21.170 1.00 95.62 423 PRO A CA 1
ATOM 3104 C C . PRO A 1 423 ? -6.657 -2.653 20.518 1.00 95.62 423 PRO A C 1
ATOM 3106 O O . PRO A 1 423 ? -6.696 -2.374 19.322 1.00 95.62 423 PRO A O 1
ATOM 3109 N N . LEU A 1 424 ? -5.645 -2.300 21.301 1.00 95.62 424 LEU A N 1
ATOM 3110 C CA . LEU A 1 424 ? -4.419 -1.684 20.811 1.00 95.62 424 LEU A CA 1
ATOM 3111 C C . LEU A 1 424 ? -3.349 -2.766 20.654 1.00 95.62 424 LEU A C 1
ATOM 3113 O O . LEU A 1 424 ? -2.907 -3.342 21.645 1.00 95.62 424 LEU A O 1
ATOM 3117 N N . ASP A 1 425 ? -2.926 -3.046 19.426 1.00 95.56 425 ASP A N 1
ATOM 3118 C CA . ASP A 1 425 ? -1.849 -3.998 19.151 1.00 95.56 425 ASP A CA 1
ATOM 3119 C C . ASP A 1 425 ? -0.526 -3.249 18.926 1.00 95.56 425 ASP A C 1
ATOM 3121 O O . ASP A 1 425 ? -0.381 -2.594 17.893 1.00 95.56 425 ASP A O 1
ATOM 3125 N N . PRO A 1 426 ? 0.464 -3.344 19.835 1.00 95.44 426 PRO A N 1
ATOM 3126 C CA . PRO A 1 426 ? 1.738 -2.649 19.673 1.00 95.44 426 PRO A CA 1
ATOM 3127 C C . PRO A 1 426 ? 2.490 -2.978 18.374 1.00 95.44 426 PRO A C 1
ATOM 3129 O O . PRO A 1 426 ? 3.303 -2.168 17.944 1.00 95.44 426 PRO A O 1
ATOM 3132 N N . SER A 1 427 ? 2.246 -4.126 17.734 1.00 93.62 427 SER A N 1
ATOM 3133 C CA . SER A 1 427 ? 2.856 -4.467 16.440 1.00 93.62 427 SER A CA 1
ATOM 3134 C C . SER A 1 427 ? 2.171 -3.805 15.238 1.00 93.62 427 SER A C 1
ATOM 3136 O O . SER A 1 427 ? 2.730 -3.821 14.147 1.00 93.62 427 SER A O 1
ATOM 3138 N N . GLN A 1 428 ? 0.988 -3.211 15.417 1.00 92.50 428 GLN A N 1
ATOM 3139 C CA . GLN A 1 428 ? 0.274 -2.446 14.382 1.00 92.50 428 GLN A CA 1
ATOM 3140 C C . GLN A 1 428 ? 0.385 -0.923 14.581 1.00 92.50 428 GLN A C 1
ATOM 3142 O O . GLN A 1 428 ? -0.169 -0.149 13.802 1.00 92.50 428 GLN A O 1
ATOM 3147 N N . LEU A 1 429 ? 1.095 -0.480 15.623 1.00 95.06 429 LEU A N 1
ATOM 3148 C CA . LEU A 1 429 ? 1.281 0.927 15.969 1.00 95.06 429 LEU A CA 1
ATOM 3149 C C . LEU A 1 429 ? 2.718 1.375 15.686 1.00 95.06 429 LEU A C 1
ATOM 3151 O O . LEU A 1 429 ? 3.655 0.578 15.711 1.00 95.06 429 LEU A O 1
ATOM 3155 N N . VAL A 1 430 ? 2.899 2.675 15.460 1.00 95.81 430 VAL A N 1
ATOM 3156 C CA . VAL A 1 430 ? 4.226 3.293 15.326 1.00 95.81 430 VAL A CA 1
ATOM 3157 C C . VAL A 1 430 ? 4.550 4.130 16.559 1.00 95.81 430 VAL A C 1
ATOM 3159 O O . VAL A 1 430 ? 3.665 4.692 17.201 1.00 95.81 430 VAL A O 1
ATOM 3162 N N . PHE A 1 431 ? 5.829 4.216 16.907 1.00 96.06 431 PHE A N 1
ATOM 3163 C CA . PHE A 1 431 ? 6.294 4.854 18.137 1.00 96.06 431 PHE A CA 1
ATOM 3164 C C . PHE A 1 431 ? 7.441 5.813 17.837 1.00 96.06 431 PHE A C 1
ATOM 3166 O O . PHE A 1 431 ? 8.236 5.565 16.931 1.00 96.06 431 PHE A O 1
ATOM 3173 N N . ALA A 1 432 ? 7.533 6.887 18.616 1.00 93.31 432 ALA A N 1
ATOM 3174 C CA . ALA A 1 432 ? 8.666 7.804 18.561 1.00 93.31 432 ALA A CA 1
ATOM 3175 C C . ALA A 1 432 ? 9.893 7.218 19.291 1.00 93.31 432 ALA A C 1
ATOM 3177 O O . ALA A 1 432 ? 9.876 6.095 19.791 1.00 93.31 432 ALA A O 1
ATOM 3178 N N . GLY A 1 433 ? 10.984 7.980 19.369 1.00 89.44 433 GLY A N 1
ATOM 3179 C CA . GLY A 1 433 ? 12.150 7.623 20.180 1.00 89.44 433 GLY A CA 1
ATOM 3180 C C . GLY A 1 433 ? 11.972 7.923 21.676 1.00 89.44 433 GLY A C 1
ATOM 3181 O O . GLY A 1 433 ? 11.087 8.669 22.097 1.00 89.44 433 GLY A O 1
ATOM 3182 N N . GLY A 1 434 ? 12.867 7.374 22.503 1.00 87.00 434 GLY A N 1
ATOM 3183 C CA . GLY A 1 434 ? 12.966 7.726 23.924 1.00 87.00 434 GLY A CA 1
ATOM 3184 C C . GLY A 1 434 ? 11.677 7.429 24.716 1.00 87.00 434 GLY A C 1
ATOM 3185 O O . GLY A 1 434 ? 11.170 6.310 24.627 1.00 87.00 434 GLY A O 1
ATOM 3186 N N . PRO A 1 435 ? 11.127 8.393 25.486 1.00 81.19 435 PRO A N 1
ATOM 3187 C CA . PRO A 1 435 ? 9.897 8.201 26.265 1.00 81.19 435 PRO A CA 1
ATOM 3188 C C . PRO A 1 435 ? 8.659 7.834 25.429 1.00 81.19 435 PRO A C 1
ATOM 3190 O O . PRO A 1 435 ? 7.734 7.217 25.953 1.00 81.19 435 PRO A O 1
ATOM 3193 N N . GLY A 1 436 ? 8.633 8.192 24.141 1.00 84.88 436 GLY A N 1
ATOM 3194 C CA . GLY A 1 436 ? 7.576 7.815 23.196 1.00 84.88 436 GLY A CA 1
ATOM 3195 C C . GLY A 1 436 ? 7.781 6.445 22.539 1.00 84.88 436 GLY A C 1
ATOM 3196 O O . GLY A 1 436 ? 6.955 6.037 21.727 1.00 84.88 436 GLY A O 1
ATOM 3197 N N . GLY A 1 437 ? 8.868 5.741 22.873 1.00 94.44 437 GLY A N 1
ATOM 3198 C CA . GLY A 1 437 ? 9.216 4.443 22.301 1.00 94.44 437 GLY A CA 1
ATOM 3199 C C . GLY A 1 437 ? 8.342 3.299 22.792 1.00 94.44 437 GLY A C 1
ATOM 3200 O O . GLY A 1 437 ? 7.865 3.299 23.927 1.00 94.44 437 GLY A O 1
ATOM 3201 N N . ARG A 1 438 ? 8.200 2.265 21.951 1.00 95.12 438 ARG A N 1
ATOM 3202 C CA . ARG A 1 438 ? 7.365 1.082 22.220 1.00 95.12 438 ARG A CA 1
ATOM 3203 C C . ARG A 1 438 ? 7.582 0.510 23.620 1.00 95.12 438 ARG A C 1
ATOM 3205 O O . ARG A 1 438 ? 6.619 0.291 24.343 1.00 95.12 438 ARG A O 1
ATOM 3212 N N . ALA A 1 439 ? 8.838 0.336 24.035 1.00 93.69 439 ALA A N 1
ATOM 3213 C CA . ALA A 1 439 ? 9.175 -0.243 25.336 1.00 93.69 439 ALA A CA 1
ATOM 3214 C C . ALA A 1 439 ? 8.614 0.550 26.533 1.00 93.69 439 ALA A C 1
ATOM 3216 O O . ALA A 1 439 ? 8.275 -0.059 27.544 1.00 93.69 439 ALA A O 1
ATOM 3217 N N . ALA A 1 440 ? 8.497 1.877 26.413 1.00 91.56 440 ALA A N 1
ATOM 3218 C CA . ALA A 1 440 ? 7.929 2.744 27.445 1.00 91.56 440 ALA A CA 1
ATOM 3219 C C . ALA A 1 440 ? 6.390 2.764 27.423 1.00 91.56 440 ALA A C 1
ATOM 3221 O O . ALA A 1 440 ? 5.756 3.035 28.442 1.00 91.56 440 ALA A O 1
ATOM 3222 N N . GLN A 1 441 ? 5.789 2.476 26.266 1.00 94.38 441 GLN A N 1
ATOM 3223 C CA . GLN A 1 441 ? 4.345 2.566 26.045 1.00 94.38 441 GLN A CA 1
ATOM 3224 C C . GLN A 1 441 ? 3.626 1.221 26.209 1.00 94.38 441 GLN A C 1
ATOM 3226 O O . GLN A 1 441 ? 2.439 1.195 26.518 1.00 94.38 441 GLN A O 1
ATOM 3231 N N . GLU A 1 442 ? 4.325 0.099 26.047 1.00 93.75 442 GLU A N 1
ATOM 3232 C CA . GLU A 1 442 ? 3.714 -1.231 25.971 1.00 93.75 442 GLU A CA 1
ATOM 3233 C C . GLU A 1 442 ? 2.955 -1.640 27.242 1.00 93.75 442 GLU A C 1
ATOM 3235 O O . GLU A 1 442 ? 1.859 -2.186 27.144 1.00 93.75 442 GLU A O 1
ATOM 3240 N N . GLU A 1 443 ? 3.469 -1.310 28.431 1.00 94.50 443 GLU A N 1
ATOM 3241 C CA . GLU A 1 443 ? 2.753 -1.572 29.690 1.00 94.50 443 GLU A CA 1
ATOM 3242 C C . GLU A 1 443 ? 1.469 -0.740 29.800 1.00 94.50 443 GLU A C 1
ATOM 3244 O O . GLU A 1 443 ? 0.436 -1.222 30.267 1.00 94.50 443 GLU A O 1
ATOM 3249 N N . ARG A 1 444 ? 1.500 0.501 29.305 1.00 93.56 444 ARG A N 1
ATOM 3250 C CA . ARG A 1 444 ? 0.318 1.370 29.272 1.00 93.56 444 ARG A CA 1
ATOM 3251 C C . ARG A 1 444 ? -0.717 0.839 28.286 1.00 93.56 444 ARG A C 1
ATOM 3253 O O . ARG A 1 444 ? -1.902 0.806 28.599 1.00 93.56 444 ARG A O 1
ATOM 3260 N N . ILE A 1 445 ? -0.264 0.347 27.133 1.00 96.38 445 ILE A N 1
ATOM 3261 C CA . ILE A 1 445 ? -1.111 -0.329 26.145 1.00 96.38 445 ILE A CA 1
ATOM 3262 C C . ILE A 1 445 ? -1.726 -1.608 26.731 1.00 96.38 445 ILE A C 1
ATOM 3264 O O . ILE A 1 445 ? -2.926 -1.825 26.575 1.00 96.38 445 ILE A O 1
ATOM 3268 N N . ARG A 1 446 ? -0.955 -2.428 27.459 1.00 97.12 446 ARG A N 1
ATOM 3269 C CA . ARG A 1 446 ? -1.476 -3.611 28.165 1.00 97.12 446 ARG A CA 1
ATOM 3270 C C . ARG A 1 446 ? -2.560 -3.225 29.169 1.00 97.12 446 ARG A C 1
ATOM 3272 O O . ARG A 1 446 ? -3.622 -3.843 29.161 1.00 97.12 446 ARG A O 1
ATOM 3279 N N . ALA A 1 447 ? -2.333 -2.199 29.988 1.00 94.25 447 ALA A N 1
ATOM 3280 C CA . ALA A 1 447 ? -3.329 -1.714 30.943 1.00 94.25 447 ALA A CA 1
ATOM 3281 C C . ALA A 1 447 ? -4.610 -1.209 30.249 1.00 94.25 447 ALA A C 1
ATOM 3283 O O . ALA A 1 447 ? -5.714 -1.542 30.677 1.00 94.25 447 ALA A O 1
ATOM 3284 N N . ILE A 1 448 ? -4.486 -0.489 29.129 1.00 95.00 448 ILE A N 1
ATOM 3285 C CA . ILE A 1 448 ? -5.635 -0.092 28.299 1.00 95.00 448 ILE A CA 1
ATOM 3286 C C . ILE A 1 448 ? -6.382 -1.326 27.772 1.00 95.00 448 ILE A C 1
ATOM 3288 O O . ILE A 1 448 ? -7.604 -1.408 27.899 1.00 95.00 448 ILE A O 1
ATOM 3292 N N . ASN A 1 449 ? -5.666 -2.320 27.241 1.00 97.50 449 ASN A N 1
ATOM 3293 C CA . ASN A 1 449 ? -6.257 -3.569 26.761 1.00 97.50 449 ASN A CA 1
ATOM 3294 C C . ASN A 1 449 ? -6.928 -4.376 27.878 1.00 97.50 449 ASN A C 1
ATOM 3296 O O . ASN A 1 449 ? -7.964 -4.992 27.638 1.00 97.50 449 ASN A O 1
ATOM 3300 N N . GLN A 1 450 ? -6.400 -4.346 29.103 1.00 95.88 450 GLN A N 1
ATOM 3301 C CA . GLN A 1 450 ? -7.053 -4.932 30.273 1.00 95.88 450 GLN A CA 1
ATOM 3302 C C . GLN A 1 450 ? -8.405 -4.254 30.535 1.00 95.88 450 GLN A C 1
ATOM 3304 O O . GLN A 1 450 ? -9.414 -4.940 30.688 1.00 95.88 450 GLN A O 1
ATOM 3309 N N . THR A 1 451 ? -8.454 -2.920 30.530 1.00 91.81 451 THR A N 1
ATOM 3310 C CA . THR A 1 451 ? -9.704 -2.160 30.692 1.00 91.81 451 THR A CA 1
ATOM 3311 C C . THR A 1 451 ? -10.706 -2.475 29.580 1.00 91.81 451 THR A C 1
ATOM 3313 O O . THR A 1 451 ? -11.881 -2.729 29.849 1.00 91.81 451 THR A O 1
ATOM 3316 N N . ILE A 1 452 ? -10.242 -2.546 28.329 1.00 95.69 452 ILE A N 1
ATOM 3317 C CA . ILE A 1 452 ? -11.070 -2.956 27.187 1.00 95.69 452 ILE A CA 1
ATOM 3318 C C . ILE A 1 452 ? -11.625 -4.364 27.402 1.00 95.69 452 ILE A C 1
ATOM 3320 O O . ILE A 1 452 ? -12.819 -4.580 27.209 1.00 95.69 452 ILE A O 1
ATOM 3324 N N . PHE A 1 453 ? -10.793 -5.308 27.837 1.00 96.12 453 PHE A N 1
ATOM 3325 C CA . PHE A 1 453 ? -11.193 -6.687 28.096 1.00 96.12 453 PHE A CA 1
ATOM 3326 C C . PHE A 1 453 ? -12.269 -6.785 29.189 1.00 96.12 453 PHE A C 1
ATOM 3328 O O . PHE A 1 453 ? -13.249 -7.512 29.029 1.00 96.12 453 PHE A O 1
ATOM 3335 N N . MET A 1 454 ? -12.138 -6.004 30.264 1.00 92.31 454 MET A N 1
ATOM 3336 C CA . MET A 1 454 ? -13.110 -5.959 31.365 1.00 92.31 454 MET A CA 1
ATOM 3337 C C . MET A 1 454 ? -14.432 -5.275 30.992 1.00 92.31 454 MET A C 1
ATOM 3339 O O . MET A 1 454 ? -15.444 -5.508 31.647 1.00 92.31 454 MET A O 1
ATOM 3343 N N . SER A 1 455 ? -14.468 -4.486 29.915 1.00 91.12 455 SER A N 1
ATOM 3344 C CA . SER A 1 455 ? -15.684 -3.796 29.451 1.00 91.12 455 SER A CA 1
ATOM 3345 C C . SER A 1 455 ? -16.753 -4.720 28.837 1.00 91.12 455 SER A C 1
ATOM 3347 O O . SER A 1 455 ? -17.776 -4.242 28.334 1.00 91.12 455 SER A O 1
ATOM 3349 N N . GLY A 1 456 ? -16.499 -6.033 28.793 1.00 93.00 456 GLY A N 1
ATOM 3350 C CA . GLY A 1 456 ? -17.306 -7.014 28.064 1.00 93.00 456 GLY A CA 1
ATOM 3351 C C . GLY A 1 456 ? -17.344 -6.732 26.556 1.00 93.00 456 GLY A C 1
ATOM 3352 O O . GLY A 1 456 ? -18.430 -6.463 26.031 1.00 93.00 456 GLY A O 1
ATOM 3353 N N . PRO A 1 457 ? -16.189 -6.680 25.862 1.00 95.06 457 PRO A N 1
ATOM 3354 C CA . PRO A 1 457 ? -16.125 -6.364 24.438 1.00 95.06 457 PRO A CA 1
ATOM 3355 C C . PRO A 1 457 ? -16.694 -7.513 23.583 1.00 95.06 457 PRO A C 1
ATOM 3357 O O . PRO A 1 457 ? -17.161 -8.524 24.110 1.00 95.06 457 PRO A O 1
ATOM 3360 N N . SER A 1 458 ? -16.685 -7.368 22.254 1.00 94.62 458 SER A N 1
ATOM 3361 C CA . SER A 1 458 ? -17.111 -8.456 21.361 1.00 94.62 458 SER A CA 1
ATOM 3362 C C . SER A 1 458 ? -16.288 -9.732 21.609 1.00 94.62 458 SER A C 1
ATOM 3364 O O . SER A 1 458 ? -15.111 -9.671 21.970 1.00 94.62 458 SER A O 1
ATOM 3366 N N . ALA A 1 459 ? -16.871 -10.906 21.342 1.00 94.94 459 ALA A N 1
ATOM 3367 C CA . ALA A 1 459 ? -16.169 -12.182 21.512 1.00 94.94 459 ALA A CA 1
ATOM 3368 C C . ALA A 1 459 ? -14.859 -12.260 20.699 1.00 94.94 459 ALA A C 1
ATOM 3370 O O . ALA A 1 459 ? -13.884 -12.874 21.141 1.00 94.94 459 ALA A O 1
ATOM 3371 N N . ALA A 1 460 ? -14.817 -11.614 19.528 1.00 95.75 460 ALA A N 1
ATOM 3372 C CA . ALA A 1 460 ? -13.618 -11.535 18.703 1.00 95.75 460 ALA A CA 1
ATOM 3373 C C . ALA A 1 460 ? -12.526 -10.678 19.365 1.00 95.75 460 ALA A C 1
ATOM 3375 O O . ALA A 1 460 ? -11.384 -11.129 19.441 1.00 95.75 460 ALA A O 1
ATOM 3376 N N . VAL A 1 461 ? -12.869 -9.510 19.926 1.00 97.06 461 VAL A N 1
ATOM 3377 C CA . VAL A 1 461 ? -11.929 -8.671 20.694 1.00 97.06 461 VAL A CA 1
ATOM 3378 C C . VAL A 1 461 ? -11.433 -9.398 21.946 1.00 97.06 461 VAL A C 1
ATOM 3380 O O . VAL A 1 461 ? -10.228 -9.424 22.194 1.00 97.06 461 VAL A O 1
ATOM 3383 N N . THR A 1 462 ? -12.318 -10.058 22.701 1.00 96.81 462 THR A N 1
ATOM 3384 C CA . THR A 1 462 ? -11.938 -10.876 23.867 1.00 96.81 462 THR A CA 1
ATOM 3385 C C . THR A 1 462 ? -10.912 -11.941 23.481 1.00 96.81 462 THR A C 1
ATOM 3387 O O . THR A 1 462 ? -9.869 -12.066 24.124 1.00 96.81 462 THR A O 1
ATOM 3390 N N . LYS A 1 463 ? -11.171 -12.695 22.404 1.00 96.50 463 LYS A N 1
ATOM 3391 C CA . LYS A 1 463 ? -10.250 -13.727 21.908 1.00 96.50 463 LYS A CA 1
ATOM 3392 C C . LYS A 1 463 ? -8.931 -13.127 21.415 1.00 96.50 463 LYS A C 1
ATOM 3394 O O . LYS A 1 463 ? -7.880 -13.728 21.637 1.00 96.50 463 LYS A O 1
ATOM 3399 N N . TYR A 1 464 ? -8.984 -11.960 20.774 1.00 97.50 464 TYR A N 1
ATOM 3400 C CA . TYR A 1 464 ? -7.803 -11.254 20.289 1.00 97.50 464 TYR A CA 1
ATOM 3401 C C . TYR A 1 464 ? -6.874 -10.863 21.436 1.00 97.50 464 TYR A C 1
ATOM 3403 O O . TYR A 1 464 ? -5.728 -11.301 21.451 1.00 97.50 464 TYR A O 1
ATOM 3411 N N . ILE A 1 465 ? -7.385 -10.126 22.428 1.00 98.12 465 ILE A N 1
ATOM 3412 C CA . ILE A 1 465 ? -6.612 -9.671 23.594 1.00 98.12 465 ILE A CA 1
ATOM 3413 C C . ILE A 1 465 ? -6.062 -10.863 24.379 1.00 98.12 465 ILE A C 1
ATOM 3415 O O . ILE A 1 465 ? -4.886 -10.870 24.745 1.00 98.12 465 ILE A O 1
ATOM 3419 N N . ASN A 1 466 ? -6.878 -11.901 24.593 1.00 97.75 466 ASN A N 1
ATOM 3420 C CA . ASN A 1 466 ? -6.415 -13.110 25.270 1.00 97.75 466 ASN A CA 1
ATOM 3421 C C . ASN A 1 466 ? -5.221 -13.737 24.553 1.00 97.75 466 ASN A C 1
ATOM 3423 O O . ASN A 1 466 ? -4.236 -14.063 25.202 1.00 97.75 466 ASN A O 1
ATOM 3427 N N . GLY A 1 467 ? -5.260 -13.905 23.232 1.00 97.31 467 GLY A N 1
ATOM 3428 C CA . GLY A 1 467 ? -4.115 -14.488 22.538 1.00 97.31 467 GLY A CA 1
ATOM 3429 C C . GLY A 1 467 ? -2.920 -13.535 22.421 1.00 97.31 467 GLY A C 1
ATOM 3430 O O . GLY A 1 467 ? -1.790 -13.987 22.605 1.00 97.31 467 GLY A O 1
ATOM 3431 N N . LEU A 1 468 ? -3.159 -12.229 22.237 1.00 98.00 468 LEU A N 1
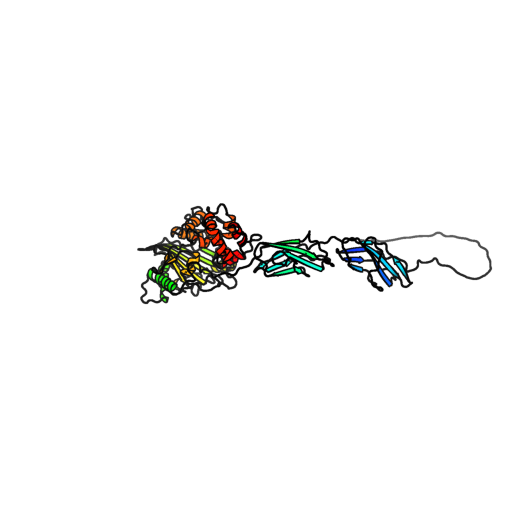ATOM 3432 C CA . LEU A 1 468 ? -2.120 -11.194 22.181 1.00 98.00 468 LEU A CA 1
ATOM 3433 C C . LEU A 1 468 ? -1.239 -11.195 23.439 1.00 98.00 468 LEU A C 1
ATOM 3435 O O . LEU A 1 468 ? -0.035 -10.990 23.337 1.00 98.00 468 LEU A O 1
ATOM 3439 N N . TYR A 1 469 ? -1.819 -11.487 24.607 1.00 98.44 469 TYR A N 1
ATOM 3440 C CA . TYR A 1 469 ? -1.108 -11.561 25.890 1.00 98.44 469 TYR A CA 1
ATOM 3441 C C . TYR A 1 469 ? -1.008 -12.979 26.467 1.00 98.44 469 TYR A C 1
ATOM 3443 O O . TYR A 1 469 ? -0.714 -13.137 27.649 1.00 98.44 469 TYR A O 1
ATOM 3451 N N . LYS A 1 470 ? -1.275 -14.030 25.679 1.00 97.19 470 LYS A N 1
ATOM 3452 C CA . LYS A 1 470 ? -1.253 -15.441 26.133 1.00 97.19 470 LYS A CA 1
ATOM 3453 C C . LYS A 1 470 ? -2.095 -15.705 27.400 1.00 97.19 470 LYS A C 1
ATOM 3455 O O . LYS A 1 470 ? -1.713 -16.499 28.252 1.00 97.19 470 LYS A O 1
ATOM 3460 N N . GLY A 1 471 ? -3.225 -15.015 27.536 1.00 97.00 471 GLY A N 1
ATOM 3461 C CA . GLY A 1 471 ? -4.142 -15.077 28.677 1.00 97.00 471 GLY A CA 1
ATOM 3462 C C . GLY A 1 471 ? -3.731 -14.209 29.869 1.00 97.00 471 GLY A C 1
ATOM 3463 O O . GLY A 1 471 ? -4.459 -14.146 30.852 1.00 97.00 471 GLY A O 1
ATOM 3464 N N . MET A 1 472 ? -2.602 -13.505 29.782 1.00 97.25 472 MET A N 1
ATOM 3465 C CA . MET A 1 472 ? -1.975 -12.808 30.906 1.00 97.25 472 MET A CA 1
ATOM 3466 C C . MET A 1 472 ? -2.171 -11.286 30.854 1.00 97.25 472 MET A C 1
ATOM 3468 O O . MET A 1 472 ? -1.386 -10.540 31.433 1.00 97.25 472 MET A O 1
ATOM 3472 N N . VAL A 1 473 ? -3.231 -10.795 30.193 1.00 96.75 473 VAL A N 1
ATOM 3473 C CA . VAL A 1 473 ? -3.487 -9.344 30.072 1.00 96.75 473 VAL A CA 1
ATOM 3474 C C . VAL A 1 473 ? -3.617 -8.657 31.434 1.00 96.75 473 VAL A C 1
ATOM 3476 O O . VAL A 1 473 ? -3.282 -7.488 31.546 1.00 96.75 473 VAL A O 1
ATOM 3479 N N . TYR A 1 474 ? -4.032 -9.375 32.480 1.00 94.62 474 TYR A N 1
ATOM 3480 C CA . TYR A 1 474 ? -4.169 -8.866 33.848 1.00 94.62 474 TYR A CA 1
ATOM 3481 C C . TYR A 1 474 ? -2.855 -8.757 34.630 1.00 94.62 474 TYR A C 1
ATOM 3483 O O . TYR A 1 474 ? -2.854 -8.191 35.719 1.00 94.62 474 TYR A O 1
ATOM 3491 N N . HIS A 1 475 ? -1.751 -9.303 34.116 1.00 94.31 475 HIS A N 1
ATOM 3492 C CA . HIS A 1 475 ? -0.471 -9.324 34.820 1.00 94.31 475 HIS A CA 1
ATOM 3493 C C . HIS A 1 475 ? 0.402 -8.143 34.370 1.00 94.31 475 HIS A C 1
ATOM 3495 O O . HIS A 1 475 ? 0.839 -8.136 33.210 1.00 94.31 475 HIS A O 1
ATOM 3501 N N . PRO A 1 476 ? 0.684 -7.159 35.251 1.00 93.50 476 PRO A N 1
ATOM 3502 C CA . PRO A 1 476 ? 1.578 -6.046 34.936 1.00 93.50 476 PRO A CA 1
ATOM 3503 C C . PRO A 1 476 ? 2.931 -6.521 34.403 1.00 93.50 476 PRO A C 1
ATOM 3505 O O . PRO A 1 476 ? 3.487 -7.508 34.884 1.00 93.50 476 PRO A O 1
ATOM 3508 N N . GLY A 1 477 ? 3.454 -5.829 33.392 1.00 93.12 477 GLY A N 1
ATOM 3509 C CA . GLY A 1 477 ? 4.709 -6.167 32.720 1.00 93.12 477 GLY A CA 1
ATOM 3510 C C . GLY A 1 477 ? 4.590 -7.237 31.629 1.00 93.12 477 GLY A C 1
ATOM 3511 O O . GLY A 1 477 ? 5.577 -7.505 30.940 1.00 93.12 477 GLY A O 1
ATOM 3512 N N . THR A 1 478 ? 3.412 -7.840 31.426 1.00 96.88 478 THR A N 1
ATOM 3513 C CA . THR A 1 478 ? 3.200 -8.788 30.322 1.00 96.88 478 THR A CA 1
ATOM 3514 C C . THR A 1 478 ? 3.288 -8.068 28.980 1.00 96.88 478 THR A C 1
ATOM 3516 O O . THR A 1 478 ? 2.496 -7.171 28.691 1.00 96.88 478 THR A O 1
ATOM 3519 N N . ARG A 1 479 ? 4.226 -8.503 28.137 1.00 96.94 479 ARG A N 1
ATOM 3520 C CA . ARG A 1 479 ? 4.395 -7.988 26.775 1.00 96.94 479 ARG A CA 1
ATOM 3521 C C . ARG A 1 479 ? 3.404 -8.613 25.802 1.00 96.94 479 ARG A C 1
ATOM 3523 O O . ARG A 1 479 ? 3.024 -9.778 25.953 1.00 96.94 479 ARG A O 1
ATOM 3530 N N . ALA A 1 480 ? 3.009 -7.830 24.807 1.00 97.56 480 ALA A N 1
ATOM 3531 C CA . ALA A 1 480 ? 2.234 -8.330 23.686 1.00 97.56 480 ALA A CA 1
ATOM 3532 C C . ALA A 1 480 ? 3.104 -9.275 22.843 1.00 97.56 480 ALA A C 1
ATOM 3534 O O . ALA A 1 480 ? 4.324 -9.129 22.765 1.00 97.56 480 ALA A O 1
ATOM 3535 N N . VAL A 1 481 ? 2.484 -10.267 22.211 1.00 97.19 481 VAL A N 1
ATOM 3536 C CA . VAL A 1 481 ? 3.172 -11.111 21.233 1.00 97.19 481 VAL A CA 1
ATOM 3537 C C . VAL A 1 481 ? 3.460 -10.284 19.982 1.00 97.19 481 VAL A C 1
ATOM 3539 O O . VAL A 1 481 ? 2.535 -9.798 19.339 1.00 97.19 481 VAL A O 1
ATOM 3542 N N . ASP A 1 482 ? 4.737 -10.160 19.625 1.00 95.31 482 ASP A N 1
ATOM 3543 C CA . ASP A 1 482 ? 5.146 -9.518 18.376 1.00 95.31 482 ASP A CA 1
ATOM 3544 C C . ASP A 1 482 ? 4.555 -10.240 17.160 1.00 95.31 482 ASP A C 1
ATOM 3546 O O . ASP A 1 482 ? 4.580 -11.472 17.076 1.00 95.31 482 ASP A O 1
ATOM 3550 N N . ASP A 1 483 ? 4.027 -9.459 16.215 1.00 92.25 483 ASP A N 1
ATOM 3551 C CA . ASP A 1 483 ? 3.430 -9.935 14.962 1.00 92.25 483 ASP A CA 1
ATOM 3552 C C . ASP A 1 483 ? 2.410 -11.055 15.197 1.00 92.25 483 ASP A C 1
ATOM 3554 O O . ASP A 1 483 ? 2.403 -12.093 14.509 1.00 92.25 483 ASP A O 1
ATOM 3558 N N . TYR A 1 484 ? 1.583 -10.842 16.227 1.00 96.19 484 TYR A N 1
ATOM 3559 C CA . TYR A 1 484 ? 0.593 -11.789 16.701 1.00 96.19 484 TYR A CA 1
ATOM 3560 C C . TYR A 1 484 ? -0.334 -12.245 15.570 1.00 96.19 484 TYR A C 1
ATOM 3562 O O . TYR A 1 484 ? -0.889 -11.456 14.806 1.00 96.19 484 TYR A O 1
ATOM 3570 N N . VAL A 1 485 ? -0.514 -13.562 15.490 1.00 97.25 485 VAL A N 1
ATOM 3571 C CA . VAL A 1 485 ? -1.458 -14.214 14.583 1.00 97.25 485 VAL A CA 1
ATOM 3572 C C . VAL A 1 485 ? -2.473 -14.961 15.443 1.00 97.25 485 VAL A C 1
ATOM 3574 O O . VAL A 1 485 ? -2.072 -15.847 16.207 1.00 97.25 485 VAL A O 1
ATOM 3577 N N . PRO A 1 486 ? -3.781 -14.665 15.327 1.00 96.12 486 PRO A N 1
ATOM 3578 C CA . PRO A 1 486 ? -4.800 -15.405 16.053 1.00 96.12 486 PRO A CA 1
ATOM 3579 C C . PRO A 1 486 ? -4.754 -16.899 15.739 1.00 96.12 486 PRO A C 1
ATOM 3581 O O . PRO A 1 486 ? -4.513 -17.300 14.604 1.00 96.12 486 PRO A O 1
ATOM 3584 N N . SER A 1 487 ? -5.069 -17.750 16.718 1.00 95.25 487 SER A N 1
ATOM 3585 C CA . SER A 1 487 ? -5.047 -19.212 16.530 1.00 95.25 487 SER A CA 1
ATOM 3586 C C . SER A 1 487 ? -5.937 -19.696 15.377 1.00 95.25 487 SER A C 1
ATOM 3588 O O . SER A 1 487 ? -5.602 -20.663 14.698 1.00 95.25 487 SER A O 1
ATOM 3590 N N . GLY A 1 488 ? -7.029 -18.978 15.091 1.00 95.81 488 GLY A N 1
ATOM 3591 C CA . GLY A 1 488 ? -7.897 -19.224 13.934 1.00 95.81 488 GLY A CA 1
ATOM 3592 C C . GLY A 1 488 ? -7.241 -18.989 12.567 1.00 95.81 488 GLY A C 1
ATOM 3593 O O . GLY A 1 488 ? -7.816 -19.363 11.550 1.00 95.81 488 GLY A O 1
ATOM 3594 N N . TRP A 1 489 ? -6.059 -18.379 12.547 1.00 97.94 489 TRP A N 1
ATOM 3595 C CA . TRP A 1 489 ? -5.243 -18.061 11.377 1.00 97.94 489 TRP A CA 1
ATOM 3596 C C . TRP A 1 489 ? -3.917 -18.826 11.354 1.00 97.94 489 TRP A C 1
ATOM 3598 O O . TRP A 1 489 ? -3.093 -18.585 10.477 1.00 97.94 489 TRP A O 1
ATOM 3608 N N . ALA A 1 490 ? -3.702 -19.776 12.271 1.00 95.94 490 ALA A N 1
ATOM 3609 C CA . ALA A 1 490 ? -2.433 -20.496 12.404 1.00 95.94 490 ALA A CA 1
ATOM 3610 C C . ALA A 1 490 ? -1.987 -21.229 11.123 1.00 95.94 490 ALA A C 1
ATOM 3612 O O . ALA A 1 490 ? -0.793 -21.412 10.915 1.00 95.94 490 ALA A O 1
ATOM 3613 N N . GLN A 1 491 ? -2.930 -21.612 10.254 1.00 96.19 491 GLN A N 1
ATOM 3614 C CA . GLN A 1 491 ? -2.646 -22.246 8.958 1.00 96.19 491 GLN A CA 1
ATOM 3615 C C . GLN A 1 491 ? -2.317 -21.242 7.840 1.00 96.19 491 GLN A C 1
ATOM 3617 O O . GLN A 1 491 ? -1.781 -21.627 6.809 1.00 96.19 491 GLN A O 1
ATOM 3622 N N . GLN A 1 492 ? -2.640 -19.959 8.027 1.00 97.19 492 GLN A N 1
ATOM 3623 C CA . GLN A 1 492 ? -2.415 -18.881 7.056 1.00 97.19 492 GLN A CA 1
ATOM 3624 C C . GLN A 1 492 ? -1.785 -17.635 7.715 1.00 97.19 492 GLN A C 1
ATOM 3626 O O . GLN A 1 492 ? -2.291 -16.518 7.556 1.00 97.19 492 GLN A O 1
ATOM 3631 N N . PRO A 1 493 ? -0.670 -17.780 8.462 1.00 96.81 493 PRO A N 1
ATOM 3632 C CA . PRO A 1 493 ? -0.088 -16.676 9.222 1.00 96.81 493 PRO A CA 1
ATOM 3633 C C . PRO A 1 493 ? 0.465 -15.571 8.315 1.00 96.81 493 PRO A C 1
ATOM 3635 O O . PRO A 1 493 ? 0.396 -14.397 8.668 1.00 96.81 493 PRO A O 1
ATOM 3638 N N . GLY A 1 494 ? 0.983 -15.934 7.134 1.00 95.50 494 GLY A N 1
ATOM 3639 C CA . GLY A 1 494 ? 1.477 -14.976 6.144 1.00 95.50 494 GLY A CA 1
ATOM 3640 C C . GLY A 1 494 ? 0.364 -14.073 5.616 1.00 95.50 494 GLY A C 1
ATOM 3641 O O . GLY A 1 494 ? 0.494 -12.856 5.664 1.00 95.50 494 GLY A O 1
ATOM 3642 N N . LEU A 1 495 ? -0.769 -14.655 5.208 1.00 96.44 495 LEU A N 1
ATOM 3643 C CA . LEU A 1 495 ? -1.932 -13.893 4.745 1.00 96.44 495 LEU A CA 1
ATOM 3644 C C . LEU A 1 495 ? -2.474 -12.960 5.835 1.00 96.44 495 LEU A C 1
ATOM 3646 O O . LEU A 1 495 ? -2.818 -11.812 5.550 1.00 96.44 495 LEU A O 1
ATOM 3650 N N . TYR A 1 496 ? -2.510 -13.430 7.086 1.00 97.25 496 TYR A N 1
ATOM 3651 C CA . TYR A 1 496 ? -2.931 -12.592 8.201 1.00 97.25 496 TYR A CA 1
ATOM 3652 C C . TYR A 1 496 ? -2.008 -11.382 8.372 1.00 97.25 496 TYR A C 1
ATOM 3654 O O . TYR A 1 496 ? -2.480 -10.252 8.359 1.00 97.25 496 TYR A O 1
ATOM 3662 N N . ARG A 1 497 ? -0.692 -11.594 8.465 1.00 95.00 497 ARG A N 1
ATOM 3663 C CA . ARG A 1 497 ? 0.275 -10.503 8.670 1.00 95.00 497 ARG A CA 1
ATOM 3664 C C . ARG A 1 497 ? 0.364 -9.544 7.491 1.00 95.00 497 ARG A C 1
ATOM 3666 O O . ARG A 1 497 ? 0.574 -8.357 7.697 1.00 95.00 497 ARG A O 1
ATOM 3673 N N . SER A 1 498 ? 0.229 -10.048 6.268 1.00 93.75 498 SER A N 1
ATOM 3674 C CA . SER A 1 498 ? 0.352 -9.224 5.066 1.00 93.75 498 SER A CA 1
ATOM 3675 C C . SER A 1 498 ? -0.918 -8.453 4.733 1.00 93.75 498 SER A C 1
ATOM 3677 O O . SER A 1 498 ? -0.813 -7.408 4.102 1.00 93.75 498 SER A O 1
ATOM 3679 N N . ILE A 1 499 ? -2.102 -8.974 5.084 1.00 95.50 499 ILE A N 1
ATOM 3680 C CA . ILE A 1 499 ? -3.378 -8.391 4.652 1.00 95.50 499 ILE A CA 1
ATOM 3681 C C . ILE A 1 499 ? -4.340 -8.179 5.820 1.00 95.50 499 ILE A C 1
ATOM 3683 O O . ILE A 1 499 ? -4.752 -7.053 6.091 1.00 95.50 499 ILE A O 1
ATOM 3687 N N . VAL A 1 500 ? -4.734 -9.254 6.502 1.00 95.81 500 VAL A N 1
ATOM 3688 C CA . VAL A 1 500 ? -5.902 -9.189 7.392 1.00 95.81 500 VAL A CA 1
ATOM 3689 C C . VAL A 1 500 ? -5.621 -8.389 8.655 1.00 95.81 500 VAL A C 1
ATOM 3691 O O . VAL A 1 500 ? -6.429 -7.538 8.997 1.00 95.81 500 VAL A O 1
ATOM 3694 N N . GLY A 1 501 ? -4.489 -8.603 9.320 1.00 94.44 501 GLY A N 1
ATOM 3695 C CA . GLY A 1 501 ? -4.081 -7.834 10.496 1.00 94.44 501 GLY A CA 1
ATOM 3696 C C . GLY A 1 501 ? -4.023 -6.329 10.207 1.00 94.44 501 GLY A C 1
ATOM 3697 O O . GLY A 1 501 ? -4.792 -5.591 10.823 1.00 94.44 501 GLY A O 1
ATOM 3698 N N . PRO A 1 502 ? -3.207 -5.882 9.233 1.00 93.00 502 PRO A N 1
ATOM 3699 C CA . PRO A 1 502 ? -3.010 -4.453 8.982 1.00 93.00 502 PRO A CA 1
ATOM 3700 C C . PRO A 1 502 ? -4.198 -3.723 8.351 1.00 93.00 502 PRO A C 1
ATOM 3702 O O . PRO A 1 502 ? -4.352 -2.529 8.580 1.00 93.00 502 PRO A O 1
ATOM 3705 N N . TYR A 1 503 ? -5.019 -4.396 7.533 1.00 94.75 503 TYR A N 1
ATOM 3706 C CA . TYR A 1 503 ? -6.017 -3.705 6.698 1.00 94.75 503 TYR A CA 1
ATOM 3707 C C . TYR A 1 503 ? -7.469 -4.109 6.969 1.00 94.75 503 TYR A C 1
ATOM 3709 O O . TYR A 1 503 ? -8.383 -3.519 6.389 1.00 94.75 503 TYR A O 1
ATOM 3717 N N . CYS A 1 504 ? -7.715 -5.120 7.809 1.00 94.00 504 CYS A N 1
ATOM 3718 C CA . CYS A 1 504 ? -9.069 -5.618 8.069 1.00 94.00 504 CYS A CA 1
ATOM 3719 C C . CYS A 1 504 ? -9.382 -5.755 9.565 1.00 94.00 504 CYS A C 1
ATOM 3721 O O . CYS A 1 504 ? -10.468 -5.376 10.003 1.00 94.00 504 CYS A O 1
ATOM 3723 N N . ALA A 1 505 ? -8.460 -6.305 10.355 1.00 92.62 505 ALA A N 1
ATOM 3724 C CA . ALA A 1 505 ? -8.741 -6.823 11.689 1.00 92.62 505 ALA A CA 1
ATOM 3725 C C . ALA A 1 505 ? -9.247 -5.740 12.646 1.00 92.62 505 ALA A C 1
ATOM 3727 O O . ALA A 1 505 ? -10.219 -5.991 13.350 1.00 92.62 505 ALA A O 1
ATOM 3728 N N . SER A 1 506 ? -8.660 -4.538 12.621 1.00 86.75 506 SER A N 1
ATOM 3729 C CA . SER A 1 506 ? -9.033 -3.422 13.505 1.00 86.75 506 SER A CA 1
ATOM 3730 C C . SER A 1 506 ? -10.554 -3.206 13.574 1.00 86.75 506 SER A C 1
ATOM 3732 O O . SER A 1 506 ? -11.149 -3.307 14.645 1.00 86.75 506 SER A O 1
ATOM 3734 N N . CYS A 1 507 ? -11.218 -3.044 12.424 1.00 90.94 507 CYS A N 1
ATOM 3735 C CA . CYS A 1 507 ? -12.672 -2.858 12.367 1.00 90.94 507 CYS A CA 1
ATOM 3736 C C . CYS A 1 507 ? -13.441 -4.188 12.408 1.00 90.94 507 CYS A C 1
ATOM 3738 O O . CYS A 1 507 ? -14.499 -4.284 13.031 1.00 90.94 507 CYS A O 1
ATOM 3740 N N . HIS A 1 508 ? -12.928 -5.238 11.759 1.00 94.25 508 HIS A N 1
ATOM 3741 C CA . HIS A 1 508 ? -13.645 -6.510 11.677 1.00 94.25 508 HIS A CA 1
ATOM 3742 C C . HIS A 1 508 ? -13.742 -7.226 13.034 1.00 94.25 508 HIS A C 1
ATOM 3744 O O . HIS A 1 508 ? -14.753 -7.866 13.298 1.00 94.25 508 HIS A O 1
ATOM 3750 N N . LEU A 1 509 ? -12.818 -7.020 13.975 1.00 94.12 509 LEU A N 1
ATOM 3751 C CA . LEU A 1 509 ? -12.976 -7.521 15.349 1.00 94.12 509 LEU A CA 1
ATOM 3752 C C . LEU A 1 509 ? -14.234 -6.964 16.051 1.00 94.12 509 LEU A C 1
ATOM 3754 O O . LEU A 1 509 ? -14.788 -7.620 16.937 1.00 94.12 509 LEU A O 1
ATOM 3758 N N . ALA A 1 510 ? -14.714 -5.784 15.655 1.00 92.81 510 ALA A N 1
ATOM 3759 C CA . ALA A 1 510 ? -15.963 -5.197 16.141 1.00 92.81 510 ALA A CA 1
ATOM 3760 C C . ALA A 1 510 ? -17.191 -5.536 15.278 1.00 92.81 510 ALA A C 1
ATOM 3762 O O . ALA A 1 510 ? -18.318 -5.193 15.643 1.00 92.81 510 ALA A O 1
ATOM 3763 N N . ALA A 1 511 ? -16.994 -6.200 14.139 1.00 91.38 511 ALA A N 1
ATOM 3764 C CA . ALA A 1 511 ? -18.080 -6.596 13.261 1.00 91.38 511 ALA A CA 1
ATOM 3765 C C . ALA A 1 511 ? -18.889 -7.766 13.843 1.00 91.38 511 ALA A C 1
ATOM 3767 O O . ALA A 1 511 ? -18.535 -8.393 14.848 1.00 91.38 511 ALA A O 1
ATOM 3768 N N . ARG A 1 512 ? -20.017 -8.060 13.190 1.00 89.94 512 ARG A N 1
ATOM 3769 C CA . ARG A 1 512 ? -20.883 -9.180 13.570 1.00 89.94 512 ARG A CA 1
ATOM 3770 C C . ARG A 1 512 ? -20.137 -10.520 13.443 1.00 89.94 512 ARG A C 1
ATOM 3772 O O . ARG A 1 512 ? -19.207 -10.609 12.636 1.00 89.94 512 ARG A O 1
ATOM 3779 N N . PRO A 1 513 ? -20.527 -11.562 14.204 1.00 92.00 513 PRO A N 1
ATOM 3780 C CA . PRO A 1 513 ? -19.822 -12.844 14.232 1.00 92.00 513 PRO A CA 1
ATOM 3781 C C . PRO A 1 513 ? -19.577 -13.477 12.860 1.00 92.00 513 PRO A C 1
ATOM 3783 O O . PRO A 1 513 ? -18.560 -14.137 12.671 1.00 92.00 513 PRO A O 1
ATOM 3786 N N . GLU A 1 514 ? -20.471 -13.238 11.902 1.00 92.44 514 GLU A N 1
ATOM 3787 C CA . GLU A 1 514 ? -20.414 -13.793 10.551 1.00 92.44 514 GLU A CA 1
ATOM 3788 C C . GLU A 1 514 ? -19.309 -13.168 9.695 1.00 92.44 514 GLU A C 1
ATOM 3790 O O . GLU A 1 514 ? -18.925 -13.760 8.693 1.00 92.44 514 GLU A O 1
ATOM 3795 N N . MET A 1 515 ? -18.762 -12.009 10.071 1.00 92.06 515 MET A N 1
ATOM 3796 C CA . MET A 1 515 ? -17.764 -11.284 9.275 1.00 92.06 515 MET A CA 1
ATOM 3797 C C . MET A 1 515 ? -16.647 -10.668 10.122 1.00 92.06 515 MET A C 1
ATOM 3799 O O . MET A 1 515 ? -16.053 -9.665 9.732 1.00 92.06 515 MET A O 1
ATOM 3803 N N . ASN A 1 516 ? -16.370 -11.233 11.298 1.00 93.12 516 ASN A N 1
ATOM 3804 C CA . ASN A 1 516 ? -15.383 -10.666 12.218 1.00 93.12 516 ASN A CA 1
ATOM 3805 C C . ASN A 1 516 ? -13.925 -11.030 11.895 1.00 93.12 516 ASN A C 1
ATOM 3807 O O . ASN A 1 516 ? -12.995 -10.509 12.508 1.00 93.12 516 ASN A O 1
ATOM 3811 N N . PHE A 1 517 ? -13.734 -11.958 10.957 1.00 95.62 517 PHE A N 1
ATOM 3812 C CA . PHE A 1 517 ? -12.449 -12.471 10.490 1.00 95.62 517 PHE A CA 1
ATOM 3813 C C . PHE A 1 517 ? -11.550 -13.003 11.612 1.00 95.62 517 PHE A C 1
ATOM 3815 O O . PHE A 1 517 ? -10.329 -13.045 11.481 1.00 95.62 517 PHE A O 1
ATOM 3822 N N . ALA A 1 518 ? -12.134 -13.496 12.709 1.00 93.50 518 ALA A N 1
ATOM 3823 C CA . ALA A 1 518 ? -11.384 -14.096 13.812 1.00 93.50 518 ALA A CA 1
ATOM 3824 C C . ALA A 1 518 ? -10.733 -15.448 13.443 1.00 93.50 518 ALA A C 1
ATOM 3826 O O . ALA A 1 518 ? -9.900 -15.968 14.195 1.00 93.50 518 ALA A O 1
ATOM 3827 N N . THR A 1 519 ? -11.122 -16.046 12.312 1.00 96.00 519 THR A N 1
ATOM 3828 C CA . THR A 1 519 ? -10.554 -17.289 11.770 1.00 96.00 519 THR A CA 1
ATOM 3829 C C . THR A 1 519 ? -10.437 -17.216 10.248 1.00 96.00 519 THR A C 1
ATOM 3831 O O . THR A 1 519 ? -11.194 -16.486 9.607 1.00 96.00 519 THR A O 1
ATOM 3834 N N . TYR A 1 520 ? -9.540 -18.018 9.666 1.00 97.31 520 TYR A N 1
ATOM 3835 C CA . TYR A 1 520 ? -9.418 -18.141 8.212 1.00 97.31 520 TYR A CA 1
ATOM 3836 C C . TYR A 1 520 ? -10.694 -18.704 7.565 1.00 97.31 520 TYR A C 1
ATOM 3838 O O . TYR A 1 520 ? -11.088 -18.240 6.501 1.00 97.31 520 TYR A O 1
ATOM 3846 N N . GLY A 1 521 ? -11.384 -19.638 8.233 1.00 96.88 521 GLY A N 1
ATOM 3847 C CA . GLY A 1 521 ? -12.678 -20.157 7.771 1.00 96.88 521 GLY A CA 1
ATOM 3848 C C . GLY A 1 521 ? -13.722 -19.049 7.648 1.00 96.88 521 GLY A C 1
ATOM 3849 O O . GLY A 1 521 ? -14.256 -18.838 6.570 1.00 96.88 521 GLY A O 1
ATOM 3850 N N . ASN A 1 522 ? -13.895 -18.241 8.701 1.00 95.62 522 ASN A N 1
ATOM 3851 C CA . ASN A 1 522 ? -14.822 -17.107 8.667 1.00 95.62 522 ASN A CA 1
ATOM 3852 C C . ASN A 1 522 ? -14.486 -16.086 7.563 1.00 95.62 522 ASN A C 1
ATOM 3854 O O . ASN A 1 522 ? -15.380 -15.481 6.974 1.00 95.62 522 ASN A O 1
ATOM 3858 N N . PHE A 1 523 ? -13.202 -15.889 7.268 1.00 97.38 523 PHE A N 1
ATOM 3859 C CA . PHE A 1 523 ? -12.774 -15.052 6.151 1.00 97.38 523 PHE A CA 1
ATOM 3860 C C . PHE A 1 523 ? -13.158 -15.661 4.794 1.00 97.38 523 PHE A C 1
ATOM 3862 O O . PHE A 1 523 ? -13.731 -14.968 3.956 1.00 97.38 523 PHE A O 1
ATOM 3869 N N . LEU A 1 524 ? -12.912 -16.958 4.588 1.00 97.44 524 LEU A N 1
ATOM 3870 C CA . LEU A 1 524 ? -13.270 -17.652 3.348 1.00 97.44 524 LEU A CA 1
ATOM 3871 C C . LEU A 1 524 ? -14.780 -17.801 3.138 1.00 97.44 524 LEU A C 1
ATOM 3873 O O . LEU A 1 524 ? -15.230 -17.704 1.998 1.00 97.44 524 LEU A O 1
ATOM 3877 N N . ASP A 1 525 ? -15.568 -17.941 4.205 1.00 97.62 525 ASP A N 1
ATOM 3878 C CA . ASP A 1 525 ? -17.037 -17.942 4.129 1.00 97.62 525 ASP A CA 1
ATOM 3879 C C . ASP A 1 525 ? -17.572 -16.649 3.483 1.00 97.62 525 ASP A C 1
ATOM 3881 O O . ASP A 1 525 ? -18.647 -16.629 2.884 1.00 97.62 525 ASP A O 1
ATOM 3885 N N . ASN A 1 526 ? -16.790 -15.565 3.552 1.00 97.31 526 ASN A N 1
ATOM 3886 C CA . ASN A 1 526 ? -17.101 -14.264 2.972 1.00 97.31 526 ASN A CA 1
ATOM 3887 C C . ASN A 1 526 ? -16.327 -13.969 1.675 1.00 97.31 526 ASN A C 1
ATOM 3889 O O . ASN A 1 526 ? -16.335 -12.824 1.221 1.00 97.31 526 ASN A O 1
ATOM 3893 N N . ALA A 1 527 ? -15.673 -14.954 1.046 1.00 97.62 527 ALA A N 1
ATOM 3894 C CA . ALA A 1 527 ? -14.755 -14.722 -0.074 1.00 97.62 527 ALA A CA 1
ATOM 3895 C C . ALA A 1 527 ? -15.366 -13.903 -1.222 1.00 97.62 527 ALA A C 1
ATOM 3897 O O . ALA A 1 527 ? -14.756 -12.940 -1.692 1.00 97.62 527 ALA A O 1
ATOM 3898 N N . ALA A 1 528 ? -16.600 -14.221 -1.623 1.00 97.75 528 ALA A N 1
ATOM 3899 C CA . ALA A 1 528 ? -17.300 -13.488 -2.678 1.00 97.75 528 ALA A CA 1
ATOM 3900 C C . ALA A 1 528 ? -17.610 -12.033 -2.289 1.00 97.75 528 ALA A C 1
ATOM 3902 O O . ALA A 1 528 ? -17.468 -11.122 -3.109 1.00 97.75 528 ALA A O 1
ATOM 3903 N N . LEU A 1 529 ? -17.998 -11.798 -1.032 1.00 95.75 529 LEU A N 1
ATOM 3904 C CA . LEU A 1 529 ? -18.272 -10.456 -0.517 1.00 95.75 529 LEU A CA 1
ATOM 3905 C C . LEU A 1 529 ? -16.990 -9.635 -0.395 1.00 95.75 529 LEU A C 1
ATOM 3907 O O . LEU A 1 529 ? -16.990 -8.463 -0.764 1.00 95.75 529 LEU A O 1
ATOM 3911 N N . ILE A 1 530 ? -15.897 -10.242 0.073 1.00 97.25 530 ILE A N 1
ATOM 3912 C CA . ILE A 1 530 ? -14.596 -9.580 0.195 1.00 97.25 530 ILE A CA 1
ATOM 3913 C C . ILE A 1 530 ? -14.076 -9.201 -1.190 1.00 97.25 530 ILE A C 1
ATOM 3915 O O . ILE A 1 530 ? -13.724 -8.042 -1.404 1.00 97.25 530 ILE A O 1
ATOM 3919 N N . HIS A 1 531 ? -14.085 -10.132 -2.151 1.00 97.38 531 HIS A N 1
ATOM 3920 C CA . HIS A 1 531 ? -13.659 -9.846 -3.524 1.00 97.38 531 HIS A CA 1
ATOM 3921 C C . HIS A 1 531 ? -14.504 -8.728 -4.141 1.00 97.38 531 HIS A C 1
ATOM 3923 O O . HIS A 1 531 ? -13.963 -7.757 -4.667 1.00 97.38 531 HIS A O 1
ATOM 3929 N N . THR A 1 532 ? -15.827 -8.786 -3.969 1.00 95.75 532 THR A N 1
ATOM 3930 C CA . THR A 1 532 ? -16.721 -7.726 -4.449 1.00 95.75 532 THR A CA 1
ATOM 3931 C C . THR A 1 532 ? -16.418 -6.385 -3.779 1.00 95.75 532 THR A C 1
ATOM 3933 O O . THR A 1 532 ? -16.334 -5.369 -4.458 1.00 95.75 532 THR A O 1
ATOM 3936 N N . ALA A 1 533 ? -16.236 -6.341 -2.459 1.00 94.00 533 ALA A N 1
ATOM 3937 C CA . ALA A 1 533 ? -16.055 -5.089 -1.729 1.00 94.00 533 ALA A CA 1
ATOM 3938 C C . ALA A 1 533 ? -14.678 -4.449 -1.952 1.00 94.00 533 ALA A C 1
ATOM 3940 O O . ALA A 1 533 ? -14.606 -3.218 -2.027 1.00 94.00 533 ALA A O 1
ATOM 3941 N N . VAL A 1 534 ? -13.621 -5.261 -2.050 1.00 95.25 534 VAL A N 1
ATOM 3942 C CA . VAL A 1 534 ? -12.231 -4.811 -2.211 1.00 95.25 534 VAL A CA 1
ATOM 3943 C C . VAL A 1 534 ? -11.890 -4.638 -3.688 1.00 95.25 534 VAL A C 1
ATOM 3945 O O . VAL A 1 534 ? -11.564 -3.535 -4.109 1.00 95.25 534 VAL A O 1
ATOM 3948 N N . CYS A 1 535 ? -12.021 -5.692 -4.494 1.00 93.94 535 CYS A N 1
ATOM 3949 C CA . CYS A 1 535 ? -11.512 -5.724 -5.866 1.00 93.94 535 CYS A CA 1
ATOM 3950 C C . CYS A 1 535 ? -12.455 -5.099 -6.894 1.00 93.94 535 CYS A C 1
ATOM 3952 O O . CYS A 1 535 ? -11.996 -4.490 -7.854 1.00 93.94 535 CYS A O 1
ATOM 3954 N N . VAL A 1 536 ? -13.771 -5.252 -6.716 1.00 93.00 536 VAL A N 1
ATOM 3955 C CA . VAL A 1 536 ? -14.755 -4.778 -7.705 1.00 93.00 536 VAL A CA 1
ATOM 3956 C C . VAL A 1 536 ? -15.263 -3.384 -7.348 1.00 93.00 536 VAL A C 1
ATOM 3958 O O . VAL A 1 536 ? -15.097 -2.435 -8.107 1.00 93.00 536 VAL A O 1
ATOM 3961 N N . ALA A 1 537 ? -15.872 -3.247 -6.172 1.00 92.31 537 ALA A N 1
ATOM 3962 C CA . ALA A 1 537 ? -16.509 -2.015 -5.729 1.00 92.31 537 ALA A CA 1
ATOM 3963 C C . ALA A 1 537 ? -15.521 -1.010 -5.121 1.00 92.31 537 ALA A C 1
ATOM 3965 O O . ALA A 1 537 ? -15.875 0.160 -4.994 1.00 92.31 537 ALA A O 1
ATOM 3966 N N . ARG A 1 538 ? -14.317 -1.452 -4.718 1.00 92.56 538 ARG A N 1
ATOM 3967 C CA . ARG A 1 538 ? -13.262 -0.599 -4.132 1.00 92.56 538 ARG A CA 1
ATOM 3968 C C . ARG A 1 538 ? -13.781 0.259 -2.972 1.00 92.56 538 ARG A C 1
ATOM 3970 O O . ARG A 1 538 ? -13.543 1.457 -2.868 1.00 92.56 538 ARG A O 1
ATOM 3977 N N . THR A 1 539 ? -14.544 -0.387 -2.095 1.00 90.38 539 THR A N 1
ATOM 3978 C CA . THR A 1 539 ? -15.147 0.217 -0.891 1.00 90.38 539 THR A CA 1
ATOM 3979 C C . THR A 1 539 ? -14.494 -0.248 0.408 1.00 90.38 539 THR A C 1
ATOM 3981 O O . THR A 1 539 ? -14.886 0.205 1.484 1.00 90.38 539 THR A O 1
ATOM 3984 N N . MET A 1 540 ? -13.555 -1.190 0.300 1.00 91.94 540 MET A N 1
ATOM 3985 C CA . MET A 1 540 ? -12.786 -1.780 1.388 1.00 91.94 540 MET A CA 1
ATOM 3986 C C . MET A 1 540 ? -11.301 -1.848 0.976 1.00 91.94 540 MET A C 1
ATOM 3988 O O . MET A 1 540 ? -11.043 -2.129 -0.197 1.00 91.94 540 MET A O 1
ATOM 3992 N N . PRO A 1 541 ? -10.334 -1.647 1.892 1.00 93.00 541 PRO A N 1
ATOM 3993 C CA . PRO A 1 541 ? -10.500 -1.187 3.277 1.00 93.00 541 PRO A CA 1
ATOM 3994 C C . PRO A 1 541 ? -11.280 0.127 3.395 1.00 93.00 541 PRO A C 1
ATOM 3996 O O . PRO A 1 541 ? -11.300 0.932 2.470 1.00 93.00 541 PRO A O 1
ATOM 3999 N N . HIS A 1 542 ? -12.020 0.296 4.490 1.00 88.75 542 HIS A N 1
ATOM 4000 C CA . HIS A 1 542 ? -13.039 1.347 4.562 1.00 88.75 542 HIS A CA 1
ATOM 4001 C C . HIS A 1 542 ? -12.525 2.712 5.040 1.00 88.75 542 HIS A C 1
ATOM 4003 O O . HIS A 1 542 ? -13.191 3.733 4.854 1.00 88.75 542 HIS A O 1
ATOM 4009 N N . ALA A 1 543 ? -11.358 2.708 5.679 1.00 90.88 543 ALA A N 1
ATOM 4010 C CA . ALA A 1 543 ? -10.628 3.896 6.084 1.00 90.88 543 ALA A CA 1
ATOM 4011 C C . ALA A 1 543 ? -9.605 4.270 5.003 1.00 90.88 543 ALA A C 1
ATOM 4013 O O . ALA A 1 543 ? -8.987 3.389 4.398 1.00 90.88 543 ALA A O 1
ATOM 4014 N N . GLU A 1 544 ? -9.410 5.573 4.793 1.00 92.69 544 GLU A N 1
ATOM 4015 C CA . GLU A 1 544 ? -8.561 6.106 3.724 1.00 92.69 544 GLU A CA 1
ATOM 4016 C C . GLU A 1 544 ? -7.126 5.568 3.776 1.00 92.69 544 GLU A C 1
ATOM 4018 O O . GLU A 1 544 ? -6.590 5.143 2.752 1.00 92.69 544 GLU A O 1
ATOM 4023 N N . ILE A 1 545 ? -6.501 5.580 4.957 1.00 92.94 545 ILE A N 1
ATOM 4024 C CA . ILE A 1 545 ? -5.088 5.216 5.095 1.00 92.94 545 ILE A CA 1
ATOM 4025 C C . ILE A 1 545 ? -4.864 3.725 4.789 1.00 92.94 545 ILE A C 1
ATOM 4027 O O . ILE A 1 545 ? -4.089 3.434 3.874 1.00 92.94 545 ILE A O 1
ATOM 4031 N N . PRO A 1 546 ? -5.582 2.774 5.424 1.00 93.31 546 PRO A N 1
ATOM 4032 C CA . PRO A 1 546 ? -5.537 1.362 5.053 1.00 93.31 546 PRO A CA 1
ATOM 4033 C C . PRO A 1 546 ? -5.837 1.099 3.587 1.00 93.31 546 PRO A C 1
ATOM 4035 O O . PRO A 1 546 ? -5.205 0.232 2.991 1.00 93.31 546 PRO A O 1
ATOM 4038 N N . PHE A 1 547 ? -6.783 1.832 2.991 1.00 94.06 547 PHE A N 1
ATOM 4039 C CA . PHE A 1 547 ? -7.092 1.665 1.579 1.00 94.06 547 PHE A CA 1
ATOM 4040 C C . PHE A 1 547 ? -5.899 2.049 0.710 1.00 94.06 547 PHE A C 1
ATOM 4042 O O . PHE A 1 547 ? -5.453 1.243 -0.104 1.00 94.06 547 PHE A O 1
ATOM 4049 N N . ARG A 1 548 ? -5.349 3.254 0.900 1.00 92.31 548 ARG A N 1
ATOM 4050 C CA . ARG A 1 548 ? -4.190 3.722 0.132 1.00 92.31 548 ARG A CA 1
ATOM 4051 C C . ARG A 1 548 ? -3.022 2.755 0.273 1.00 92.31 548 ARG A C 1
ATOM 4053 O O . ARG A 1 548 ? -2.541 2.237 -0.729 1.00 92.31 548 ARG A O 1
ATOM 4060 N N . GLU A 1 549 ? -2.645 2.427 1.505 1.00 92.25 549 GLU A N 1
ATOM 4061 C CA . GLU A 1 549 ? -1.544 1.506 1.787 1.00 92.25 549 GLU A CA 1
ATOM 4062 C C . GLU A 1 549 ? -1.766 0.117 1.168 1.00 92.25 549 GLU A C 1
ATOM 4064 O O . GLU A 1 549 ? -0.853 -0.425 0.551 1.00 92.25 549 GLU A O 1
ATOM 4069 N N . PHE A 1 550 ? -2.970 -0.457 1.258 1.00 94.19 550 PHE A N 1
ATOM 4070 C CA . PHE A 1 550 ? -3.264 -1.769 0.670 1.00 94.19 550 PHE A CA 1
ATOM 4071 C C . PHE A 1 550 ? -3.020 -1.805 -0.849 1.00 94.19 550 PHE A C 1
ATOM 4073 O O . PHE A 1 550 ? -2.521 -2.800 -1.378 1.00 94.19 550 PHE A O 1
ATOM 4080 N N . TRP A 1 551 ? -3.343 -0.717 -1.553 1.00 92.69 551 TRP A N 1
ATOM 4081 C CA . TRP A 1 551 ? -3.203 -0.630 -3.007 1.00 92.69 551 TRP A CA 1
ATOM 4082 C C . TRP A 1 551 ? -1.822 -0.155 -3.471 1.00 92.69 551 TRP A C 1
ATOM 4084 O O . TRP A 1 551 ? -1.385 -0.537 -4.562 1.00 92.69 551 TRP A O 1
ATOM 4094 N N . THR A 1 552 ? -1.130 0.667 -2.673 1.00 90.62 552 THR A N 1
ATOM 4095 C CA . THR A 1 552 ? 0.077 1.380 -3.125 1.00 90.62 552 THR A CA 1
ATOM 4096 C C . THR A 1 552 ? 1.346 1.118 -2.329 1.00 90.62 552 THR A C 1
ATOM 4098 O O . THR A 1 552 ? 2.410 1.550 -2.770 1.00 90.62 552 THR A O 1
ATOM 4101 N N . LYS A 1 553 ? 1.299 0.400 -1.203 1.00 88.62 553 LYS A N 1
ATOM 4102 C CA . LYS A 1 553 ? 2.506 0.122 -0.418 1.00 88.62 553 LYS A CA 1
ATOM 4103 C C . LYS A 1 553 ? 3.489 -0.748 -1.192 1.00 88.62 553 LYS A C 1
ATOM 4105 O O . LYS A 1 553 ? 3.124 -1.807 -1.713 1.00 88.62 553 LYS A O 1
ATOM 4110 N N . ASP A 1 554 ? 4.753 -0.332 -1.223 1.00 87.25 554 ASP A N 1
ATOM 4111 C CA . ASP A 1 554 ? 5.823 -1.150 -1.783 1.00 87.25 554 ASP A CA 1
ATOM 4112 C C . ASP A 1 554 ? 6.181 -2.304 -0.839 1.00 87.25 554 ASP A C 1
ATOM 4114 O O . ASP A 1 554 ? 6.870 -2.153 0.166 1.00 87.25 554 ASP A O 1
ATOM 4118 N N . THR A 1 555 ? 5.668 -3.479 -1.178 1.00 86.69 555 THR A N 1
ATOM 4119 C CA . THR A 1 555 ? 5.936 -4.763 -0.524 1.00 86.69 555 THR A CA 1
ATOM 4120 C C . THR A 1 555 ? 6.924 -5.611 -1.334 1.00 86.69 555 THR A C 1
ATOM 4122 O O . THR A 1 555 ? 6.923 -6.841 -1.244 1.00 86.69 555 THR A O 1
ATOM 4125 N N . GLY A 1 556 ? 7.740 -4.971 -2.180 1.00 86.19 556 GLY A N 1
ATOM 4126 C CA . GLY A 1 556 ? 8.633 -5.638 -3.116 1.00 86.19 556 GLY A CA 1
ATOM 4127 C C . GLY A 1 556 ? 7.841 -6.410 -4.170 1.00 86.19 556 GLY A C 1
ATOM 4128 O O . GLY A 1 556 ? 6.996 -5.846 -4.868 1.00 86.19 556 GLY A O 1
ATOM 4129 N N . VAL A 1 557 ? 8.100 -7.717 -4.261 1.00 83.19 557 VAL A N 1
ATOM 4130 C CA . VAL A 1 557 ? 7.488 -8.616 -5.258 1.00 83.19 557 VAL A CA 1
ATOM 4131 C C . VAL A 1 557 ? 6.033 -8.981 -4.961 1.00 83.19 557 VAL A C 1
ATOM 4133 O O . VAL A 1 557 ? 5.343 -9.505 -5.833 1.00 83.19 557 VAL A O 1
ATOM 4136 N N . LEU A 1 558 ? 5.551 -8.737 -3.740 1.00 86.69 558 LEU A N 1
ATOM 4137 C CA . LEU A 1 558 ? 4.169 -9.031 -3.382 1.00 86.69 558 LEU A CA 1
ATOM 4138 C C . LEU A 1 558 ? 3.259 -7.903 -3.868 1.00 86.69 558 LEU A C 1
ATOM 4140 O O . LEU A 1 558 ? 3.524 -6.733 -3.608 1.00 86.69 558 LEU A O 1
ATOM 4144 N N . TYR A 1 559 ? 2.168 -8.259 -4.540 1.00 91.56 559 TYR A N 1
ATOM 4145 C CA . TYR A 1 559 ? 1.065 -7.349 -4.837 1.00 91.56 559 TYR A CA 1
ATOM 4146 C C . TYR A 1 559 ? -0.120 -7.726 -3.949 1.00 91.56 559 TYR A C 1
ATOM 4148 O O . TYR A 1 559 ? -0.754 -8.753 -4.191 1.00 91.56 559 TYR A O 1
ATOM 4156 N N . LEU A 1 560 ? -0.397 -6.937 -2.905 1.00 94.50 560 LEU A N 1
ATOM 4157 C CA . LEU A 1 560 ? -1.399 -7.284 -1.887 1.00 94.50 560 LEU A CA 1
ATOM 4158 C C . LEU A 1 560 ? -2.804 -7.545 -2.464 1.00 94.50 560 LEU A C 1
ATOM 4160 O O . LEU A 1 560 ? -3.389 -8.566 -2.099 1.00 94.50 560 LEU A O 1
ATOM 4164 N N . PRO A 1 561 ? -3.335 -6.741 -3.409 1.00 94.94 561 PRO A N 1
ATOM 4165 C CA . PRO A 1 561 ? -4.626 -7.034 -4.031 1.00 94.94 561 PRO A CA 1
ATOM 4166 C C . PRO A 1 561 ? -4.625 -8.365 -4.795 1.00 94.94 561 PRO A C 1
ATOM 4168 O O . PRO A 1 561 ? -5.569 -9.149 -4.693 1.00 94.94 561 PRO A O 1
ATOM 4171 N N . GLY A 1 562 ? -3.536 -8.677 -5.505 1.00 93.50 562 GLY A N 1
ATOM 4172 C CA . GLY A 1 562 ? -3.367 -9.965 -6.185 1.00 93.50 562 GLY A CA 1
ATOM 4173 C C . GLY A 1 562 ? -3.278 -11.144 -5.214 1.00 93.50 562 GLY A C 1
ATOM 4174 O O . GLY A 1 562 ? -3.918 -12.169 -5.439 1.00 93.50 562 GLY A O 1
ATOM 4175 N N . LEU A 1 563 ? -2.539 -10.984 -4.112 1.00 94.69 563 LEU A N 1
ATOM 4176 C CA . LEU A 1 563 ? -2.439 -11.982 -3.046 1.00 94.69 563 LEU A CA 1
ATOM 4177 C C . LEU A 1 563 ? -3.805 -12.238 -2.395 1.00 94.69 563 LEU A C 1
ATOM 4179 O O . LEU A 1 563 ? -4.162 -13.394 -2.174 1.00 94.69 563 LEU A O 1
ATOM 4183 N N . LEU A 1 564 ? -4.584 -11.181 -2.140 1.00 97.31 564 LEU A N 1
ATOM 4184 C CA . LEU A 1 564 ? -5.950 -11.292 -1.636 1.00 97.31 564 LEU A CA 1
ATOM 4185 C C . LEU A 1 564 ? -6.829 -12.085 -2.607 1.00 97.31 564 LEU A C 1
ATOM 4187 O O . LEU A 1 564 ? -7.442 -13.066 -2.201 1.00 97.31 564 LEU A O 1
ATOM 4191 N N . ALA A 1 565 ? -6.877 -11.693 -3.884 1.00 96.62 565 ALA A N 1
ATOM 4192 C CA . ALA A 1 565 ? -7.693 -12.393 -4.876 1.00 96.62 565 ALA A CA 1
ATOM 4193 C C . ALA A 1 565 ? -7.325 -13.877 -4.969 1.00 96.62 565 ALA A C 1
ATOM 4195 O O . ALA A 1 565 ? -8.217 -14.721 -4.899 1.00 96.62 565 ALA A O 1
ATOM 4196 N N . ALA A 1 566 ? -6.030 -14.199 -5.034 1.00 95.69 566 ALA A N 1
ATOM 4197 C CA . ALA A 1 566 ? -5.562 -15.579 -5.070 1.00 95.69 566 ALA A CA 1
ATOM 4198 C C . ALA A 1 566 ? -5.989 -16.367 -3.819 1.00 95.69 566 ALA A C 1
ATOM 4200 O O . ALA A 1 566 ? -6.500 -17.479 -3.940 1.00 95.69 566 ALA A O 1
ATOM 4201 N N . ALA A 1 567 ? -5.849 -15.777 -2.627 1.00 96.62 567 ALA A N 1
ATOM 4202 C CA . ALA A 1 567 ? -6.260 -16.399 -1.368 1.00 96.62 567 ALA A CA 1
ATOM 4203 C C . ALA A 1 567 ? -7.774 -16.652 -1.271 1.00 96.62 567 ALA A C 1
ATOM 4205 O O . ALA A 1 567 ? -8.195 -17.563 -0.561 1.00 96.62 567 ALA A O 1
ATOM 4206 N N . LEU A 1 568 ? -8.578 -15.858 -1.981 1.00 97.62 568 LEU A N 1
ATOM 4207 C CA . LEU A 1 568 ? -10.030 -16.000 -2.078 1.00 97.62 568 LEU A CA 1
ATOM 4208 C C . LEU A 1 568 ? -10.479 -16.924 -3.227 1.00 97.62 568 LEU A C 1
ATOM 4210 O O . LEU A 1 568 ? -11.678 -17.118 -3.410 1.00 97.62 568 LEU A O 1
ATOM 4214 N N . GLY A 1 569 ? -9.550 -17.479 -4.016 1.00 97.06 569 GLY A N 1
ATOM 4215 C CA . GLY A 1 569 ? -9.857 -18.345 -5.161 1.00 97.06 569 GLY A CA 1
ATOM 4216 C C . GLY A 1 569 ? -10.158 -17.608 -6.474 1.00 97.06 569 GLY A C 1
ATOM 4217 O O . GLY A 1 569 ? -10.702 -18.203 -7.404 1.00 97.06 569 GLY A O 1
ATOM 4218 N N . TYR A 1 570 ? -9.796 -16.328 -6.582 1.00 96.75 570 TYR A N 1
ATOM 4219 C CA . TYR A 1 570 ? -9.989 -15.498 -7.773 1.00 96.75 570 TYR A CA 1
ATOM 4220 C C . TYR A 1 570 ? -8.682 -15.283 -8.539 1.00 96.75 570 TYR A C 1
ATOM 4222 O O . TYR A 1 570 ? -7.592 -15.243 -7.973 1.00 96.75 570 TYR A O 1
ATOM 4230 N N . ARG A 1 571 ? -8.795 -15.095 -9.859 1.00 90.69 571 ARG A N 1
ATOM 4231 C CA . ARG A 1 571 ? -7.630 -14.894 -10.739 1.00 90.69 571 ARG A CA 1
ATOM 4232 C C . ARG A 1 571 ? -6.969 -13.525 -10.577 1.00 90.69 571 ARG A C 1
ATOM 4234 O O . ARG A 1 571 ? -5.779 -13.406 -10.849 1.00 90.69 571 ARG A O 1
ATOM 4241 N N . SER A 1 572 ? -7.726 -12.496 -10.200 1.00 89.62 572 SER A N 1
ATOM 4242 C CA . SER A 1 572 ? -7.221 -11.124 -10.127 1.00 89.62 572 SER A CA 1
ATOM 4243 C C . SER A 1 572 ? -8.064 -10.215 -9.228 1.00 89.62 572 SER A C 1
ATOM 4245 O O . SER A 1 572 ? -9.224 -10.503 -8.913 1.00 89.62 572 SER A O 1
ATOM 4247 N N . CYS A 1 573 ? -7.444 -9.097 -8.847 1.00 91.19 573 CYS A N 1
ATOM 4248 C CA . CYS A 1 573 ? -8.051 -7.949 -8.183 1.00 91.19 573 CYS A CA 1
ATOM 4249 C C . CYS A 1 573 ? -7.739 -6.713 -9.049 1.00 91.19 573 CYS A C 1
ATOM 4251 O O . CYS A 1 573 ? -6.624 -6.200 -8.949 1.00 91.19 573 CYS A O 1
ATOM 4253 N N . PRO A 1 574 ? -8.622 -6.358 -9.999 1.00 79.19 574 PRO A N 1
ATOM 4254 C CA . PRO A 1 574 ? -8.324 -5.380 -11.048 1.00 79.19 574 PRO A CA 1
ATOM 4255 C C . PRO A 1 574 ? -8.362 -3.911 -10.607 1.00 79.19 574 PRO A C 1
ATOM 4257 O O . PRO A 1 574 ? -9.043 -3.559 -9.614 1.00 79.19 574 PRO A O 1
#

pLDDT: mean 82.98, std 20.0, range [30.81, 98.44]

Sequence (574 aa):
SLPVLAVPAPVVTLAPSPAPNPARSTATLANTAPLQPRPGTRAPTGVAVSGTPLVARLTWDAMPNAQRYAVRRGDGANALVERTPANFTARELLDTVPDPRVTYRYTVVAHYGDGTSAEAPAVAFTSPALVNPTGLAAKDLGEGKVRFQWQAVPGAVQYRLDGTGLPNTGQMEPGTSVTLSGVPAGPASWKLTAQYPGNFADYNAASTVSQVVRVLPSHGRWLNKANGPGDPASSFRHYLQACTETAIRIANNSLLDCPRSIRALLSTGGVGTEAFSHLTEDFLWQEAVYGNTGDLGFGRRTSCGSGVKSGIGPVTACYSVSHGSAPGEDGFADPAVITDAAQNSSRARTITVIVKDPRGMQFMVYDPGVIASSYTHFGDSRSTGSIILDTEGSKLPPQACLACHGGWYDPATARVQGATFLPLDPSQLVFAGGPGGRAAQEERIRAINQTIFMSGPSAAVTKYINGLYKGMVYHPGTRAVDDYVPSGWAQQPGLYRSIVGPYCASCHLAARPEMNFATYGNFLDNAALIHTAVCVARTMPHAEIPFREFWTKDTGVLYLPGLLAAALGYRSCP

Secondary structure (DSSP, 8-state):
--------------------------------PPPPPPTT-PPP-S-EEEEETTEEEEE-PPPTTEEEEEEEEEETTSPPEE-S-TT---SEEEEEPS-TTSPEEEEEEEEETTS-EEEPPPEEEPPPPP-PPS--EEEE-STT-EEEE----TT--EEEEEETTS-TT-EEESSSEEEE-SPPSEEEEEEEEEEBGGGB--STT-EEEEEEE--------TT-TTT-S--HHHHHHHHHHHHHHT----SS--GGGHHHHHHHHHTT--SSTTSSSSS-TT---EEEEEEETTTT-EEEEEEEEEEEETTTEEEEEEEEEEESSPTTSTTTT-HHHHHHHHHTT-SEEEEEEEEEETTEEEEEEEE--S--SS---GGG-EE-S-EE-STT-EE-TTHHHHHHH--EEETTTTEEES--PPP--TTSSB--SGGGSHHHHHHHHHHHHHHHHHT---HHHHHHHHHHTTT-TTSTTPPPPTT---GGGTT-HHHIIIIIIIIIIHHHTTS-GGG--SSHHHHHHTHHHHHIIIIIS---S-SHHHHHHHHH--BTTB-HHHHHHHHTT-S---